Protein AF-0000000086685434 (afdb_homodimer)

InterPro domains:
  IPR011965 Phenylacetic acid degradation operon negative regulatory protein PaaX [PIRSF020623] (9-255)
  IPR012906 Transcriptional repressor PaaX-like, N-terminal [PF07848] (7-70)
  IPR013225 Transcriptional repressor PaaX-like, C-terminal [PF08223] (173-251)
  IPR036388 Winged helix-like DNA-binding domain superfamily [G3DSA:1.10.10.10] (1-83)
  IPR036390 Winged helix DNA-binding domain superfamily [SSF46785] (32-82)
  IPR048846 Transcriptional repressor PaaX-like, central Cas2-like domain [PF20803] (90-168)

Organism: NCBI:txid175570

Foldseek 3Di:
DDLLLLVLVVCLQPPAPALKWFWLVLSQVLVVVVVAHSVNSVVSLVVCVVVPQWDWDDDPPIIIIHGGPVSNVVSVVLCCVLPPVAQAAAPFPQKKKKKAFDDPPVPPVLVVLLVVLCLLQLWFDADDRIIMAGDDTDCCVSCVVSVRVVGMDMDIDGDDPVDDVLVRCVRGDDLVVLQVLLVVLCVVQVPCLVPPPQLQSQLSVLSSSRCVSRSSHSSPHCVSPPPPRSSVVSSVSSCVSNVVSVVVNVVVCVVSIDMDRD/DDLLLLVLVVCLQPPAVALKWFWLVLSQVLVVVVVAHSVRSVVSLVVCVVVQQWDWDDDPPIIIIHGGPVSNVVSVVLCCVLPPVAQAAAPFPQKKKKKAFDDPPVPPVLVVLLVVLCLLQQWFDADDRIIMAGDDTDCCVSCVVSVRVVGMDMDIDGDDPVDDVLVRCVRGDDLVVLQVLLVVLCVPQVPCLVPPPQLQSQLSVLSSSRCVSRSSHRSPHCVSPPPPRSSVVSSVSSCVSNVV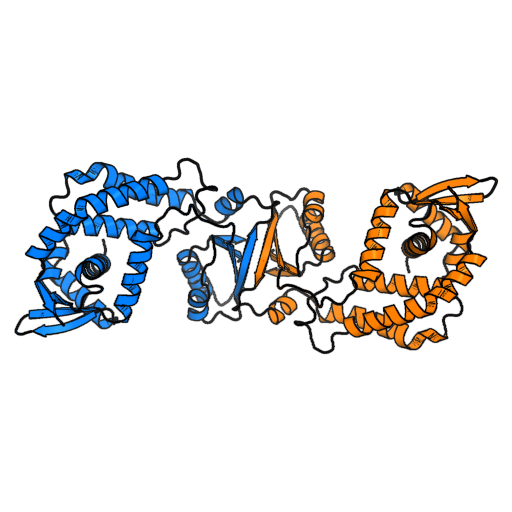SVVVNVVVCVVSIDMDRD

pLDDT: mean 91.87, std 7.87, range [50.75, 98.06]

Nearest PDB structures (foldseek):
  8a39-assembly2_BP1-2  TM=8.354E-01  e=4.696E-17  Escherichia coli W
  3l09-assembly2_C  TM=6.522E-01  e=1.233E-08  Jannaschia sp. CCS1
  4esf-assembly1_A-2  TM=7.774E-01  e=4.078E-02  Bacillus cereus ATCC 10987
  7r81-assembly1_L2  TM=7.133E-01  e=5.160E-01  Neurospora crassa
  4y66-assembly2_C  TM=5.569E-01  e=7.531E-01  Giardia lamblia ATCC 50803

Solvent-accessible surface area (backbone atoms only — not comparable to full-atom values): 28122 Å² total; per-residue (Å²): 133,58,66,63,58,53,50,52,50,51,39,46,75,74,25,58,99,46,71,34,23,40,30,52,68,31,53,34,52,56,41,40,79,73,73,40,50,59,66,57,44,54,52,46,53,52,49,35,36,75,70,49,33,33,43,80,43,76,56,90,92,42,50,27,38,29,73,27,74,62,34,47,53,53,42,51,52,48,48,42,44,63,75,66,56,53,54,60,27,84,75,70,84,62,38,26,26,36,36,37,54,64,74,64,84,85,45,52,69,60,49,52,52,49,51,51,52,36,36,53,70,19,34,22,54,65,53,53,55,31,27,39,24,65,33,89,66,81,50,63,72,65,36,56,75,68,70,40,52,93,37,39,40,37,27,43,26,30,70,33,88,73,28,57,64,50,58,50,49,59,65,26,39,65,59,66,62,55,42,46,50,32,47,52,50,39,66,57,53,72,79,40,67,84,70,53,86,47,40,45,61,44,35,51,48,53,52,50,53,47,45,62,54,45,59,54,48,46,46,58,47,49,90,60,43,65,92,79,50,42,46,56,59,34,50,52,51,47,51,50,52,48,56,67,26,44,63,56,14,50,56,47,41,68,74,58,48,49,68,44,74,110,133,56,65,64,58,53,48,50,51,50,39,48,74,72,24,57,101,45,72,35,22,40,30,52,66,30,54,34,52,57,40,38,78,73,72,41,49,60,68,59,43,54,50,46,53,52,49,36,35,74,70,48,34,34,43,79,44,77,56,90,92,42,50,27,39,29,73,26,75,62,32,48,53,53,43,52,52,48,49,41,42,63,75,68,57,53,54,62,27,85,76,70,85,60,39,26,25,37,36,36,51,66,73,64,83,86,43,53,68,60,48,54,51,49,52,52,51,38,36,54,72,19,33,22,56,65,54,50,54,30,27,38,25,66,33,89,66,82,51,62,73,64,37,54,75,67,70,40,53,93,37,40,40,36,28,44,26,31,70,34,89,73,28,57,62,50,58,50,48,58,65,26,40,64,60,66,61,56,44,47,48,31,47,53,51,39,66,58,53,71,78,42,68,85,70,54,87,48,40,45,62,44,37,51,48,54,52,49,53,48,47,62,54,46,61,56,49,43,45,57,49,48,92,60,45,66,92,80,50,42,45,56,59,34,50,50,50,47,51,51,52,50,57,68,25,44,62,55,15,50,57,48,42,67,74,60,51,50,66,45,74,110

Structure (mmCIF, N/CA/C/O backbone):
data_AF-0000000086685434-model_v1
#
loop_
_entity.id
_entity.type
_entity.pdbx_description
1 polymer 'PaaX family transcriptional regulator'
#
loop_
_atom_site.group_PDB
_atom_site.id
_atom_site.type_symbol
_atom_site.label_atom_id
_atom_site.label_alt_id
_atom_site.label_comp_id
_atom_site.label_asym_id
_atom_site.label_entity_id
_atom_site.label_seq_id
_atom_site.pdbx_PDB_ins_code
_atom_site.Cartn_x
_atom_site.Cartn_y
_atom_site.Cartn_z
_atom_site.occupancy
_atom_site.B_iso_or_equiv
_atom_site.auth_seq_id
_atom_site.auth_comp_id
_atom_site.auth_asym_id
_atom_site.auth_atom_id
_atom_site.pdbx_PDB_model_num
ATOM 1 N N . MET A 1 1 ? -2.66 37.75 10.141 1 76.06 1 MET A N 1
ATOM 2 C CA . MET A 1 1 ? -2.994 36.562 10.906 1 76.06 1 MET A CA 1
ATOM 3 C C . MET A 1 1 ? -4.418 36.656 11.453 1 76.06 1 MET A C 1
ATOM 5 O O . MET A 1 1 ? -4.883 37.719 11.82 1 76.06 1 MET A O 1
ATOM 9 N N . ARG A 1 2 ? -5.121 35.469 11.469 1 85.31 2 ARG A N 1
ATOM 10 C CA . ARG A 1 2 ? -6.516 35.406 11.898 1 85.31 2 ARG A CA 1
ATOM 11 C C . ARG A 1 2 ? -6.629 35.594 13.414 1 85.31 2 ARG A C 1
ATOM 13 O O . ARG A 1 2 ? -5.875 34.969 14.172 1 85.31 2 ARG A O 1
ATOM 20 N N . PRO A 1 3 ? -7.512 36.469 13.703 1 93.88 3 PRO A N 1
ATOM 21 C CA . PRO A 1 3 ? -7.656 36.781 15.125 1 93.88 3 PRO A CA 1
ATOM 22 C C . PRO A 1 3 ? -7.832 35.531 15.977 1 93.88 3 PRO A C 1
ATOM 24 O O . PRO A 1 3 ? -7.262 35.438 17.062 1 93.88 3 PRO A O 1
ATOM 27 N N . GLN A 1 4 ? -8.594 34.656 15.461 1 94.69 4 GLN A N 1
ATOM 28 C CA . GLN A 1 4 ? -8.836 33.438 16.219 1 94.69 4 GLN A CA 1
ATOM 29 C C . GLN A 1 4 ? -7.539 32.688 16.484 1 94.69 4 GLN A C 1
ATOM 31 O O . GLN A 1 4 ? -7.344 32.125 17.562 1 94.69 4 GLN A O 1
ATOM 36 N N . LEU A 1 5 ? -6.699 32.625 15.492 1 94.12 5 LEU A N 1
ATOM 37 C CA . LEU A 1 5 ? -5.426 31.922 15.68 1 94.12 5 LEU A CA 1
ATOM 38 C C . LEU A 1 5 ? -4.586 32.625 16.75 1 94.12 5 LEU A C 1
ATOM 40 O O . LEU A 1 5 ? -3.994 31.953 17.609 1 94.12 5 LEU A O 1
ATOM 44 N N . VAL A 1 6 ? -4.582 33.969 16.734 1 95 6 VAL A N 1
ATOM 45 C CA . VAL A 1 6 ? -3.816 34.719 17.703 1 95 6 VAL A CA 1
ATOM 46 C C . VAL A 1 6 ? -4.328 34.438 19.109 1 95 6 VAL A C 1
ATOM 48 O O . VAL A 1 6 ? -3.539 34.188 20.031 1 95 6 VAL A O 1
ATOM 51 N N . LEU A 1 7 ? -5.625 34.406 19.219 1 96.94 7 LEU A N 1
ATOM 52 C CA . LEU A 1 7 ? -6.215 34.125 20.516 1 96.94 7 LEU A CA 1
ATOM 53 C C . LEU A 1 7 ? -5.887 32.688 20.969 1 96.94 7 LEU A C 1
ATOM 55 O O . LEU A 1 7 ? -5.547 32.469 22.141 1 96.94 7 LEU A O 1
ATOM 59 N N . LEU A 1 8 ? -6 31.766 20.078 1 96.81 8 LEU A N 1
ATOM 60 C CA . LEU A 1 8 ? -5.668 30.391 20.422 1 96.81 8 LEU A CA 1
ATOM 61 C C . LEU A 1 8 ? -4.215 30.281 20.875 1 96.81 8 LEU A C 1
ATOM 63 O O . LEU A 1 8 ? -3.92 29.578 21.859 1 96.81 8 LEU A O 1
ATOM 67 N N . LEU A 1 9 ? -3.348 30.938 20.203 1 96.38 9 LEU A N 1
ATOM 68 C CA . LEU A 1 9 ? -1.94 30.922 20.594 1 96.38 9 LEU A CA 1
ATOM 69 C C . LEU A 1 9 ? -1.733 31.578 21.953 1 96.38 9 LEU A C 1
ATOM 71 O O . LEU A 1 9 ? -0.953 31.094 22.766 1 96.38 9 LEU A O 1
ATOM 75 N N . LEU A 1 10 ? -2.438 32.719 22.156 1 96.44 10 LEU A N 1
ATOM 76 C CA . LEU A 1 10 ? -2.369 33.406 23.438 1 96.44 10 LEU A CA 1
ATOM 77 C C . LEU A 1 10 ? -2.842 32.531 24.578 1 96.44 10 LEU A C 1
ATOM 79 O O . LEU A 1 10 ? -2.174 32.438 25.609 1 96.44 10 LEU A O 1
ATOM 83 N N . PHE A 1 11 ? -3.957 31.859 24.359 1 96.88 11 PHE A N 1
ATOM 84 C CA . PHE A 1 11 ? -4.484 30.938 25.359 1 96.88 11 PHE A CA 1
ATOM 85 C C . PHE A 1 11 ? -3.551 29.75 25.547 1 96.88 11 PHE A C 1
ATOM 87 O O . PHE A 1 11 ? -3.371 29.266 26.672 1 96.88 11 PHE A O 1
ATOM 94 N N . GLY A 1 12 ? -3.031 29.25 24.453 1 96 12 GLY A N 1
ATOM 95 C CA . GLY A 1 12 ? -2.096 28.141 24.516 1 96 12 GLY A CA 1
ATOM 96 C C . GLY A 1 12 ? -0.859 28.438 25.344 1 96 12 GLY A C 1
ATOM 97 O O . GLY A 1 12 ? -0.42 27.609 26.141 1 96 12 GLY A O 1
ATOM 98 N N . ASP A 1 13 ? -0.378 29.641 25.203 1 94.31 13 ASP A N 1
ATOM 99 C CA . ASP A 1 13 ? 0.878 30.016 25.844 1 94.31 13 ASP A CA 1
ATOM 100 C C . ASP A 1 13 ? 0.658 30.375 27.312 1 94.31 13 ASP A C 1
ATOM 102 O O . ASP A 1 13 ? 1.523 30.125 28.156 1 94.31 13 ASP A O 1
ATOM 106 N N . HIS A 1 14 ? -0.541 30.906 27.609 1 94.19 14 HIS A N 1
ATOM 107 C CA . HIS A 1 14 ? -0.61 31.562 28.906 1 94.19 14 HIS A CA 1
ATOM 108 C C . HIS A 1 14 ? -1.74 30.984 29.766 1 94.19 14 HIS A C 1
ATOM 110 O O . HIS A 1 14 ? -1.817 31.25 30.969 1 94.19 14 HIS A O 1
ATOM 116 N N . ILE A 1 15 ? -2.609 30.203 29.156 1 94.62 15 ILE A N 1
ATOM 117 C CA . ILE A 1 15 ? -3.766 29.719 29.906 1 94.62 15 ILE A CA 1
ATOM 118 C C . ILE A 1 15 ? -3.721 28.188 29.984 1 94.62 15 ILE A C 1
ATOM 120 O O . ILE A 1 15 ? -4.074 27.609 31 1 94.62 15 ILE A O 1
ATOM 124 N N . LEU A 1 16 ? -3.301 27.531 28.891 1 95.44 16 LEU A N 1
ATOM 125 C CA . LEU A 1 16 ? -3.277 26.078 28.812 1 95.44 16 LEU A CA 1
ATOM 126 C C . LEU A 1 16 ? -2.467 25.469 29.953 1 95.44 16 LEU A C 1
ATOM 128 O O . LEU A 1 16 ? -1.349 25.906 30.219 1 95.44 16 LEU A O 1
ATOM 132 N N . GLY A 1 17 ? -3.068 24.453 30.5 1 92.19 17 GLY A N 1
ATOM 133 C CA . GLY A 1 17 ? -2.396 23.75 31.578 1 92.19 17 GLY A CA 1
ATOM 134 C C . GLY A 1 17 ? -2.438 24.484 32.906 1 92.19 17 GLY A C 1
ATOM 135 O O . GLY A 1 17 ? -1.869 24.031 33.875 1 92.19 17 GLY A O 1
ATOM 136 N N . ARG A 1 18 ? -3.135 25.672 32.75 1 87.69 18 ARG A N 1
ATOM 137 C CA . ARG A 1 18 ? -3.287 26.469 33.969 1 87.69 18 ARG A CA 1
ATOM 138 C C . ARG A 1 18 ? -4.758 26.656 34.312 1 87.69 18 ARG A C 1
ATOM 140 O O . ARG A 1 18 ? -5.629 26.531 33.438 1 87.69 18 ARG A O 1
ATOM 147 N N . ASP A 1 19 ? -5.086 26.484 35.531 1 87.06 19 ASP A N 1
ATOM 148 C CA . ASP A 1 19 ? -6.453 26.75 36 1 87.06 19 ASP A CA 1
ATOM 149 C C . ASP A 1 19 ? -6.734 28.25 36.031 1 87.06 19 ASP A C 1
ATOM 151 O O . ASP A 1 19 ? -7.004 28.797 37.125 1 87.06 19 ASP A O 1
ATOM 155 N N . ARG A 1 20 ? -6.672 28.953 34.75 1 92.38 20 ARG A N 1
ATOM 156 C CA . ARG A 1 20 ? -6.832 30.391 34.688 1 92.38 20 ARG A CA 1
ATOM 157 C C . ARG A 1 20 ? -7.73 30.812 33.531 1 92.38 20 ARG A C 1
ATOM 159 O O . ARG A 1 20 ? -8.078 30 32.688 1 92.38 20 ARG A O 1
ATOM 166 N N . SER A 1 21 ? -8.172 31.969 33.656 1 96.19 21 SER A N 1
ATOM 167 C CA . SER A 1 21 ? -8.945 32.625 32.594 1 96.19 21 SER A CA 1
ATOM 168 C C . SER A 1 21 ? -8.344 33.969 32.219 1 96.19 21 SER A C 1
ATOM 170 O O . SER A 1 21 ? -7.582 34.562 33 1 96.19 21 SER A O 1
ATOM 172 N N . LEU A 1 22 ? -8.625 34.438 31.047 1 97.19 22 LEU A N 1
ATOM 173 C CA . LEU A 1 22 ? -8.062 35.656 30.531 1 97.19 22 LEU A CA 1
ATOM 174 C C . LEU A 1 22 ? -9.125 36.75 30.438 1 97.19 22 LEU A C 1
ATOM 176 O O . LEU A 1 22 ? -10.211 36.531 29.906 1 97.19 22 LEU A O 1
ATOM 180 N N . PHE A 1 23 ? -8.812 37.938 30.969 1 97.69 23 PHE A N 1
ATOM 181 C CA . PHE A 1 23 ? -9.68 39.094 30.906 1 97.69 23 PHE A CA 1
ATOM 182 C C . PHE A 1 23 ? -9.883 39.531 29.453 1 97.69 23 PHE A C 1
ATOM 184 O O . PHE A 1 23 ? -8.922 39.594 28.688 1 97.69 23 PHE A O 1
ATOM 191 N N . SER A 1 24 ? -11.125 39.781 29.062 1 97.25 24 SER A N 1
ATOM 192 C CA . SER A 1 24 ? -11.445 40.219 27.703 1 97.25 24 SER A CA 1
ATOM 193 C C . SER A 1 24 ? -10.648 41.469 27.312 1 97.25 24 SER A C 1
ATOM 195 O O . SER A 1 24 ? -10.242 41.594 26.156 1 97.25 24 SER A O 1
ATOM 197 N N . GLY A 1 25 ? -10.43 42.344 28.266 1 97.25 25 GLY A N 1
ATOM 198 C CA . GLY A 1 25 ? -9.656 43.562 28 1 97.25 25 GLY A CA 1
ATOM 199 C C . GLY A 1 25 ? -8.219 43.281 27.594 1 97.25 25 GLY A C 1
ATOM 200 O O . GLY A 1 25 ? -7.645 43.969 26.766 1 97.25 25 GLY A O 1
ATOM 201 N N . SER A 1 26 ? -7.668 42.25 28.203 1 97.5 26 SER A N 1
ATOM 202 C CA . SER A 1 26 ? -6.312 41.844 27.844 1 97.5 26 SER A CA 1
ATOM 203 C C . SER A 1 26 ? -6.25 41.312 26.406 1 97.5 26 SER A C 1
ATOM 205 O O . SER A 1 26 ? -5.305 41.625 25.688 1 97.5 26 SER A O 1
ATOM 207 N N . ALA A 1 27 ? -7.238 40.531 26.031 1 97.44 27 ALA A N 1
ATOM 208 C CA . ALA A 1 27 ? -7.316 40.031 24.656 1 97.44 27 ALA A CA 1
ATOM 209 C C . ALA A 1 27 ? -7.422 41.188 23.672 1 97.44 27 ALA A C 1
ATOM 211 O O . ALA A 1 27 ? -6.766 41.188 22.625 1 97.44 27 ALA A O 1
ATOM 212 N N . ILE A 1 28 ? -8.242 42.156 24.047 1 97.69 28 ILE A N 1
ATOM 213 C CA . ILE A 1 28 ? -8.461 43.312 23.203 1 97.69 28 ILE A CA 1
ATOM 214 C C . ILE A 1 28 ? -7.156 44.094 23.062 1 97.69 28 ILE A C 1
ATOM 216 O O . ILE A 1 28 ? -6.809 44.531 21.953 1 97.69 28 ILE A O 1
ATOM 220 N N . ASP A 1 29 ? -6.422 44.219 24.125 1 96.75 29 ASP A N 1
ATOM 221 C CA . ASP A 1 29 ? -5.156 44.938 24.094 1 96.75 29 ASP A CA 1
ATOM 222 C C . ASP A 1 29 ? -4.137 44.25 23.188 1 96.75 29 ASP A C 1
ATOM 224 O O . ASP A 1 29 ? -3.518 44.906 22.344 1 96.75 29 ASP A O 1
ATOM 228 N N . VAL A 1 30 ? -4.016 42.969 23.328 1 96 30 VAL A N 1
ATOM 229 C CA . VAL A 1 30 ? -3.025 42.219 22.578 1 96 30 VAL A CA 1
ATOM 230 C C . VAL A 1 30 ? -3.373 42.25 21.094 1 96 30 VAL A C 1
ATOM 232 O O . VAL A 1 30 ? -2.516 42.562 20.25 1 96 30 VAL A O 1
ATOM 235 N N . LEU A 1 31 ? -4.613 41.938 20.75 1 96.69 31 LEU A N 1
ATOM 236 C CA . LEU A 1 31 ? -5.02 41.938 19.359 1 96.69 31 LEU A CA 1
ATOM 237 C C . LEU A 1 31 ? -4.98 43.344 18.766 1 96.69 31 LEU A C 1
ATOM 239 O O . LEU A 1 31 ? -4.691 43.5 17.578 1 96.69 31 LEU A O 1
ATOM 243 N N . GLY A 1 32 ? -5.207 44.281 19.641 1 95.69 32 GLY A N 1
ATOM 244 C CA . GLY A 1 32 ? -5.082 45.688 19.203 1 95.69 32 GLY A CA 1
ATOM 245 C C . GLY A 1 32 ? -3.684 46.031 18.734 1 95.69 32 GLY A C 1
ATOM 246 O O . GLY A 1 32 ? -3.52 46.781 17.75 1 95.69 32 GLY A O 1
ATOM 247 N N . ARG A 1 33 ? -2.678 45.531 19.391 1 93.06 33 ARG A N 1
ATOM 248 C CA . ARG A 1 33 ? -1.281 45.75 19.016 1 93.06 33 ARG A CA 1
ATOM 249 C C . ARG A 1 33 ? -0.973 45.156 17.656 1 93.06 33 ARG A C 1
ATOM 251 O O . ARG A 1 33 ? 0.027 45.5 17.016 1 93.06 33 ARG A O 1
ATOM 258 N N . LEU A 1 34 ? -1.905 44.25 17.188 1 92.75 34 LEU A N 1
ATOM 259 C CA . LEU A 1 34 ? -1.742 43.594 15.891 1 92.75 34 LEU A CA 1
ATOM 260 C C . LEU A 1 34 ? -2.703 44.188 14.859 1 92.75 34 LEU A C 1
ATOM 262 O O . LEU A 1 34 ? -2.883 43.625 13.781 1 92.75 34 LEU A O 1
ATOM 266 N N . GLY A 1 35 ? -3.41 45.219 15.211 1 93.25 35 GLY A N 1
ATOM 267 C CA . GLY A 1 35 ? -4.258 45.969 14.281 1 93.25 35 GLY A CA 1
ATOM 268 C C . GLY A 1 35 ? -5.676 45.406 14.219 1 93.25 35 GLY A C 1
ATOM 269 O O . GLY A 1 35 ? -6.434 45.75 13.305 1 93.25 35 GLY A O 1
ATOM 270 N N . VAL A 1 36 ? -6.062 44.625 15.188 1 96.5 36 VAL A N 1
ATOM 271 C CA . VAL A 1 36 ? -7.422 44.094 15.227 1 96.5 36 VAL A CA 1
ATOM 272 C C . VAL A 1 36 ? -8.297 44.969 16.109 1 96.5 36 VAL A C 1
ATOM 274 O O . VAL A 1 36 ? -7.914 45.312 17.219 1 96.5 36 VAL A O 1
ATOM 277 N N . SER A 1 37 ? -9.445 45.344 15.648 1 97.44 37 SER A N 1
ATOM 278 C CA . SER A 1 37 ? -10.336 46.25 16.375 1 97.44 37 SER A CA 1
ATOM 279 C C . SER A 1 37 ? -10.945 45.562 17.594 1 97.44 37 SER A C 1
ATOM 281 O O . SER A 1 37 ? -11.008 44.344 17.641 1 97.44 37 SER A O 1
ATOM 283 N N . GLU A 1 38 ? -11.344 46.406 18.516 1 97.88 38 GLU A N 1
ATOM 284 C CA . GLU A 1 38 ? -12.039 45.875 19.688 1 97.88 38 GLU A CA 1
ATOM 285 C C . GLU A 1 38 ? -13.281 45.094 19.281 1 97.88 38 GLU A C 1
ATOM 287 O O . GLU A 1 38 ? -13.547 44 19.828 1 97.88 38 GLU A O 1
ATOM 292 N N . HIS A 1 39 ? -14.023 45.594 18.312 1 97.62 39 HIS A N 1
ATOM 293 C CA . HIS A 1 39 ? -15.242 44.938 17.875 1 97.62 39 HIS A CA 1
ATOM 294 C C . HIS A 1 39 ? -14.938 43.562 17.281 1 97.62 39 HIS A C 1
ATOM 296 O O . HIS A 1 39 ? -15.609 42.594 17.609 1 97.62 39 HIS A O 1
ATOM 302 N N . ALA A 1 40 ? -13.961 43.531 16.469 1 97.31 40 ALA A N 1
ATOM 303 C CA . ALA A 1 40 ? -13.57 42.25 15.852 1 97.31 40 ALA A CA 1
ATOM 304 C C . ALA A 1 40 ? -13.094 41.25 16.906 1 97.31 40 ALA A C 1
ATOM 306 O O . ALA A 1 40 ? -13.375 40.062 16.812 1 97.31 40 ALA A O 1
ATOM 307 N N . THR A 1 41 ? -12.352 41.75 17.891 1 98.06 41 THR A N 1
ATOM 308 C CA . THR A 1 41 ? -11.859 40.906 18.969 1 98.06 41 THR A CA 1
ATOM 309 C C . THR A 1 41 ? -13.023 40.312 19.766 1 98.06 41 THR A C 1
ATOM 311 O O . THR A 1 41 ? -13.078 39.125 20.016 1 98.06 41 THR A O 1
ATOM 314 N N . ARG A 1 42 ? -13.969 41.188 20.141 1 97.62 42 ARG A N 1
ATOM 315 C CA . ARG A 1 42 ? -15.133 40.75 20.906 1 97.62 42 ARG A CA 1
ATOM 316 C C . ARG A 1 42 ? -15.961 39.75 20.125 1 97.62 42 ARG A C 1
ATOM 318 O O . ARG A 1 42 ? -16.453 38.75 20.672 1 97.62 42 ARG A O 1
ATOM 325 N N . SER A 1 43 ? -16.094 40 18.859 1 97.88 43 SER A N 1
ATOM 326 C CA . SER A 1 43 ? -16.828 39.062 18 1 97.88 43 SER A CA 1
ATOM 327 C C . SER A 1 43 ? -16.141 37.719 17.922 1 97.88 43 SER A C 1
ATOM 329 O O . SER A 1 43 ? -16.797 36.688 17.922 1 97.88 43 SER A O 1
ATOM 331 N N . THR A 1 44 ? -14.828 37.719 17.844 1 97.94 44 THR A N 1
ATOM 332 C CA . THR A 1 44 ? -14.055 36.5 17.781 1 97.94 44 THR A CA 1
ATOM 333 C C . THR A 1 44 ? -14.195 35.688 19.062 1 97.94 44 THR A C 1
ATOM 335 O O . THR A 1 44 ? -14.406 34.469 19.047 1 97.94 44 THR A O 1
ATOM 338 N N . LEU A 1 45 ? -14.094 36.375 20.188 1 98.06 45 LEU A N 1
ATOM 339 C CA . LEU A 1 45 ? -14.281 35.719 21.469 1 98.06 45 LEU A CA 1
ATOM 340 C C . LEU A 1 45 ? -15.664 35.094 21.578 1 98.06 45 LEU A C 1
ATOM 342 O O . LEU A 1 45 ? -15.797 33.938 22 1 98.06 45 LEU A O 1
ATOM 346 N N . ALA A 1 46 ? -16.625 35.812 21.156 1 97.88 46 ALA A N 1
ATOM 347 C CA . ALA A 1 46 ? -18 35.344 21.203 1 97.88 46 ALA A CA 1
ATOM 348 C C . ALA A 1 46 ? -18.172 34.094 20.312 1 97.88 46 ALA A C 1
ATOM 350 O O . ALA A 1 46 ? -18.828 33.125 20.719 1 97.88 46 ALA A O 1
ATOM 351 N N . ARG A 1 47 ? -17.656 34.125 19.141 1 97.69 47 ARG A N 1
ATOM 352 C CA . ARG A 1 47 ? -17.719 32.969 18.234 1 97.69 47 ARG A CA 1
ATOM 353 C C . ARG A 1 47 ? -17.031 31.75 18.828 1 97.69 47 ARG A C 1
ATOM 355 O O . ARG A 1 47 ? -17.5 30.625 18.656 1 97.69 47 ARG A O 1
ATOM 362 N N . MET A 1 48 ? -15.875 31.953 19.453 1 97.81 48 MET A N 1
ATOM 363 C CA . MET A 1 48 ? -15.141 30.844 20.062 1 97.81 48 MET A CA 1
ATOM 364 C C . MET A 1 48 ? -15.93 30.219 21.203 1 97.81 48 MET A C 1
ATOM 366 O O . MET A 1 48 ? -15.875 29.016 21.406 1 97.81 48 MET A O 1
ATOM 370 N N . VAL A 1 49 ? -16.734 31.062 21.891 1 97.88 49 VAL A N 1
ATOM 371 C CA . VAL A 1 49 ? -17.625 30.547 22.922 1 97.88 49 VAL A CA 1
ATOM 372 C C . VAL A 1 49 ? -18.734 29.719 22.281 1 97.88 49 VAL A C 1
ATOM 374 O O . VAL A 1 49 ? -19.016 28.594 22.719 1 97.88 49 VAL A O 1
ATOM 377 N N . ASN A 1 50 ? -19.234 30.219 21.203 1 97.69 50 ASN A N 1
ATOM 378 C CA . ASN A 1 50 ? -20.344 29.547 20.531 1 97.69 50 ASN A CA 1
ATOM 379 C C . ASN A 1 50 ? -19.906 28.219 19.922 1 97.69 50 ASN A C 1
ATOM 381 O O . ASN A 1 50 ? -20.703 27.281 19.859 1 97.69 50 ASN A O 1
ATOM 385 N N . ARG A 1 51 ? -18.688 28.172 19.594 1 96.62 51 ARG A N 1
ATOM 386 C CA . ARG A 1 51 ? -18.141 26.953 18.984 1 96.62 51 ARG A CA 1
ATOM 387 C C . ARG A 1 51 ? -17.641 26 20.047 1 96.62 51 ARG A C 1
ATOM 389 O O . ARG A 1 51 ? -17.031 24.969 19.719 1 96.62 51 ARG A O 1
ATOM 396 N N . GLY A 1 52 ? -17.75 26.438 21.234 1 97.06 52 GLY A N 1
ATOM 397 C CA . GLY A 1 52 ? -17.406 25.547 22.344 1 97.06 52 GLY A CA 1
ATOM 398 C C . GLY A 1 52 ? -15.922 25.5 22.625 1 97.06 52 GLY A C 1
ATOM 399 O O . GLY A 1 52 ? -15.414 24.516 23.172 1 97.06 52 GLY A O 1
ATOM 400 N N . LEU A 1 53 ? -15.18 26.469 22.266 1 97.31 53 LEU A N 1
ATOM 401 C CA . LEU A 1 53 ? -13.734 26.516 22.5 1 97.31 53 LEU A CA 1
ATOM 402 C C . LEU A 1 53 ? -13.414 27.25 23.781 1 97.31 53 LEU A C 1
ATOM 404 O O . LEU A 1 53 ? -12.43 26.938 24.453 1 97.31 53 LEU A O 1
ATOM 408 N N . LEU A 1 54 ? -14.289 28.281 24.141 1 97.75 54 LEU A N 1
ATOM 409 C CA . LEU A 1 54 ? -14.055 29.062 25.344 1 97.75 54 LEU A CA 1
ATOM 410 C C . LEU A 1 54 ? -15.273 29.031 26.266 1 97.75 54 LEU A C 1
ATOM 412 O O . LEU A 1 54 ? -16.406 28.859 25.797 1 97.75 54 LEU A O 1
ATOM 416 N N . GLN A 1 55 ? -15.07 29.188 27.531 1 96.69 55 GLN A N 1
ATOM 417 C CA . GLN A 1 55 ? -16.109 29.422 28.516 1 96.69 55 GLN A CA 1
ATOM 418 C C . GLN A 1 55 ? -16 30.828 29.109 1 96.69 55 GLN A C 1
ATOM 420 O O . GLN A 1 55 ? -14.898 31.344 29.312 1 96.69 55 GLN A O 1
ATOM 425 N N . ARG A 1 56 ? -17.109 31.406 29.438 1 95.12 56 ARG A N 1
ATOM 426 C CA . ARG A 1 56 ? -17.141 32.75 29.984 1 95.12 56 ARG A CA 1
ATOM 427 C C . ARG A 1 56 ? -17.375 32.719 31.5 1 95.12 56 ARG A C 1
ATOM 429 O O . ARG A 1 56 ? -18.125 31.859 32 1 95.12 56 ARG A O 1
ATOM 436 N N . ARG A 1 57 ? -16.703 33.625 31.984 1 92.06 57 ARG A N 1
ATOM 437 C CA . ARG A 1 57 ? -16.922 33.844 33.406 1 92.06 57 ARG A CA 1
ATOM 438 C C . ARG A 1 57 ? -16.922 35.344 33.719 1 92.06 57 ARG A C 1
ATOM 440 O O . ARG A 1 57 ? -15.992 36.062 33.344 1 92.06 57 ARG A O 1
ATOM 447 N N . ARG A 1 58 ? -17.938 35.75 34.438 1 92.19 58 ARG A N 1
ATOM 448 C CA . ARG A 1 58 ? -18.031 37.156 34.812 1 92.19 58 ARG A CA 1
ATOM 449 C C . ARG A 1 58 ? -17.5 37.375 36.219 1 92.19 58 ARG A C 1
ATOM 451 O O . ARG A 1 58 ? -17.781 36.594 37.125 1 92.19 58 ARG A O 1
ATOM 458 N N . ASP A 1 59 ? -16.797 38.312 36.344 1 90.62 59 ASP A N 1
ATOM 459 C CA . ASP A 1 59 ? -16.328 38.781 37.625 1 90.62 59 ASP A CA 1
ATOM 460 C C . ASP A 1 59 ? -16.516 40.312 37.75 1 90.62 59 ASP A C 1
ATOM 462 O O . ASP A 1 59 ? -15.633 41.062 37.375 1 90.62 59 ASP A O 1
ATOM 466 N N . GLY A 1 60 ? -17.547 40.688 38.5 1 91.12 60 GLY A N 1
ATOM 467 C CA . GLY A 1 60 ? -17.875 42.094 38.531 1 91.12 60 GLY A CA 1
ATOM 468 C C . GLY A 1 60 ? -18.219 42.656 37.156 1 91.12 60 GLY A C 1
ATOM 469 O O . GLY A 1 60 ? -19.125 42.156 36.469 1 91.12 60 GLY A O 1
ATOM 470 N N . ARG A 1 61 ? -17.469 43.625 36.719 1 92.38 61 ARG A N 1
ATOM 471 C CA . ARG A 1 61 ? -17.719 44.25 35.438 1 92.38 61 ARG A CA 1
ATOM 472 C C . ARG A 1 61 ? -16.828 43.688 34.344 1 92.38 61 ARG A C 1
ATOM 474 O O . ARG A 1 61 ? -16.859 44.125 33.188 1 92.38 61 ARG A O 1
ATOM 481 N N . ARG A 1 62 ? -16.094 42.781 34.719 1 94 62 ARG A N 1
ATOM 482 C CA . ARG A 1 62 ? -15.109 42.25 33.781 1 94 62 ARG A CA 1
ATOM 483 C C . ARG A 1 62 ? -15.5 40.844 33.344 1 94 62 ARG A C 1
ATOM 485 O O . ARG A 1 62 ? -15.992 40.031 34.125 1 94 62 ARG A O 1
ATOM 492 N N . MET A 1 63 ? -15.359 40.594 32.094 1 95.94 63 MET A N 1
ATOM 493 C CA . MET A 1 63 ? -15.602 39.281 31.5 1 95.94 63 MET A CA 1
ATOM 494 C C . MET A 1 63 ? -14.297 38.531 31.297 1 95.94 63 MET A C 1
ATOM 496 O O . MET A 1 63 ? -13.344 39.062 30.719 1 95.94 63 MET A O 1
ATOM 500 N N . TYR A 1 64 ? -14.25 37.281 31.812 1 97.25 64 TYR A N 1
ATOM 501 C CA . TYR A 1 64 ? -13.078 36.438 31.656 1 97.25 64 TYR A CA 1
ATOM 502 C C . TYR A 1 64 ? -13.406 35.219 30.812 1 97.25 64 TYR A C 1
ATOM 504 O O . TYR A 1 64 ? -14.555 34.75 30.766 1 97.25 64 TYR A O 1
ATOM 512 N N . PHE A 1 65 ? -12.367 34.719 30.125 1 97.5 65 PHE A N 1
ATOM 513 C CA . PHE A 1 65 ? -12.531 33.562 29.234 1 97.5 65 PHE A CA 1
ATOM 514 C C . PHE A 1 65 ? -11.555 32.469 29.594 1 97.5 65 PHE A C 1
ATOM 516 O O . PHE A 1 65 ? -10.359 32.719 29.797 1 97.5 65 PHE A O 1
ATOM 523 N N . GLY A 1 66 ? -12.062 31.266 29.703 1 96.62 66 GLY A N 1
ATOM 524 C CA . GLY A 1 66 ? -11.266 30.062 29.922 1 96.62 66 GLY A CA 1
ATOM 525 C C . GLY A 1 66 ? -11.398 29.047 28.828 1 96.62 66 GLY A C 1
ATOM 526 O O . GLY A 1 66 ? -12.203 29.219 27.906 1 96.62 66 GLY A O 1
ATOM 527 N N . LEU A 1 67 ? -10.562 27.969 28.891 1 97.19 67 LEU A N 1
ATOM 528 C CA . LEU A 1 67 ? -10.547 26.922 27.875 1 97.19 67 LEU A CA 1
ATOM 529 C C . LEU A 1 67 ? -11.547 25.828 28.203 1 97.19 67 LEU A C 1
ATOM 531 O O . LEU A 1 67 ? -11.695 25.438 29.375 1 97.19 67 LEU A O 1
ATOM 535 N N . THR A 1 68 ? -12.281 25.391 27.219 1 96.81 68 THR A N 1
ATOM 536 C CA . THR A 1 68 ? -13.07 24.172 27.359 1 96.81 68 THR A CA 1
ATOM 537 C C . THR A 1 68 ? -12.188 22.938 27.203 1 96.81 68 THR A C 1
ATOM 539 O O . THR A 1 68 ? -11.055 23.031 26.734 1 96.81 68 THR A O 1
ATOM 542 N N . PRO A 1 69 ? -12.727 21.828 27.641 1 96 69 PRO A N 1
ATOM 543 C CA . PRO A 1 69 ? -11.969 20.594 27.422 1 96 69 PRO A CA 1
ATO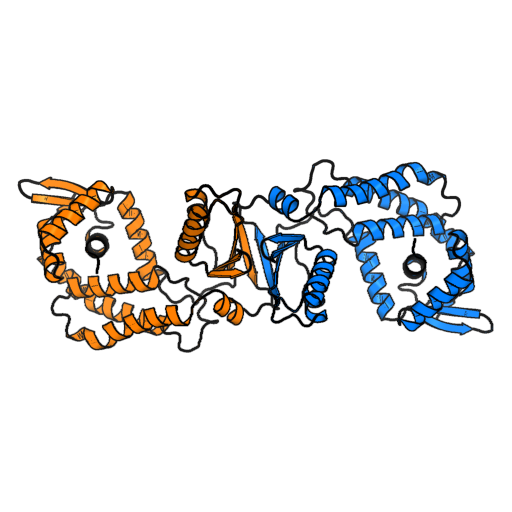M 544 C C . PRO A 1 69 ? -11.633 20.359 25.953 1 96 69 PRO A C 1
ATOM 546 O O . PRO A 1 69 ? -10.531 19.906 25.625 1 96 69 PRO A O 1
ATOM 549 N N . ARG A 1 70 ? -12.477 20.688 25.094 1 95.75 70 ARG A N 1
ATOM 550 C CA . ARG A 1 70 ? -12.258 20.578 23.656 1 95.75 70 ARG A CA 1
ATOM 551 C C . ARG A 1 70 ? -11.078 21.438 23.203 1 95.75 70 ARG A C 1
ATOM 553 O O . ARG A 1 70 ? -10.211 20.969 22.453 1 95.75 70 ARG A O 1
ATOM 560 N N . ALA A 1 71 ? -11.023 22.641 23.672 1 96.25 71 ALA A N 1
ATOM 561 C CA . ALA A 1 71 ? -9.961 23.562 23.297 1 96.25 71 ALA A CA 1
ATOM 562 C C . ALA A 1 71 ? -8.609 23.094 23.828 1 96.25 71 ALA A C 1
ATOM 564 O O . ALA A 1 71 ? -7.578 23.266 23.188 1 96.25 71 ALA A O 1
ATOM 565 N N . VAL A 1 72 ? -8.695 22.516 25 1 97.06 72 VAL A N 1
ATOM 566 C CA . VAL A 1 72 ? -7.473 22 25.609 1 97.06 72 VAL A CA 1
ATOM 567 C C . VAL A 1 72 ? -6.855 20.922 24.703 1 97.06 72 VAL A C 1
ATOM 569 O O . VAL A 1 72 ? -5.648 20.938 24.453 1 97.06 72 VAL A O 1
ATOM 572 N N . GLU A 1 73 ? -7.66 20.078 24.203 1 95.31 73 GLU A N 1
ATOM 573 C CA . GLU A 1 73 ? -7.184 19.016 23.328 1 95.31 73 GLU A CA 1
ATOM 574 C C . GLU A 1 73 ? -6.59 19.594 22.047 1 95.31 73 GLU A C 1
ATOM 576 O O . GLU A 1 73 ? -5.52 19.172 21.609 1 95.31 73 GLU A O 1
ATOM 581 N N . ILE A 1 74 ? -7.242 20.516 21.484 1 93.38 74 ILE A N 1
ATOM 582 C CA . ILE A 1 74 ? -6.809 21.156 20.25 1 93.38 74 ILE A CA 1
ATOM 583 C C . ILE A 1 74 ? -5.461 21.844 20.484 1 93.38 74 ILE A C 1
ATOM 585 O O . ILE A 1 74 ? -4.539 21.688 19.672 1 93.38 74 ILE A O 1
ATOM 589 N N . LEU A 1 75 ? -5.344 22.547 21.594 1 96.31 75 LEU A N 1
ATOM 590 C CA . LEU A 1 75 ? -4.141 23.328 21.875 1 96.31 75 LEU A CA 1
ATOM 591 C C . LEU A 1 75 ? -2.967 22.422 22.203 1 96.31 75 LEU A C 1
ATOM 593 O O . LEU A 1 75 ? -1.825 22.719 21.844 1 96.31 75 LEU A O 1
ATOM 597 N N . ARG A 1 76 ? -3.24 21.344 22.875 1 96 76 ARG A N 1
ATOM 598 C CA . ARG A 1 76 ? -2.178 20.391 23.156 1 96 76 ARG A CA 1
ATOM 599 C C . ARG A 1 76 ? -1.643 19.766 21.875 1 96 76 ARG A C 1
ATOM 601 O O . ARG A 1 76 ? -0.431 19.609 21.703 1 96 76 ARG A O 1
ATOM 608 N N . ASP A 1 77 ? -2.512 19.438 21.031 1 91.38 77 ASP A N 1
ATOM 609 C CA . ASP A 1 77 ? -2.109 18.906 19.734 1 91.38 77 ASP A CA 1
ATOM 610 C C . ASP A 1 77 ? -1.271 19.922 18.969 1 91.38 77 ASP A C 1
ATOM 612 O O . ASP A 1 77 ? -0.238 19.578 18.391 1 91.38 77 ASP A O 1
ATOM 616 N N . GLY A 1 78 ? -1.7 21.125 18.984 1 93.12 78 GLY A N 1
ATOM 617 C CA . GLY A 1 78 ? -0.953 22.188 18.328 1 93.12 78 GLY A CA 1
ATOM 618 C C . GLY A 1 78 ? 0.438 22.375 18.906 1 93.12 78 GLY A C 1
ATOM 619 O O . GLY A 1 78 ? 1.408 22.531 18.156 1 93.12 78 GLY A O 1
ATOM 620 N N . GLN A 1 79 ? 0.509 22.391 20.188 1 94.75 79 GLN A N 1
ATOM 621 C CA . GLN A 1 79 ? 1.802 22.547 20.844 1 94.75 79 GLN A CA 1
ATOM 622 C C . GLN A 1 79 ? 2.754 21.422 20.469 1 94.75 79 GLN A C 1
ATOM 624 O O . GLN A 1 79 ? 3.938 21.656 20.219 1 94.75 79 GLN A O 1
ATOM 629 N N . ARG A 1 80 ? 2.236 20.266 20.469 1 93.94 80 ARG A N 1
ATOM 630 C CA . ARG A 1 80 ? 3.055 19.125 20.062 1 93.94 80 ARG A CA 1
ATOM 631 C C . ARG A 1 80 ? 3.574 19.281 18.641 1 93.94 80 ARG A C 1
ATOM 633 O O . ARG A 1 80 ? 4.758 19.062 18.375 1 93.94 80 ARG A O 1
ATOM 640 N N . ARG A 1 81 ? 2.754 19.672 17.781 1 92.12 81 ARG A N 1
ATOM 641 C CA . ARG A 1 81 ? 3.117 19.844 16.375 1 92.12 81 ARG A CA 1
ATOM 642 C C . ARG A 1 81 ? 4.172 20.938 16.219 1 92.12 81 ARG A C 1
ATOM 644 O O . ARG A 1 81 ? 5.145 20.766 15.477 1 92.12 81 ARG A O 1
ATOM 651 N N . ILE A 1 82 ? 3.963 22 16.938 1 95.06 82 ILE A N 1
ATOM 652 C CA . ILE A 1 82 ? 4.82 23.172 16.781 1 95.06 82 ILE A CA 1
ATOM 653 C C . ILE A 1 82 ? 6.188 22.891 17.406 1 95.06 82 ILE A C 1
ATOM 655 O O . ILE A 1 82 ? 7.223 23.172 16.781 1 95.06 82 ILE A O 1
ATOM 659 N N . TRP A 1 83 ? 6.203 22.281 18.562 1 94.75 83 TRP A N 1
ATOM 660 C CA . TRP A 1 83 ? 7.426 22.297 19.359 1 94.75 83 TRP A CA 1
ATOM 661 C C . TRP A 1 83 ? 8.109 20.938 19.344 1 94.75 83 TRP A C 1
ATOM 663 O O . TRP A 1 83 ? 9.312 20.844 19.609 1 94.75 83 TRP A O 1
ATOM 673 N N . GLN A 1 84 ? 7.371 19.906 19.047 1 90.69 84 GLN A N 1
ATOM 674 C CA . GLN A 1 84 ? 7.957 18.562 19.109 1 90.69 84 GLN A CA 1
ATOM 675 C C . GLN A 1 84 ? 8.078 17.953 17.719 1 90.69 84 GLN A C 1
ATOM 677 O O . GLN A 1 84 ? 9.148 17.484 17.328 1 90.69 84 GLN A O 1
ATOM 682 N N . THR A 1 85 ? 7.07 17.938 16.969 1 89.5 85 THR A N 1
ATOM 683 C CA . THR A 1 85 ? 7.047 17.297 15.648 1 89.5 85 THR A CA 1
ATOM 684 C C . THR A 1 85 ? 7.812 18.141 14.633 1 89.5 85 THR A C 1
ATOM 686 O O . THR A 1 85 ? 8.727 17.641 13.969 1 89.5 85 THR A O 1
ATOM 689 N N . GLY A 1 86 ? 7.484 19.406 14.492 1 91.12 86 GLY A N 1
ATOM 690 C CA . GLY A 1 86 ? 8.164 20.328 13.602 1 91.12 86 GLY A CA 1
ATOM 691 C C . GLY A 1 86 ? 7.953 20 12.133 1 91.12 86 GLY A C 1
ATOM 692 O O . GLY A 1 86 ? 6.891 19.516 11.75 1 91.12 86 GLY A O 1
ATOM 693 N N . ALA A 1 87 ? 8.977 20.453 11.352 1 93.31 87 ALA A N 1
ATOM 694 C CA . ALA A 1 87 ? 8.852 20.344 9.906 1 93.31 87 ALA A CA 1
ATOM 695 C C . ALA A 1 87 ? 9.812 19.297 9.352 1 93.31 87 ALA A C 1
ATOM 697 O O . ALA A 1 87 ? 9.609 18.781 8.242 1 93.31 87 ALA A O 1
ATOM 698 N N . VAL A 1 88 ? 10.82 19.016 10.094 1 94.5 88 VAL A N 1
ATOM 699 C CA . VAL A 1 88 ? 11.891 18.172 9.562 1 94.5 88 VAL A CA 1
ATOM 700 C C . VAL A 1 88 ? 11.672 16.719 10 1 94.5 88 VAL A C 1
ATOM 702 O O . VAL A 1 88 ? 11.734 16.406 11.195 1 94.5 88 VAL A O 1
ATOM 705 N N . ASN A 1 89 ? 11.391 15.906 9.086 1 95.25 89 ASN A N 1
ATOM 706 C CA . ASN A 1 89 ? 11.219 14.484 9.344 1 95.25 89 ASN A CA 1
ATOM 707 C C . ASN A 1 89 ? 12.508 13.703 9.094 1 95.25 89 ASN A C 1
ATOM 709 O O . ASN A 1 89 ? 12.711 13.18 8 1 95.25 89 ASN A O 1
ATOM 713 N N . ASP A 1 90 ? 13.328 13.562 10.086 1 93.19 90 ASP A N 1
ATOM 714 C CA . ASP A 1 90 ? 14.625 12.898 9.961 1 93.19 90 ASP A CA 1
ATOM 715 C C . ASP A 1 90 ? 14.609 11.539 10.656 1 93.19 90 ASP A C 1
ATOM 717 O O . ASP A 1 90 ? 15.648 10.875 10.742 1 93.19 90 ASP A O 1
ATOM 721 N N . ASN A 1 91 ? 13.461 11.102 11.094 1 92.75 91 ASN A N 1
ATOM 722 C CA . ASN A 1 91 ? 13.352 9.828 11.797 1 92.75 91 ASN A CA 1
ATOM 723 C C . ASN A 1 91 ? 12.352 8.898 11.117 1 92.75 91 ASN A C 1
ATOM 725 O O . ASN A 1 91 ? 11.812 7.996 11.758 1 92.75 91 ASN A O 1
ATOM 729 N N . TRP A 1 92 ? 12.125 9.07 9.961 1 93.75 92 TRP A N 1
ATOM 730 C CA . TRP A 1 92 ? 11.234 8.234 9.164 1 93.75 92 TRP A CA 1
ATOM 731 C C . TRP A 1 92 ? 11.773 6.809 9.07 1 93.75 92 TRP A C 1
ATOM 733 O O . TRP A 1 92 ? 12.953 6.602 8.773 1 93.75 92 TRP A O 1
ATOM 743 N N . ASP A 1 93 ? 10.938 5.785 9.266 1 94.31 93 ASP A N 1
ATOM 744 C CA . ASP A 1 93 ? 11.383 4.398 9.344 1 94.31 93 ASP A CA 1
ATOM 745 C C . ASP A 1 93 ? 11.117 3.668 8.031 1 94.31 93 ASP A C 1
ATOM 747 O O . ASP A 1 93 ? 11.211 2.439 7.965 1 94.31 93 ASP A O 1
ATOM 751 N N . GLY A 1 94 ? 10.75 4.348 7.047 1 94.62 94 GLY A N 1
ATOM 752 C CA . GLY A 1 94 ? 10.516 3.734 5.746 1 94.62 94 GLY A CA 1
ATOM 753 C C . GLY A 1 94 ? 9.062 3.377 5.5 1 94.62 94 GLY A C 1
ATOM 754 O O . GLY A 1 94 ? 8.719 2.885 4.426 1 94.62 94 GLY A O 1
ATOM 755 N N . THR A 1 95 ? 8.258 3.691 6.469 1 96.06 95 THR A N 1
ATOM 756 C CA . THR A 1 95 ? 6.867 3.26 6.367 1 96.06 95 THR A CA 1
ATOM 757 C C . THR A 1 95 ? 6.012 4.336 5.707 1 96.06 95 THR A C 1
ATOM 759 O O . THR A 1 95 ? 6.352 5.52 5.754 1 96.06 95 THR A O 1
ATOM 762 N N . TRP A 1 96 ? 4.984 3.877 5.031 1 97.12 96 TRP A N 1
ATOM 763 C CA . TRP A 1 96 ? 3.982 4.719 4.387 1 97.12 96 TRP A CA 1
ATOM 764 C C . TRP A 1 96 ? 2.572 4.277 4.762 1 97.12 96 TRP A C 1
ATOM 766 O O . TRP A 1 96 ? 2.354 3.117 5.121 1 97.12 96 TRP A O 1
ATOM 776 N N . THR A 1 97 ? 1.691 5.18 4.738 1 96.75 97 THR A N 1
ATOM 777 C CA . THR A 1 97 ? 0.265 4.871 4.734 1 96.75 97 THR A CA 1
ATOM 778 C C . THR A 1 97 ? -0.328 5.082 3.344 1 96.75 97 THR A C 1
ATOM 780 O O . THR A 1 97 ? -0.18 6.156 2.754 1 96.75 97 THR A O 1
ATOM 783 N N . LEU A 1 98 ? -0.855 4.035 2.811 1 95.69 98 LEU A N 1
ATOM 784 C CA . LEU A 1 98 ? -1.546 4.098 1.527 1 95.69 98 LEU A CA 1
ATOM 785 C C . LEU A 1 98 ? -3.059 4.082 1.722 1 95.69 98 LEU A C 1
ATOM 787 O O . LEU A 1 98 ? -3.57 3.346 2.568 1 95.69 98 LEU A O 1
ATOM 791 N N . LEU A 1 99 ? -3.713 4.926 0.994 1 93.88 99 LEU A N 1
ATOM 792 C CA . LEU A 1 99 ? -5.168 4.992 1.047 1 93.88 99 LEU A CA 1
ATOM 793 C C . LEU A 1 99 ? -5.762 5.039 -0.357 1 93.88 99 LEU A C 1
ATOM 795 O O . LEU A 1 99 ? -5.336 5.84 -1.189 1 93.88 99 LEU A O 1
ATOM 799 N N . CYS A 1 100 ? -6.621 4.09 -0.621 1 91.69 100 CYS A N 1
ATOM 800 C CA . CYS A 1 100 ? -7.367 4.117 -1.874 1 91.69 100 CYS A CA 1
ATOM 801 C C . CYS A 1 100 ? -8.867 4.145 -1.612 1 91.69 100 CYS A C 1
ATOM 803 O O . CYS A 1 100 ? -9.344 3.582 -0.622 1 91.69 100 CYS A O 1
ATOM 805 N N . PHE A 1 101 ? -9.562 4.844 -2.432 1 88 101 PHE A N 1
ATOM 806 C CA . PHE A 1 101 ? -11.008 4.922 -2.25 1 88 101 PHE A CA 1
ATOM 807 C C . PHE A 1 101 ? -11.727 4.867 -3.592 1 88 101 PHE A C 1
ATOM 809 O O . PHE A 1 101 ? -11.148 5.219 -4.625 1 88 101 PHE A O 1
ATOM 816 N N . SER A 1 102 ? -12.836 4.328 -3.57 1 81.75 102 SER A N 1
ATOM 817 C CA . SER A 1 102 ? -13.742 4.285 -4.715 1 81.75 102 SER A CA 1
ATOM 818 C C . SER A 1 102 ? -15.117 4.828 -4.355 1 81.75 102 SER A C 1
ATOM 820 O O . SER A 1 102 ? -15.812 4.262 -3.512 1 81.75 102 SER A O 1
ATOM 822 N N . LEU A 1 103 ? -15.461 5.957 -4.957 1 84.38 103 LEU A N 1
ATOM 823 C CA . LEU A 1 103 ? -16.781 6.551 -4.75 1 84.38 103 LEU A CA 1
ATOM 824 C C . LEU A 1 103 ? -17.562 6.605 -6.055 1 84.38 103 LEU A C 1
ATOM 826 O O . LEU A 1 103 ? -16.984 6.793 -7.125 1 84.38 103 LEU A O 1
ATOM 830 N N . PRO A 1 104 ? -18.906 6.383 -5.91 1 83.5 104 PRO A N 1
ATOM 831 C CA . PRO A 1 104 ? -19.734 6.559 -7.105 1 83.5 104 PRO A CA 1
ATOM 832 C C . PRO A 1 104 ? -19.516 7.91 -7.781 1 83.5 104 PRO A C 1
ATOM 834 O O . PRO A 1 104 ? -19.172 8.891 -7.117 1 83.5 104 PRO A O 1
ATOM 837 N N . GLU A 1 105 ? -19.688 7.922 -9.039 1 83.12 105 GLU A N 1
ATOM 838 C CA . GLU A 1 105 ? -19.469 9.141 -9.812 1 83.12 105 GLU A CA 1
ATOM 839 C C . GLU A 1 105 ? -20.375 10.273 -9.336 1 83.12 105 GLU A C 1
ATOM 841 O O . GLU A 1 105 ? -20 11.445 -9.398 1 83.12 105 GLU A O 1
ATOM 846 N N . ALA A 1 106 ? -21.516 9.938 -8.773 1 87.69 106 ALA A N 1
ATOM 847 C CA . ALA A 1 106 ? -22.5 10.922 -8.344 1 87.69 106 ALA A CA 1
ATOM 848 C C . ALA A 1 106 ? -22.062 11.609 -7.055 1 87.69 106 ALA A C 1
ATOM 850 O O . ALA A 1 106 ? -22.578 12.68 -6.703 1 87.69 106 ALA A O 1
ATOM 851 N N . TRP A 1 107 ? -21.094 11.047 -6.391 1 86.56 107 TRP A N 1
ATOM 852 C CA . TRP A 1 107 ? -20.688 11.57 -5.098 1 86.56 107 TRP A CA 1
ATOM 853 C C . TRP A 1 107 ? -19.531 12.562 -5.254 1 86.56 107 TRP A C 1
ATOM 855 O O . TRP A 1 107 ? -18.516 12.453 -4.562 1 86.56 107 TRP A O 1
ATOM 865 N N . GLN A 1 108 ? -19.75 13.578 -6.043 1 87.19 108 GLN A N 1
ATOM 866 C CA . GLN A 1 108 ? -18.703 14.539 -6.359 1 87.19 108 GLN A CA 1
ATOM 867 C C . GLN A 1 108 ? -18.328 15.367 -5.133 1 87.19 108 GLN A C 1
ATOM 869 O O . GLN A 1 108 ? -17.141 15.617 -4.887 1 87.19 108 GLN A O 1
ATOM 874 N N . ARG A 1 109 ? -19.297 15.82 -4.34 1 87.25 109 ARG A N 1
ATOM 875 C CA . ARG A 1 109 ? -19.047 16.625 -3.148 1 87.25 109 ARG A CA 1
ATOM 876 C C . ARG A 1 109 ? -18.234 15.828 -2.123 1 87.25 109 ARG A C 1
ATOM 878 O O . ARG A 1 109 ? -17.281 16.344 -1.55 1 87.25 109 ARG A O 1
ATOM 885 N N . GLU A 1 110 ? -18.594 14.609 -1.962 1 86.5 110 GLU A N 1
ATOM 886 C CA . GLU A 1 110 ? -17.906 13.742 -1.017 1 86.5 110 GLU A CA 1
ATOM 887 C C . GLU A 1 110 ? -16.469 13.484 -1.452 1 86.5 110 GLU A C 1
ATOM 889 O O . GLU A 1 110 ? -15.555 13.484 -0.624 1 86.5 110 GLU A O 1
ATOM 894 N N . ARG A 1 111 ? -16.359 13.352 -2.729 1 87.75 111 ARG A N 1
ATOM 895 C CA . ARG A 1 111 ? -15.016 13.133 -3.27 1 87.75 111 ARG A CA 1
ATOM 896 C C . ARG A 1 111 ? -14.117 14.336 -3.027 1 87.75 111 ARG A C 1
ATOM 898 O O . ARG A 1 111 ? -12.969 14.188 -2.602 1 87.75 111 ARG A O 1
ATOM 905 N N . HIS A 1 112 ? -14.641 15.469 -3.264 1 87.19 112 HIS A N 1
ATOM 906 C CA . HIS A 1 112 ? -13.875 16.688 -3.037 1 87.19 112 HIS A CA 1
ATOM 907 C C . HIS A 1 112 ? -13.547 16.875 -1.559 1 87.19 112 HIS A C 1
ATOM 909 O O . HIS A 1 112 ? -12.414 17.219 -1.208 1 87.19 112 HIS A O 1
ATOM 915 N N . GLY A 1 113 ? -14.508 16.625 -0.765 1 86.31 113 GLY A N 1
ATOM 916 C CA . GLY A 1 113 ? -14.289 16.703 0.67 1 86.31 113 GLY A CA 1
ATOM 917 C C . GLY A 1 113 ? -13.219 15.734 1.161 1 86.31 113 GLY A C 1
ATOM 918 O O . GLY A 1 113 ? -12.352 16.109 1.95 1 86.31 113 GLY A O 1
ATOM 919 N N . LEU A 1 114 ? -13.219 14.562 0.682 1 88.19 114 LEU A N 1
ATOM 920 C CA . LEU A 1 114 ? -12.25 13.547 1.075 1 88.19 114 LEU A CA 1
ATOM 921 C C . LEU A 1 114 ? -10.852 13.922 0.622 1 88.19 114 LEU A C 1
ATOM 923 O O . LEU A 1 114 ? -9.891 13.797 1.387 1 88.19 114 LEU A O 1
ATOM 927 N N . ARG A 1 115 ? -10.812 14.414 -0.598 1 89.5 115 ARG A N 1
ATOM 928 C CA . ARG A 1 115 ? -9.516 14.812 -1.13 1 89.5 115 ARG A CA 1
ATOM 929 C C . ARG A 1 115 ? -8.898 15.922 -0.293 1 89.5 115 ARG A C 1
ATOM 931 O O . ARG A 1 115 ? -7.695 15.906 -0.019 1 89.5 115 ARG A O 1
ATOM 938 N N . SER A 1 116 ? -9.672 16.812 0.111 1 88.31 116 SER A N 1
ATOM 939 C CA . SER A 1 116 ? -9.203 17.922 0.946 1 88.31 116 SER A CA 1
ATOM 940 C C . SER A 1 116 ? -8.727 17.422 2.305 1 88.31 116 SER A C 1
ATOM 942 O O . SER A 1 116 ? -7.668 17.828 2.787 1 88.31 116 SER A O 1
ATOM 944 N N . GLN A 1 117 ? -9.484 16.547 2.861 1 88.75 117 GLN A N 1
ATOM 945 C CA . GLN A 1 117 ? -9.133 16 4.164 1 88.75 117 GLN A CA 1
ATOM 946 C C . GLN A 1 117 ? -7.852 15.18 4.086 1 88.75 117 GLN A C 1
ATOM 948 O O . GLN A 1 117 ? -7.031 15.211 5.008 1 88.75 117 GLN A O 1
ATOM 953 N N . LEU A 1 118 ? -7.734 14.469 3.014 1 91.44 118 LEU A N 1
ATOM 954 C CA . LEU A 1 118 ? -6.527 13.672 2.834 1 91.44 118 LEU A CA 1
ATOM 955 C C . LEU A 1 118 ? -5.301 14.562 2.689 1 91.44 118 LEU A C 1
ATOM 957 O O . LEU A 1 118 ? -4.254 14.289 3.277 1 91.44 118 LEU A O 1
ATOM 961 N N . ALA A 1 119 ? -5.473 15.641 1.939 1 89.88 119 ALA A N 1
ATOM 962 C CA . ALA A 1 119 ? -4.375 16.594 1.798 1 89.88 119 ALA A CA 1
ATOM 963 C C . ALA A 1 119 ? -3.984 17.188 3.148 1 89.88 119 ALA A C 1
ATOM 965 O O . ALA A 1 119 ? -2.799 17.312 3.463 1 89.88 119 ALA A O 1
ATOM 966 N N . TRP A 1 120 ? -4.949 17.422 3.936 1 85.94 120 TRP A N 1
ATOM 967 C CA . TRP A 1 120 ? -4.734 17.969 5.27 1 85.94 120 TRP A CA 1
ATOM 968 C C . TRP A 1 120 ? -4.02 16.969 6.164 1 85.94 120 TRP A C 1
ATOM 970 O O . TRP A 1 120 ? -3.232 17.359 7.031 1 85.94 120 TRP A O 1
ATOM 980 N N . ALA A 1 121 ? -4.258 15.758 5.898 1 90.12 121 ALA A N 1
ATOM 981 C CA . ALA A 1 121 ? -3.676 14.695 6.719 1 90.12 121 ALA A CA 1
ATOM 982 C C . ALA A 1 121 ? -2.289 14.312 6.211 1 90.12 121 ALA A C 1
ATOM 984 O O . ALA A 1 121 ? -1.647 13.414 6.766 1 90.12 121 ALA A O 1
ATOM 985 N N . GLY A 1 122 ? -1.891 14.977 5.125 1 92.75 122 GLY A N 1
ATOM 986 C CA . GLY A 1 122 ? -0.53 14.766 4.66 1 92.75 122 GLY A CA 1
ATOM 987 C C . GLY A 1 122 ? -0.442 13.797 3.492 1 92.75 122 GLY A C 1
ATOM 988 O O . GLY A 1 122 ? 0.655 13.43 3.066 1 92.75 122 GLY A O 1
ATOM 989 N N . PHE A 1 123 ? -1.579 13.43 2.938 1 95.25 123 PHE A N 1
ATOM 990 C CA . PHE A 1 123 ? -1.57 12.516 1.805 1 95.25 123 PHE A CA 1
ATOM 991 C C . PHE A 1 123 ? -1.364 13.266 0.497 1 95.25 123 PHE A C 1
ATOM 993 O O . PHE A 1 123 ? -1.87 14.383 0.329 1 95.25 123 PHE A O 1
ATOM 1000 N N . GLY A 1 124 ? -0.625 12.656 -0.393 1 95.88 124 GLY A N 1
ATOM 1001 C CA . GLY A 1 124 ? -0.536 13.086 -1.78 1 95.88 124 GLY A CA 1
ATOM 1002 C C . GLY A 1 124 ? -1.153 12.094 -2.75 1 95.88 124 GLY A C 1
ATOM 1003 O O . GLY A 1 124 ? -1.077 10.883 -2.541 1 95.88 124 GLY A O 1
ATOM 1004 N N . PRO A 1 125 ? -1.74 12.656 -3.732 1 94.12 125 PRO A N 1
ATOM 1005 C CA . PRO A 1 125 ? -2.311 11.766 -4.746 1 94.12 125 PRO A CA 1
ATOM 1006 C C . PRO A 1 125 ? -1.249 11.141 -5.648 1 94.12 125 PRO A C 1
ATOM 1008 O O . PRO A 1 125 ? -0.288 11.812 -6.035 1 94.12 125 PRO A O 1
ATOM 1011 N N . LEU A 1 126 ? -1.286 9.914 -5.824 1 89.31 126 LEU A N 1
ATOM 1012 C CA . LEU A 1 126 ? -0.387 9.234 -6.75 1 89.31 126 LEU A CA 1
ATOM 1013 C C . LEU A 1 126 ? -1.101 8.906 -8.055 1 89.31 126 LEU A C 1
ATOM 1015 O O . LEU A 1 126 ? -0.885 9.57 -9.07 1 89.31 126 LEU A O 1
ATOM 1019 N N . GLN A 1 127 ? -1.877 7.848 -8.133 1 82.19 127 GLN A N 1
ATOM 1020 C CA . GLN A 1 127 ? -2.605 7.469 -9.336 1 82.19 127 GLN A CA 1
ATOM 1021 C C . GLN A 1 127 ? -3.863 6.676 -8.992 1 82.19 127 GLN A C 1
ATOM 1023 O O . GLN A 1 127 ? -3.895 5.953 -8 1 82.19 127 GLN A O 1
ATOM 1028 N N . GLY A 1 128 ? -4.902 6.902 -9.859 1 77.69 128 GLY A N 1
ATOM 1029 C CA . GLY A 1 128 ? -6.09 6.062 -9.82 1 77.69 128 GLY A CA 1
ATOM 1030 C C . GLY A 1 128 ? -6.781 6.07 -8.469 1 77.69 128 GLY A C 1
ATOM 1031 O O . GLY A 1 128 ? -7.277 5.035 -8.016 1 77.69 128 GLY A O 1
ATOM 1032 N N . GLY A 1 129 ? -6.703 7.16 -7.715 1 84.12 129 GLY A N 1
ATOM 1033 C CA . GLY A 1 129 ? -7.371 7.242 -6.426 1 84.12 129 GLY A CA 1
ATOM 1034 C C . GLY A 1 129 ? -6.488 6.809 -5.27 1 84.12 129 GLY A C 1
ATOM 1035 O O . GLY A 1 129 ? -6.926 6.793 -4.117 1 84.12 129 GLY A O 1
ATOM 1036 N N . LEU A 1 130 ? -5.285 6.398 -5.594 1 91.88 130 LEU A N 1
ATOM 1037 C CA . LEU A 1 130 ? -4.336 6.02 -4.551 1 91.88 130 LEU A CA 1
ATOM 1038 C C . LEU A 1 130 ? -3.641 7.25 -3.977 1 91.88 130 LEU A C 1
ATOM 1040 O O . LEU A 1 130 ? -3.168 8.109 -4.727 1 91.88 130 LEU A O 1
ATOM 1044 N N . TRP A 1 131 ? -3.678 7.293 -2.695 1 94.69 131 TRP A N 1
ATOM 1045 C CA . TRP A 1 131 ? -3.014 8.359 -1.959 1 94.69 131 TRP A CA 1
ATOM 1046 C C . TRP A 1 131 ? -1.95 7.801 -1.021 1 94.69 131 TRP A C 1
ATOM 1048 O O . TRP A 1 131 ? -2.045 6.652 -0.583 1 94.69 131 TRP A O 1
ATOM 1058 N N . ILE A 1 132 ? -0.943 8.602 -0.746 1 96.44 132 ILE A N 1
ATOM 1059 C CA . ILE A 1 132 ? 0.165 8.102 0.065 1 96.44 132 ILE A CA 1
ATOM 1060 C C . ILE A 1 132 ? 0.594 9.18 1.062 1 96.44 132 ILE A C 1
ATOM 1062 O O . ILE A 1 132 ? 0.555 10.375 0.754 1 96.44 132 ILE A O 1
ATOM 1066 N N . ALA A 1 133 ? 0.935 8.789 2.23 1 96.62 133 ALA A N 1
ATOM 1067 C CA . ALA A 1 133 ? 1.509 9.656 3.258 1 96.62 133 ALA A CA 1
ATOM 1068 C C . ALA A 1 133 ? 2.676 8.969 3.963 1 96.62 133 ALA A C 1
ATOM 1070 O O . ALA A 1 133 ? 2.662 7.75 4.16 1 96.62 133 ALA A O 1
ATOM 1071 N N . PRO A 1 134 ? 3.719 9.742 4.281 1 96.62 134 PRO A N 1
ATOM 1072 C CA . PRO A 1 134 ? 4.836 9.117 5 1 96.62 134 PRO A CA 1
ATOM 1073 C C . PRO A 1 134 ? 4.461 8.703 6.422 1 96.62 134 PRO A C 1
ATOM 1075 O O . PRO A 1 134 ? 3.73 9.422 7.109 1 96.62 134 PRO A O 1
ATOM 1078 N N . GLY A 1 135 ? 4.875 7.527 6.809 1 94.56 135 GLY A N 1
ATOM 1079 C CA . GLY A 1 135 ? 4.672 7.051 8.172 1 94.56 135 GLY A CA 1
ATOM 1080 C C . GLY A 1 135 ? 3.275 6.512 8.414 1 94.56 135 GLY A C 1
ATOM 1081 O O . GLY A 1 135 ? 2.6 6.082 7.473 1 94.56 135 GLY A O 1
ATOM 1082 N N . HIS A 1 136 ? 2.945 6.398 9.688 1 91.06 136 HIS A N 1
ATOM 1083 C CA . HIS A 1 136 ? 1.637 5.902 10.094 1 91.06 136 HIS A CA 1
ATOM 1084 C C . HIS A 1 136 ? 0.667 7.051 10.352 1 91.06 136 HIS A C 1
ATOM 1086 O O . HIS A 1 136 ? 0.834 7.809 11.312 1 91.06 136 HIS A O 1
ATOM 1092 N N . VAL A 1 137 ? -0.288 7.195 9.477 1 90.5 137 VAL A N 1
ATOM 1093 C CA . VAL A 1 137 ? -1.305 8.234 9.633 1 90.5 137 VAL A CA 1
ATOM 1094 C C . VAL A 1 137 ? -2.611 7.605 10.109 1 90.5 137 VAL A C 1
ATOM 1096 O O . VAL A 1 137 ? -3.061 6.594 9.57 1 90.5 137 VAL A O 1
ATOM 1099 N N . GLU A 1 138 ? -3.146 8.172 11.148 1 83.62 138 GLU A N 1
ATOM 1100 C CA . GLU A 1 138 ? -4.449 7.715 11.625 1 83.62 138 GLU A CA 1
ATOM 1101 C C . GLU A 1 138 ? -5.57 8.203 10.703 1 83.62 138 GLU A C 1
ATOM 1103 O O . GLU A 1 138 ? -5.898 9.391 10.695 1 83.62 138 GLU A O 1
ATOM 1108 N N . VAL A 1 139 ? -6.117 7.289 9.945 1 81.94 139 VAL A N 1
ATOM 1109 C CA . VAL A 1 139 ? -7.062 7.656 8.891 1 81.94 139 VAL A CA 1
ATOM 1110 C C . VAL A 1 139 ? -8.492 7.539 9.422 1 81.94 139 VAL A C 1
ATOM 1112 O O . VAL A 1 139 ? -9.414 8.117 8.844 1 81.94 139 VAL A O 1
ATOM 1115 N N . ARG A 1 140 ? -8.656 6.75 10.469 1 78.25 140 ARG A N 1
ATOM 1116 C CA . ARG A 1 140 ? -10.008 6.562 10.992 1 78.25 140 ARG A CA 1
ATOM 1117 C C . ARG A 1 140 ? -10.695 7.902 11.234 1 78.25 140 ARG A C 1
ATOM 1119 O O . ARG A 1 140 ? -11.867 8.07 10.914 1 78.25 140 ARG A O 1
ATOM 1126 N N . ALA A 1 141 ? -9.93 8.812 11.773 1 71.38 141 ALA A N 1
ATOM 1127 C CA . ALA A 1 141 ? -10.523 10.117 12.062 1 71.38 141 ALA A CA 1
ATOM 1128 C C . ALA A 1 141 ? -10.883 10.852 10.781 1 71.38 141 ALA A C 1
ATOM 1130 O O . ALA A 1 141 ? -11.891 11.562 10.719 1 71.38 141 ALA A O 1
ATOM 1131 N N . VAL A 1 142 ? -10.156 10.562 9.742 1 73 142 VAL A N 1
ATOM 1132 C CA . VAL A 1 142 ? -10.352 11.227 8.461 1 73 142 VAL A CA 1
ATOM 1133 C C . VAL A 1 142 ? -11.555 10.609 7.738 1 73 142 VAL A C 1
ATOM 1135 O O . VAL A 1 142 ? -12.406 11.336 7.211 1 73 142 VAL A O 1
ATOM 1138 N N . VAL A 1 143 ? -11.688 9.305 7.773 1 74.38 143 VAL A N 1
ATOM 1139 C CA . VAL A 1 143 ? -12.664 8.578 6.969 1 74.38 143 VAL A CA 1
ATOM 1140 C C . VAL A 1 143 ? -13.992 8.5 7.711 1 74.38 143 VAL A C 1
ATOM 1142 O O . VAL A 1 143 ? -15.055 8.594 7.098 1 74.38 143 VAL A O 1
ATOM 1145 N N . SER A 1 144 ? -13.906 8.219 8.953 1 71.69 144 SER A N 1
ATOM 1146 C CA . SER A 1 144 ? -15.125 8.078 9.742 1 71.69 144 SER A CA 1
ATOM 1147 C C . SER A 1 144 ? -15.953 9.359 9.711 1 71.69 144 SER A C 1
ATOM 1149 O O . SER A 1 144 ? -17.188 9.312 9.648 1 71.69 144 SER A O 1
ATOM 1151 N N . GLY A 1 145 ? -15.352 10.383 9.68 1 66.25 145 GLY A N 1
ATOM 1152 C CA . GLY A 1 145 ? -16.062 11.648 9.656 1 66.25 145 GLY A CA 1
ATOM 1153 C C . GLY A 1 145 ? -16.906 11.836 8.414 1 66.25 145 GLY A C 1
ATOM 1154 O O . GLY A 1 145 ? -17.922 12.531 8.445 1 66.25 145 GLY A O 1
ATOM 1155 N N . LEU A 1 146 ? -16.625 11.062 7.395 1 68.38 146 LEU A N 1
ATOM 1156 C CA . LEU A 1 146 ? -17.344 11.234 6.133 1 68.38 146 LEU A CA 1
ATOM 1157 C C . LEU A 1 146 ? -18.266 10.062 5.867 1 68.38 146 LEU A C 1
ATOM 1159 O O . LEU A 1 146 ? -19.047 10.078 4.906 1 68.38 146 LEU A O 1
ATOM 1163 N N . GLY A 1 147 ? -18.25 9.125 6.734 1 71.19 147 GLY A N 1
ATOM 1164 C CA . GLY A 1 147 ? -19.078 7.953 6.543 1 71.19 147 GLY A CA 1
ATOM 1165 C C . GLY A 1 147 ? -18.672 7.109 5.355 1 71.19 147 GLY A C 1
ATOM 1166 O O . GLY A 1 147 ? -19.516 6.539 4.664 1 71.19 147 GLY A O 1
ATOM 1167 N N . LEU A 1 148 ? -17.438 7.125 5.047 1 77.19 148 LEU A N 1
ATOM 1168 C CA . LEU A 1 148 ? -16.984 6.496 3.809 1 77.19 148 LEU A CA 1
ATOM 1169 C C . LEU A 1 148 ? -16.219 5.215 4.102 1 77.19 148 LEU A C 1
ATOM 1171 O O . LEU A 1 148 ? -15.445 4.742 3.26 1 77.19 148 LEU A O 1
ATOM 1175 N N . ASP A 1 149 ? -16.438 4.625 5.293 1 76.38 149 ASP A N 1
ATOM 1176 C CA . ASP A 1 149 ? -15.641 3.498 5.762 1 76.38 149 ASP A CA 1
ATOM 1177 C C . ASP A 1 149 ? -15.688 2.338 4.77 1 76.38 149 ASP A C 1
ATOM 1179 O O . ASP A 1 149 ? -14.664 1.708 4.492 1 76.38 149 ASP A O 1
ATOM 1183 N N . ALA A 1 150 ? -16.812 2.188 4.215 1 76.19 150 ALA A N 1
ATOM 1184 C CA . ALA A 1 150 ? -17.016 1.029 3.344 1 76.19 150 ALA A CA 1
ATOM 1185 C C . ALA A 1 150 ? -16.375 1.259 1.977 1 76.19 150 ALA A C 1
ATOM 1187 O O . ALA A 1 150 ? -16.25 0.328 1.176 1 76.19 150 ALA A O 1
ATOM 1188 N N . HIS A 1 151 ? -15.859 2.502 1.794 1 84.88 151 HIS A N 1
ATOM 1189 C CA . HIS A 1 151 ? -15.391 2.857 0.46 1 84.88 151 HIS A CA 1
ATOM 1190 C C . HIS A 1 151 ? -13.891 3.133 0.459 1 84.88 151 HIS A C 1
ATOM 1192 O O . HIS A 1 151 ? -13.32 3.492 -0.574 1 84.88 151 HIS A O 1
ATOM 1198 N N . VAL A 1 152 ? -13.336 2.938 1.669 1 89.38 152 VAL A N 1
ATOM 1199 C CA . VAL A 1 152 ? -11.93 3.309 1.781 1 89.38 152 VAL A CA 1
ATOM 1200 C C . VAL A 1 152 ? -11.109 2.092 2.199 1 89.38 152 VAL A C 1
ATOM 1202 O O . VAL A 1 152 ? -11.547 1.293 3.031 1 89.38 152 VAL A O 1
ATOM 1205 N N . ARG A 1 153 ? -10.016 1.92 1.626 1 92.5 153 ARG A N 1
ATOM 1206 C CA . ARG A 1 153 ? -9.016 0.924 2.008 1 92.5 153 ARG A CA 1
ATOM 1207 C C . ARG A 1 153 ? -7.711 1.591 2.424 1 92.5 153 ARG A C 1
ATOM 1209 O O . ARG A 1 153 ? -7.223 2.492 1.74 1 92.5 153 ARG A O 1
ATOM 1216 N N . VAL A 1 154 ? -7.18 1.132 3.584 1 94.12 154 VAL A N 1
ATOM 1217 C CA . VAL A 1 154 ? -5.961 1.722 4.125 1 94.12 154 VAL A CA 1
ATOM 1218 C C . VAL A 1 154 ? -4.914 0.633 4.344 1 94.12 154 VAL A C 1
ATOM 1220 O O . VAL A 1 154 ? -5.234 -0.458 4.824 1 94.12 154 VAL A O 1
ATOM 1223 N N . PHE A 1 155 ? -3.676 0.929 3.971 1 95.81 155 PHE A N 1
ATOM 1224 C CA . PHE A 1 155 ? -2.568 -0.004 4.137 1 95.81 155 PHE A CA 1
ATOM 1225 C C . PHE A 1 155 ? -1.375 0.685 4.789 1 95.81 155 PHE A C 1
ATOM 1227 O O . PHE A 1 155 ? -1.078 1.843 4.484 1 95.81 155 PHE A O 1
ATOM 1234 N N . ARG A 1 156 ? -0.752 -0.024 5.707 1 96.69 156 ARG A N 1
ATOM 1235 C CA . ARG A 1 156 ? 0.6 0.324 6.129 1 96.69 156 ARG A CA 1
ATOM 1236 C C . ARG A 1 156 ? 1.642 -0.37 5.258 1 96.69 156 ARG A C 1
ATOM 1238 O O . ARG A 1 156 ? 1.606 -1.592 5.098 1 96.69 156 ARG A O 1
ATOM 1245 N N . ALA A 1 157 ? 2.541 0.456 4.738 1 97.06 157 ALA A N 1
ATOM 1246 C CA . ALA A 1 157 ? 3.334 -0.145 3.668 1 97.06 157 ALA A CA 1
ATOM 1247 C C . ALA A 1 157 ? 4.789 0.301 3.748 1 97.06 157 ALA A C 1
ATOM 1249 O O . ALA A 1 157 ? 5.113 1.259 4.453 1 97.06 157 ALA A O 1
ATOM 1250 N N . GLN A 1 158 ? 5.594 -0.487 3.162 1 97.06 158 GLN A N 1
ATOM 1251 C CA . GLN A 1 158 ? 6.977 -0.143 2.85 1 97.06 158 GLN A CA 1
ATOM 1252 C C . GLN A 1 158 ? 7.254 -0.28 1.355 1 97.06 158 GLN A C 1
ATOM 1254 O O . GLN A 1 158 ? 6.812 -1.24 0.722 1 97.06 158 GLN A O 1
ATOM 1259 N N . ALA A 1 159 ? 7.895 0.712 0.832 1 94.69 159 ALA A N 1
ATOM 1260 C CA . ALA A 1 159 ? 8.234 0.647 -0.588 1 94.69 159 ALA A CA 1
ATOM 1261 C C . ALA A 1 159 ? 9.25 -0.456 -0.86 1 94.69 159 ALA A C 1
ATOM 1263 O O . ALA A 1 159 ? 10.211 -0.621 -0.106 1 94.69 159 ALA A O 1
ATOM 1264 N N . ASP A 1 160 ? 8.945 -1.231 -1.878 1 91.81 160 ASP A N 1
ATOM 1265 C CA . ASP A 1 160 ? 9.914 -2.225 -2.338 1 91.81 160 ASP A CA 1
ATOM 1266 C C . ASP A 1 160 ? 11.148 -1.554 -2.938 1 91.81 160 ASP A C 1
ATOM 1268 O O . ASP A 1 160 ? 11.102 -0.379 -3.307 1 91.81 160 ASP A O 1
ATOM 1272 N N . GLU A 1 161 ? 12.242 -2.328 -3.111 1 88 161 GLU A N 1
ATOM 1273 C CA . GLU A 1 161 ? 13.492 -1.809 -3.641 1 88 161 GLU A CA 1
ATOM 1274 C C . GLU A 1 161 ? 13.328 -1.317 -5.078 1 88 161 GLU A C 1
ATOM 1276 O O . GLU A 1 161 ? 14.047 -0.419 -5.52 1 88 161 GLU A O 1
ATOM 1281 N N . VAL A 1 162 ? 12.398 -1.859 -5.727 1 86.12 162 VAL A N 1
ATOM 1282 C CA . VAL A 1 162 ? 12.211 -1.51 -7.129 1 86.12 162 VAL A CA 1
ATOM 1283 C C . VAL A 1 162 ? 11.578 -0.122 -7.234 1 86.12 162 VAL A C 1
ATOM 1285 O O . VAL A 1 162 ? 11.617 0.506 -8.297 1 86.12 162 VAL A O 1
ATOM 1288 N N . THR A 1 163 ? 10.984 0.336 -6.172 1 90.62 163 THR A N 1
ATOM 1289 C CA . THR A 1 163 ? 10.297 1.623 -6.18 1 90.62 163 THR A CA 1
ATOM 1290 C C . THR A 1 163 ? 11.266 2.758 -5.875 1 90.62 163 THR A C 1
ATOM 1292 O O . THR A 1 163 ? 11.977 2.721 -4.867 1 90.62 163 THR A O 1
ATOM 1295 N N . ASP A 1 164 ? 11.336 3.727 -6.715 1 91.56 164 ASP A N 1
ATOM 1296 C CA . ASP A 1 164 ? 12.094 4.953 -6.484 1 91.56 164 ASP A CA 1
ATOM 1297 C C . ASP A 1 164 ? 11.312 5.926 -5.605 1 91.56 164 ASP A C 1
ATOM 1299 O O . ASP A 1 164 ? 10.414 6.621 -6.09 1 91.56 164 ASP A O 1
ATOM 1303 N N . VAL A 1 165 ? 11.758 6.035 -4.398 1 94.75 165 VAL A N 1
ATOM 1304 C CA . VAL A 1 165 ? 11.016 6.812 -3.408 1 94.75 165 VAL A CA 1
ATOM 1305 C C . VAL A 1 165 ? 11.094 8.297 -3.752 1 94.75 165 VAL A C 1
ATOM 1307 O O . VAL A 1 165 ? 10.125 9.039 -3.555 1 94.75 165 VAL A O 1
ATOM 1310 N N . ARG A 1 166 ? 12.219 8.805 -4.258 1 94.5 166 ARG A N 1
ATOM 1311 C CA . ARG A 1 166 ? 12.344 10.203 -4.656 1 94.5 166 ARG A CA 1
ATOM 1312 C C . ARG A 1 166 ? 11.359 10.539 -5.77 1 94.5 166 ARG A C 1
ATOM 1314 O O . ARG A 1 166 ? 10.68 11.57 -5.715 1 94.5 166 ARG A O 1
ATOM 1321 N N . GLN A 1 167 ? 11.305 9.656 -6.684 1 92.56 167 GLN A N 1
ATOM 1322 C CA . GLN A 1 167 ? 10.359 9.859 -7.777 1 92.56 167 GLN A CA 1
ATOM 1323 C C . GLN A 1 167 ? 8.922 9.781 -7.281 1 92.56 167 GLN A C 1
ATOM 1325 O O . GLN A 1 167 ? 8.062 10.562 -7.711 1 92.56 167 GLN A O 1
ATOM 1330 N N . LEU A 1 168 ? 8.688 8.859 -6.41 1 93.5 168 LEU A N 1
ATOM 1331 C CA . LEU A 1 168 ? 7.371 8.703 -5.809 1 93.5 168 LEU A CA 1
ATOM 1332 C C . LEU A 1 168 ? 6.918 9.992 -5.145 1 93.5 168 LEU A C 1
ATOM 1334 O O . LEU A 1 168 ? 5.801 10.461 -5.383 1 93.5 168 LEU A O 1
ATOM 1338 N N . ILE A 1 169 ? 7.77 10.594 -4.379 1 96.31 169 ILE A N 1
ATOM 1339 C CA . ILE A 1 169 ? 7.48 11.836 -3.674 1 96.31 169 ILE A CA 1
ATOM 1340 C C . ILE A 1 169 ? 7.23 12.953 -4.68 1 96.31 169 ILE A C 1
ATOM 1342 O O . ILE A 1 169 ? 6.266 13.711 -4.555 1 96.31 169 ILE A O 1
ATOM 1346 N N . GLY A 1 170 ? 8.039 13.023 -5.664 1 94.75 170 GLY A N 1
ATOM 1347 C CA . GLY A 1 170 ? 7.883 14.047 -6.691 1 94.75 170 GLY A CA 1
ATOM 1348 C C . GLY A 1 170 ? 6.57 13.93 -7.449 1 94.75 170 GLY A C 1
ATOM 1349 O O . GLY A 1 170 ? 6 14.938 -7.867 1 94.75 170 GLY A O 1
ATOM 1350 N N . ASP A 1 171 ? 6.078 12.766 -7.617 1 92.75 171 ASP A N 1
ATOM 1351 C CA . ASP A 1 171 ? 4.824 12.523 -8.32 1 92.75 171 ASP A CA 1
ATOM 1352 C C . ASP A 1 171 ? 3.623 12.875 -7.445 1 92.75 171 ASP A C 1
ATOM 1354 O O . ASP A 1 171 ? 2.605 13.359 -7.945 1 92.75 171 ASP A O 1
ATOM 1358 N N . ALA A 1 172 ? 3.781 12.68 -6.164 1 95.25 172 ALA A N 1
ATOM 1359 C CA . ALA A 1 172 ? 2.633 12.758 -5.266 1 95.25 172 ALA A CA 1
ATOM 1360 C C . ALA A 1 172 ? 2.51 14.156 -4.656 1 95.25 172 ALA A C 1
ATOM 1362 O O . ALA A 1 172 ? 1.423 14.562 -4.238 1 95.25 172 ALA A O 1
ATOM 1363 N N . TYR A 1 173 ? 3.631 14.867 -4.621 1 96.75 173 TYR A N 1
ATOM 1364 C CA . TYR A 1 173 ? 3.607 16.125 -3.877 1 96.75 173 TYR A CA 1
ATOM 1365 C C . TYR A 1 173 ? 4.16 17.266 -4.715 1 96.75 173 TYR A C 1
ATOM 1367 O O . TYR A 1 173 ? 5.09 17.078 -5.504 1 96.75 173 TYR A O 1
ATOM 1375 N N . ASP A 1 174 ? 3.57 18.422 -4.586 1 96.44 174 ASP A N 1
ATOM 1376 C CA . ASP A 1 174 ? 4.09 19.656 -5.16 1 96.44 174 ASP A CA 1
ATOM 1377 C C . ASP A 1 174 ? 5.258 20.203 -4.336 1 96.44 174 ASP A C 1
ATOM 1379 O O . ASP A 1 174 ? 5.086 21.109 -3.525 1 96.44 174 ASP A O 1
ATOM 1383 N N . LEU A 1 175 ? 6.449 19.703 -4.629 1 97 175 LEU A N 1
ATOM 1384 C CA . LEU A 1 175 ? 7.621 20.047 -3.828 1 97 175 LEU A CA 1
ATOM 1385 C C . LEU A 1 175 ? 7.961 21.531 -3.951 1 97 175 LEU A C 1
ATOM 1387 O O . LEU A 1 175 ? 8.391 22.156 -2.979 1 97 175 LEU A O 1
ATOM 1391 N N . ASP A 1 176 ? 7.746 22.062 -5.141 1 96.81 176 ASP A N 1
ATOM 1392 C CA . ASP A 1 176 ? 8.031 23.469 -5.332 1 96.81 176 ASP A CA 1
ATOM 1393 C C . ASP A 1 176 ? 7.117 24.344 -4.465 1 96.81 176 ASP A C 1
ATOM 1395 O O . ASP A 1 176 ? 7.574 25.297 -3.836 1 96.81 176 ASP A O 1
ATOM 1399 N N . GLY A 1 177 ? 5.844 23.969 -4.512 1 96.75 177 GLY A N 1
ATOM 1400 C CA . GLY A 1 177 ? 4.898 24.703 -3.676 1 96.75 177 GLY A CA 1
ATOM 1401 C C . GLY A 1 177 ? 5.199 24.578 -2.193 1 96.75 177 GLY A C 1
ATOM 1402 O O . GLY A 1 177 ? 5.113 25.562 -1.458 1 96.75 177 GLY A O 1
ATOM 1403 N N . LEU A 1 178 ? 5.586 23.422 -1.753 1 96.44 178 LEU A N 1
ATOM 1404 C CA . LEU A 1 178 ? 5.953 23.203 -0.358 1 96.44 178 LEU A CA 1
ATOM 1405 C C . LEU A 1 178 ? 7.18 24.031 0.018 1 96.44 178 LEU A C 1
ATOM 1407 O O . LEU A 1 178 ? 7.188 24.703 1.053 1 96.44 178 LEU A O 1
ATOM 1411 N N . ALA A 1 179 ? 8.164 24.016 -0.845 1 97.25 179 ALA A N 1
ATOM 1412 C CA . ALA A 1 179 ? 9.391 24.781 -0.611 1 97.25 179 ALA A CA 1
ATOM 1413 C C . ALA A 1 179 ? 9.094 26.266 -0.544 1 97.25 179 ALA A C 1
ATOM 1415 O O . ALA A 1 179 ? 9.672 26.984 0.279 1 97.25 179 ALA A O 1
ATOM 1416 N N . ALA A 1 180 ? 8.211 26.672 -1.381 1 97.44 180 ALA A N 1
ATOM 1417 C CA . ALA A 1 180 ? 7.879 28.094 -1.455 1 97.44 180 ALA A CA 1
ATOM 1418 C C . ALA A 1 180 ? 7.305 28.594 -0.131 1 97.44 180 ALA A C 1
ATOM 1420 O O . ALA A 1 180 ? 7.547 29.734 0.267 1 97.44 180 ALA A O 1
ATOM 1421 N N . ARG A 1 181 ? 6.543 27.797 0.537 1 97 181 ARG A N 1
ATOM 1422 C CA . ARG A 1 181 ? 5.984 28.172 1.829 1 97 181 ARG A CA 1
ATOM 1423 C C . ARG A 1 181 ? 7.086 28.406 2.855 1 97 181 ARG A C 1
ATOM 1425 O O . ARG A 1 181 ? 7.031 29.375 3.621 1 97 181 ARG A O 1
ATOM 1432 N N . TYR A 1 182 ? 8.031 27.594 2.854 1 97.56 182 TYR A N 1
ATOM 1433 C CA . TYR A 1 182 ? 9.148 27.75 3.777 1 97.56 182 TYR A CA 1
ATOM 1434 C C . TYR A 1 182 ? 10 28.953 3.4 1 97.56 182 TYR A C 1
ATOM 1436 O O . TYR A 1 182 ? 10.469 29.688 4.273 1 97.56 182 TYR A O 1
ATOM 1444 N N . HIS A 1 183 ? 10.203 29.172 2.125 1 97.44 183 HIS A N 1
ATOM 1445 C CA . HIS A 1 183 ? 10.945 30.344 1.688 1 97.44 183 HIS A CA 1
ATOM 1446 C C . HIS A 1 183 ? 10.227 31.641 2.072 1 97.44 183 HIS A C 1
ATOM 1448 O O . HIS A 1 183 ? 10.867 32.625 2.463 1 97.44 183 HIS A O 1
ATOM 1454 N N . ALA A 1 184 ? 8.945 31.594 1.926 1 95.88 184 ALA A N 1
ATOM 1455 C CA . ALA A 1 184 ? 8.172 32.781 2.332 1 95.88 184 ALA A CA 1
ATOM 1456 C C . ALA A 1 184 ? 8.352 33.062 3.818 1 95.88 184 ALA A C 1
ATOM 1458 O O . ALA A 1 184 ? 8.484 34.219 4.223 1 95.88 184 ALA A O 1
ATOM 1459 N N . PHE A 1 185 ? 8.344 32.031 4.602 1 96.5 185 PHE A N 1
ATOM 1460 C CA . PHE A 1 185 ? 8.594 32.188 6.031 1 96.5 185 PHE A CA 1
ATOM 1461 C C . PHE A 1 185 ? 9.984 32.75 6.273 1 96.5 185 PHE A C 1
ATOM 1463 O O . PHE A 1 185 ? 10.148 33.688 7.059 1 96.5 185 PHE A O 1
ATOM 1470 N N . LEU A 1 186 ? 10.984 32.219 5.625 1 96.25 186 LEU A N 1
ATOM 1471 C CA . LEU A 1 186 ? 12.367 32.656 5.773 1 96.25 186 LEU A CA 1
ATOM 1472 C C . LEU A 1 186 ? 12.523 34.094 5.336 1 96.25 186 LEU A C 1
ATOM 1474 O O . LEU A 1 186 ? 13.203 34.875 6.004 1 96.25 186 LEU A O 1
ATOM 1478 N N . ASP A 1 187 ? 11.906 34.5 4.262 1 94.75 187 ASP A N 1
ATOM 1479 C CA . ASP A 1 187 ? 11.984 35.844 3.752 1 94.75 187 ASP A CA 1
ATOM 1480 C C . ASP A 1 187 ? 11.422 36.844 4.762 1 94.75 187 ASP A C 1
ATOM 1482 O O . ASP A 1 187 ? 11.938 37.969 4.906 1 94.75 187 ASP A O 1
ATOM 1486 N N . ARG A 1 188 ? 10.453 36.375 5.395 1 92 188 ARG A N 1
ATOM 1487 C CA . ARG A 1 188 ? 9.789 37.281 6.336 1 92 188 ARG A CA 1
ATOM 1488 C C . ARG A 1 188 ? 10.586 37.406 7.629 1 92 188 ARG A C 1
ATOM 1490 O O . ARG A 1 188 ? 10.695 38.5 8.188 1 92 188 ARG A O 1
ATOM 1497 N N . TRP A 1 189 ? 11.211 36.344 8.07 1 93.44 189 TRP A N 1
ATOM 1498 C CA . TRP A 1 189 ? 11.633 36.344 9.469 1 93.44 189 TRP A CA 1
ATOM 1499 C C . TRP A 1 189 ? 13.156 36.312 9.578 1 93.44 189 TRP A C 1
ATOM 1501 O O . TRP A 1 189 ? 13.711 36.5 10.656 1 93.44 189 TRP A O 1
ATOM 1511 N N . GLU A 1 190 ? 13.766 35.969 8.594 1 87.19 190 GLU A N 1
ATOM 1512 C CA . GLU A 1 190 ? 15.227 35.938 8.703 1 87.19 190 GLU A CA 1
ATOM 1513 C C . GLU A 1 190 ? 15.789 37.344 8.828 1 87.19 190 GLU A C 1
ATOM 1515 O O . GLU A 1 190 ? 16.797 37.562 9.5 1 87.19 190 GLU A O 1
ATOM 1520 N N . ARG A 1 191 ? 15.172 38.438 8.188 1 74.62 191 ARG A N 1
ATOM 1521 C CA . ARG A 1 191 ? 15.711 39.781 8.195 1 74.62 191 ARG A CA 1
ATOM 1522 C C . ARG A 1 191 ? 15.031 40.625 9.258 1 74.62 191 ARG A C 1
ATOM 1524 O O . ARG A 1 191 ? 15.469 41.75 9.539 1 74.62 191 ARG A O 1
ATOM 1531 N N . VAL A 1 192 ? 13.891 40.219 9.844 1 61.88 192 VAL A N 1
ATOM 1532 C CA . VAL A 1 192 ? 12.977 41.125 10.516 1 61.88 192 VAL A CA 1
ATOM 1533 C C . VAL A 1 192 ? 13.273 41.156 12.016 1 61.88 192 VAL A C 1
ATOM 1535 O O . VAL A 1 192 ? 12.766 42 12.742 1 61.88 192 VAL A O 1
ATOM 1538 N N . LEU A 1 193 ? 13.992 40.312 12.688 1 56.75 193 LEU A N 1
ATOM 1539 C CA . LEU A 1 193 ? 13.984 40.219 14.141 1 56.75 193 LEU A CA 1
ATOM 1540 C C . LEU A 1 193 ? 14.031 41.594 14.773 1 56.75 193 LEU A C 1
ATOM 1542 O O . LEU A 1 193 ? 13.375 41.844 15.789 1 56.75 193 LEU A O 1
ATOM 1546 N N . PRO A 1 194 ? 14.977 42.375 14.328 1 50.75 194 PRO A N 1
ATOM 1547 C CA . PRO A 1 194 ? 15.258 43.594 15.117 1 50.75 194 PRO A CA 1
ATOM 1548 C C . PRO A 1 194 ? 14.031 44.5 15.25 1 50.75 194 PRO A C 1
ATOM 1550 O O . PRO A 1 194 ? 13.906 45.219 16.25 1 50.75 194 PRO A O 1
ATOM 1553 N N . ALA A 1 195 ? 13.117 44.438 14.391 1 53.34 195 ALA A N 1
ATOM 1554 C CA . ALA A 1 195 ? 12.125 45.5 14.312 1 53.34 195 ALA A CA 1
ATOM 1555 C C . ALA A 1 195 ? 10.914 45.188 15.195 1 53.34 195 ALA A C 1
ATOM 1557 O O . ALA A 1 195 ? 9.953 45.969 15.234 1 53.34 195 ALA A O 1
ATOM 1558 N N . LEU A 1 196 ? 10.953 43.938 15.828 1 59.53 196 LEU A N 1
ATOM 1559 C CA . LEU A 1 196 ? 9.68 43.656 16.484 1 59.53 196 LEU A CA 1
ATOM 1560 C C . LEU A 1 196 ? 9.594 44.375 17.828 1 59.53 196 LEU A C 1
ATOM 1562 O O . LEU A 1 196 ? 10.406 44.125 18.719 1 59.53 196 LEU A O 1
ATOM 1566 N N . ALA A 1 197 ? 9.039 45.625 17.875 1 67.38 197 ALA A N 1
ATOM 1567 C CA . ALA A 1 197 ? 8.914 46.531 19 1 67.38 197 ALA A CA 1
ATOM 1568 C C . ALA A 1 197 ? 8.156 45.875 20.156 1 67.38 197 ALA A C 1
ATOM 1570 O O . ALA A 1 197 ? 8.445 46.156 21.328 1 67.38 197 ALA A O 1
ATOM 1571 N N . ASP A 1 198 ? 7.266 44.844 19.953 1 89.44 198 ASP A N 1
ATOM 1572 C CA . ASP A 1 198 ? 6.422 44.219 20.969 1 89.44 198 ASP A CA 1
ATOM 1573 C C . ASP A 1 198 ? 6.68 42.719 21.031 1 89.44 198 ASP A C 1
ATOM 1575 O O . ASP A 1 198 ? 6.262 41.969 20.141 1 89.44 198 ASP A O 1
ATOM 1579 N N . PRO A 1 199 ? 7.516 42.312 22.109 1 93.12 199 PRO A N 1
ATOM 1580 C CA . PRO A 1 199 ? 7.961 40.906 22.156 1 93.12 199 PRO A CA 1
ATOM 1581 C C . PRO A 1 199 ? 6.797 39.938 22.188 1 93.12 199 PRO A C 1
ATOM 1583 O O . PRO A 1 199 ? 6.883 38.875 21.578 1 93.12 199 PRO A O 1
ATOM 1586 N N . LEU A 1 200 ? 5.742 40.188 22.875 1 94.62 200 LEU A N 1
ATOM 1587 C CA . LEU A 1 200 ? 4.605 39.281 22.984 1 94.62 200 LEU A CA 1
ATOM 1588 C C . LEU A 1 200 ? 3.949 39.062 21.625 1 94.62 200 LEU A C 1
ATOM 1590 O O . LEU A 1 200 ? 3.805 37.906 21.188 1 94.62 200 LEU A O 1
ATOM 1594 N N . THR A 1 201 ? 3.564 40.125 20.969 1 93.31 201 THR A N 1
ATOM 1595 C CA . THR A 1 201 ? 2.889 39.969 19.688 1 93.31 201 THR A CA 1
ATOM 1596 C C . THR A 1 201 ? 3.838 39.438 18.625 1 93.31 201 THR A C 1
ATOM 1598 O O . THR A 1 201 ? 3.416 38.688 17.719 1 93.31 201 THR A O 1
ATOM 1601 N N . SER A 1 202 ? 5.152 39.812 18.719 1 93 202 SER A N 1
ATOM 1602 C CA . SER A 1 202 ? 6.137 39.25 17.781 1 93 202 SER A CA 1
ATOM 1603 C C . SER A 1 202 ? 6.223 37.75 17.891 1 93 202 SER A C 1
ATOM 1605 O O . SER A 1 202 ? 6.266 37.031 16.875 1 93 202 SER A O 1
ATOM 1607 N N . ARG A 1 203 ? 6.215 37.219 19.125 1 94.31 203 ARG A N 1
ATOM 1608 C CA . ARG A 1 203 ? 6.281 35.781 19.312 1 94.31 203 ARG A CA 1
ATOM 1609 C C . ARG A 1 203 ? 5.016 35.094 18.797 1 94.31 203 ARG A C 1
ATOM 1611 O O . ARG A 1 203 ? 5.082 34.062 18.156 1 94.31 203 ARG A O 1
ATOM 1618 N N . LEU A 1 204 ? 3.877 35.719 19.062 1 94.38 204 LEU A N 1
ATOM 1619 C CA . LEU A 1 204 ? 2.619 35.156 18.562 1 94.38 204 LEU A CA 1
ATOM 1620 C C . LEU A 1 204 ? 2.609 35.094 17.047 1 94.38 204 LEU A C 1
ATOM 1622 O O . LEU A 1 204 ? 2.139 34.125 16.453 1 94.38 204 LEU A O 1
ATOM 1626 N N . LEU A 1 205 ? 3.176 36.125 16.438 1 92.88 205 LEU A N 1
ATOM 1627 C CA . LEU A 1 205 ? 3.195 36.188 14.977 1 92.88 205 LEU A CA 1
ATOM 1628 C C . LEU A 1 205 ? 4.117 35.125 14.391 1 92.88 205 LEU A C 1
ATOM 1630 O O . LEU A 1 205 ? 3.754 34.438 13.43 1 92.88 205 LEU A O 1
ATOM 1634 N N . VAL A 1 206 ? 5.332 34.969 15.016 1 94.19 206 VAL A N 1
ATOM 1635 C CA . VAL A 1 206 ? 6.289 34 14.516 1 94.19 206 VAL A CA 1
ATOM 1636 C C . VAL A 1 206 ? 5.719 32.594 14.68 1 94.19 206 VAL A C 1
ATOM 1638 O O . VAL A 1 206 ? 5.77 31.781 13.75 1 94.19 206 VAL A O 1
ATOM 1641 N N . VAL A 1 207 ? 5.129 32.312 15.82 1 95.69 207 VAL A N 1
ATOM 1642 C CA . VAL A 1 207 ? 4.578 30.984 16.109 1 95.69 207 VAL A CA 1
ATOM 1643 C C . VAL A 1 207 ? 3.377 30.719 15.195 1 95.69 207 VAL A C 1
ATOM 1645 O O . VAL A 1 207 ? 3.236 29.625 14.648 1 95.69 207 VAL A O 1
ATOM 1648 N N . GLY A 1 208 ? 2.539 31.734 15.047 1 94.69 208 GLY A N 1
ATOM 1649 C CA . GLY A 1 208 ? 1.384 31.594 14.172 1 94.69 208 GLY A CA 1
ATOM 1650 C C . GLY A 1 208 ? 1.756 31.328 12.727 1 94.69 208 GLY A C 1
ATOM 1651 O O . GLY A 1 208 ? 1.153 30.484 12.062 1 94.69 208 GLY A O 1
ATOM 1652 N N . ASP A 1 209 ? 2.695 32.094 12.25 1 94.31 209 ASP A N 1
ATOM 1653 C CA . ASP A 1 209 ? 3.15 31.906 10.875 1 94.31 209 ASP A CA 1
ATOM 1654 C C . ASP A 1 209 ? 3.76 30.531 10.68 1 94.31 209 ASP A C 1
ATOM 1656 O O . ASP A 1 209 ? 3.543 29.891 9.648 1 94.31 209 ASP A O 1
ATOM 1660 N N . TRP A 1 210 ? 4.496 30.109 11.672 1 96.56 210 TRP A N 1
ATOM 1661 C CA . TRP A 1 210 ? 5.09 28.781 11.609 1 96.56 210 TRP A CA 1
ATOM 1662 C C . TRP A 1 210 ? 4.012 27.703 11.562 1 96.56 210 TRP A C 1
ATOM 1664 O O . TRP A 1 210 ? 4.062 26.797 10.719 1 96.56 210 TRP A O 1
ATOM 1674 N N . LEU A 1 211 ? 3.088 27.828 12.406 1 95.62 211 LEU A N 1
ATOM 1675 C CA . LEU A 1 211 ? 1.988 26.875 12.445 1 95.62 211 LEU A CA 1
ATOM 1676 C C . LEU A 1 211 ? 1.281 26.797 11.102 1 95.62 211 LEU A C 1
ATOM 1678 O O . LEU A 1 211 ? 0.912 25.719 10.648 1 95.62 211 LEU A O 1
ATOM 1682 N N . ARG A 1 212 ? 1.119 27.953 10.477 1 93.06 212 ARG A N 1
ATOM 1683 C CA . ARG A 1 212 ? 0.487 27.984 9.164 1 93.06 212 ARG A CA 1
ATOM 1684 C C . ARG A 1 212 ? 1.304 27.203 8.141 1 93.06 212 ARG A C 1
ATOM 1686 O O . ARG A 1 212 ? 0.741 26.516 7.285 1 93.06 212 ARG A O 1
ATOM 1693 N N . VAL A 1 213 ? 2.57 27.312 8.203 1 95.19 213 VAL A N 1
ATOM 1694 C CA . VAL A 1 213 ? 3.463 26.641 7.258 1 95.19 213 VAL A CA 1
ATOM 1695 C C . VAL A 1 213 ? 3.408 25.141 7.469 1 95.19 213 VAL A C 1
ATOM 1697 O O . VAL A 1 213 ? 3.293 24.375 6.508 1 95.19 213 VAL A O 1
ATOM 1700 N N . ILE A 1 214 ? 3.416 24.703 8.742 1 95.38 214 ILE A N 1
ATOM 1701 C CA . ILE A 1 214 ? 3.641 23.281 9.008 1 95.38 214 ILE A CA 1
ATOM 1702 C C . ILE A 1 214 ? 2.303 22.547 9.062 1 95.38 214 ILE A C 1
ATOM 1704 O O . ILE A 1 214 ? 2.258 21.312 8.992 1 95.38 214 ILE A O 1
ATOM 1708 N N . ARG A 1 215 ? 1.228 23.234 9.203 1 89.31 215 ARG A N 1
ATOM 1709 C CA . ARG A 1 215 ? -0.08 22.625 9.398 1 89.31 215 ARG A CA 1
ATOM 1710 C C . ARG A 1 215 ? -0.435 21.703 8.227 1 89.31 215 ARG A C 1
ATOM 1712 O O . ARG A 1 215 ? -0.99 20.625 8.43 1 89.31 215 ARG A O 1
ATOM 1719 N N . ARG A 1 216 ? -0.079 22.047 7.027 1 86.25 216 ARG A N 1
ATOM 1720 C CA . ARG A 1 216 ? -0.465 21.234 5.883 1 86.25 216 ARG A CA 1
ATOM 1721 C C . ARG A 1 216 ? 0.745 20.516 5.285 1 86.25 216 ARG A C 1
ATOM 1723 O O . ARG A 1 216 ? 0.656 19.938 4.203 1 86.25 216 ARG A O 1
ATOM 1730 N N . ASP A 1 217 ? 1.824 20.719 5.98 1 93.94 217 ASP A N 1
ATOM 1731 C CA . ASP A 1 217 ? 3.02 20.047 5.48 1 93.94 217 ASP A CA 1
ATOM 1732 C C . ASP A 1 217 ? 2.936 18.547 5.707 1 93.94 217 ASP A C 1
ATOM 1734 O O . ASP A 1 217 ? 2.645 18.094 6.816 1 93.94 217 ASP A O 1
ATOM 1738 N N . PRO A 1 218 ? 3.176 17.766 4.707 1 95.06 218 PRO A N 1
ATOM 1739 C CA . PRO A 1 218 ? 3.076 16.297 4.836 1 95.06 218 PRO A CA 1
ATOM 1740 C C . PRO A 1 218 ? 4.246 15.703 5.605 1 95.06 218 PRO A C 1
ATOM 1742 O O . PRO A 1 218 ? 4.211 14.523 5.969 1 95.06 218 PRO A O 1
ATOM 1745 N N . ARG A 1 219 ? 5.266 16.484 5.969 1 95.19 219 ARG A N 1
ATOM 1746 C CA . ARG A 1 219 ? 6.469 16.047 6.668 1 95.19 219 ARG A CA 1
ATOM 1747 C C . ARG A 1 219 ? 7.133 14.883 5.949 1 95.19 219 ARG A C 1
ATOM 1749 O O . ARG A 1 219 ? 7.344 13.82 6.539 1 95.19 219 ARG A O 1
ATOM 1756 N N . LEU A 1 220 ? 7.523 15.125 4.746 1 97.44 220 LEU A N 1
ATOM 1757 C CA . LEU A 1 220 ? 8.211 14.141 3.918 1 97.44 220 LEU A CA 1
ATOM 1758 C C . LEU A 1 220 ? 9.594 13.836 4.473 1 97.44 220 LEU A C 1
ATOM 1760 O O . LEU A 1 220 ? 10.234 14.703 5.074 1 97.44 220 LEU A O 1
ATOM 1764 N N . PRO A 1 221 ? 10.008 12.609 4.383 1 96.88 221 PRO A N 1
ATOM 1765 C CA . PRO A 1 221 ? 11.352 12.266 4.859 1 96.88 221 PRO A CA 1
ATOM 1766 C C . PRO A 1 221 ? 12.445 13.086 4.176 1 96.88 221 PRO A C 1
ATOM 1768 O O . PRO A 1 221 ? 12.617 13 2.957 1 96.88 221 PRO A O 1
ATOM 1771 N N . VAL A 1 222 ? 13.227 13.75 4.973 1 96 222 VAL A N 1
ATOM 1772 C CA . VAL A 1 222 ? 14.164 14.758 4.465 1 96 222 VAL A CA 1
ATOM 1773 C C . VAL A 1 222 ? 15.219 14.078 3.6 1 96 222 VAL A C 1
ATOM 1775 O O . VAL A 1 222 ? 15.703 14.664 2.625 1 96 222 VAL A O 1
ATOM 1778 N N . ARG A 1 223 ? 15.586 12.797 3.828 1 95.38 223 ARG A N 1
ATOM 1779 C CA . ARG A 1 223 ? 16.625 12.078 3.102 1 95.38 223 ARG A CA 1
ATOM 1780 C C . ARG A 1 223 ? 16.234 11.867 1.645 1 95.38 223 ARG A C 1
ATOM 1782 O O . ARG A 1 223 ? 17.078 11.531 0.81 1 95.38 223 ARG A O 1
ATOM 1789 N N . HIS A 1 224 ? 14.977 12.023 1.361 1 96 224 HIS A N 1
ATOM 1790 C CA . HIS A 1 224 ? 14.523 11.828 -0.011 1 96 224 HIS A CA 1
ATOM 1791 C C . HIS A 1 224 ? 14.164 13.156 -0.665 1 96 224 HIS A C 1
ATOM 1793 O O . HIS A 1 224 ? 13.57 13.188 -1.746 1 96 224 HIS A O 1
ATOM 1799 N N . LEU A 1 225 ? 14.469 14.242 -0.003 1 96.69 225 LEU A N 1
ATOM 1800 C CA . LEU A 1 225 ? 14.219 15.586 -0.523 1 96.69 225 LEU A CA 1
ATOM 1801 C C . LEU A 1 225 ? 15.516 16.219 -1.021 1 96.69 225 LEU A C 1
ATOM 1803 O O . LEU A 1 225 ? 16.609 15.703 -0.763 1 96.69 225 LEU A O 1
ATOM 1807 N N . PRO A 1 226 ? 15.367 17.266 -1.851 1 94.44 226 PRO A N 1
ATOM 1808 C CA . PRO A 1 226 ? 16.578 17.953 -2.303 1 94.44 226 PRO A CA 1
ATOM 1809 C C . PRO A 1 226 ? 17.484 18.375 -1.147 1 94.44 226 PRO A C 1
ATOM 1811 O O . PRO A 1 226 ? 17 18.672 -0.055 1 94.44 226 PRO A O 1
ATOM 1814 N N . ASP A 1 227 ? 18.766 18.391 -1.317 1 92.19 227 ASP A N 1
ATOM 1815 C CA . ASP A 1 227 ? 19.766 18.656 -0.29 1 92.19 227 ASP A CA 1
ATOM 1816 C C . ASP A 1 227 ? 19.531 20.016 0.359 1 92.19 227 ASP A C 1
ATOM 1818 O O . ASP A 1 227 ? 19.781 20.188 1.552 1 92.19 227 ASP A O 1
ATOM 1822 N N . ASP A 1 228 ? 19.062 21 -0.312 1 93.81 228 ASP A N 1
ATOM 1823 C CA . ASP A 1 228 ? 18.875 22.344 0.215 1 93.81 228 ASP A CA 1
ATOM 1824 C C . ASP A 1 228 ? 17.422 22.578 0.607 1 93.81 228 ASP A C 1
ATOM 1826 O O . ASP A 1 228 ? 16.906 23.688 0.471 1 93.81 228 ASP A O 1
ATOM 1830 N N . TRP A 1 229 ? 16.828 21.547 1.071 1 96.62 229 TRP A N 1
ATOM 1831 C CA . TRP A 1 229 ? 15.43 21.672 1.439 1 96.62 229 TRP A CA 1
ATOM 1832 C C . TRP A 1 229 ? 15.25 22.734 2.514 1 96.62 229 TRP A C 1
ATOM 1834 O O . TRP A 1 229 ? 15.859 22.656 3.584 1 96.62 229 TRP A O 1
ATOM 1844 N N . PRO A 1 230 ? 14.422 23.703 2.277 1 97.62 230 PRO A N 1
ATOM 1845 C CA . PRO A 1 230 ? 14.375 24.906 3.098 1 97.62 230 PRO A CA 1
ATOM 1846 C C . PRO A 1 230 ? 13.75 24.672 4.473 1 97.62 230 PRO A C 1
ATOM 1848 O O . PRO A 1 230 ? 13.883 25.5 5.371 1 97.62 230 PRO A O 1
ATOM 1851 N N . ALA A 1 231 ? 13.055 23.562 4.676 1 97.44 231 ALA A N 1
ATOM 1852 C CA . ALA A 1 231 ? 12.391 23.297 5.949 1 97.44 231 ALA A CA 1
ATOM 1853 C C . ALA A 1 231 ? 13.391 23.25 7.098 1 97.44 231 ALA A C 1
ATOM 1855 O O . ALA A 1 231 ? 13.086 23.672 8.219 1 97.44 231 ALA A O 1
ATOM 1856 N N . VAL A 1 232 ? 14.57 22.781 6.836 1 96.25 232 VAL A N 1
ATOM 1857 C CA . VAL A 1 232 ? 15.602 22.641 7.863 1 96.25 232 VAL A CA 1
ATOM 1858 C C . VAL A 1 232 ? 16 24.031 8.367 1 96.25 232 VAL A C 1
ATOM 1860 O O . 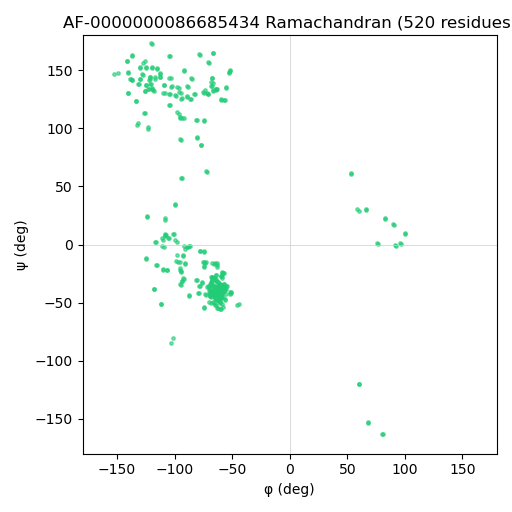VAL A 1 232 ? 15.961 24.297 9.57 1 96.25 232 VAL A O 1
ATOM 1863 N N . ARG A 1 233 ? 16.328 24.875 7.469 1 96.88 233 ARG A N 1
ATOM 1864 C CA . ARG A 1 233 ? 16.703 26.234 7.812 1 96.88 233 ARG A CA 1
ATOM 1865 C C . ARG A 1 233 ? 15.531 27 8.422 1 96.88 233 ARG A C 1
ATOM 1867 O O . ARG A 1 233 ? 15.695 27.734 9.398 1 96.88 233 ARG A O 1
ATOM 1874 N N . ALA A 1 234 ? 14.344 26.797 7.879 1 97.38 234 ALA A N 1
ATOM 1875 C CA . ALA A 1 234 ? 13.156 27.469 8.383 1 97.38 234 ALA A CA 1
ATOM 1876 C C . ALA A 1 234 ? 12.859 27.078 9.82 1 97.38 234 ALA A C 1
ATOM 1878 O O . ALA A 1 234 ? 12.562 27.938 10.656 1 97.38 234 ALA A O 1
ATOM 1879 N N . GLN A 1 235 ? 12.953 25.797 10.062 1 97.25 235 GLN A N 1
ATOM 1880 C CA . GLN A 1 235 ? 12.719 25.312 11.422 1 97.25 235 GLN A CA 1
ATOM 1881 C C . GLN A 1 235 ? 13.75 25.891 12.391 1 97.25 235 GLN A C 1
ATOM 1883 O O . GLN A 1 235 ? 13.398 26.281 13.508 1 97.25 235 GLN A O 1
ATOM 1888 N N . ALA A 1 236 ? 14.977 25.906 11.992 1 96.12 236 ALA A N 1
ATOM 1889 C CA . ALA A 1 236 ? 16.031 26.484 12.828 1 96.12 236 ALA A CA 1
ATOM 1890 C C . ALA A 1 236 ? 15.75 27.969 13.109 1 96.12 236 ALA A C 1
ATOM 1892 O O . ALA A 1 236 ? 15.922 28.422 14.242 1 96.12 236 ALA A O 1
ATOM 1893 N N . THR A 1 237 ? 15.359 28.672 12.094 1 95.88 237 THR A N 1
ATOM 1894 C CA . THR A 1 237 ? 15.031 30.094 12.234 1 95.88 237 THR A CA 1
ATOM 1895 C C . THR A 1 237 ? 13.867 30.281 13.203 1 95.88 237 THR A C 1
ATOM 1897 O O . THR A 1 237 ? 13.906 31.141 14.078 1 95.88 237 THR A O 1
ATOM 1900 N N . PHE A 1 238 ? 12.891 29.438 13.055 1 96.81 238 PHE A N 1
ATOM 1901 C CA . PHE A 1 238 ? 11.734 29.5 13.945 1 96.81 238 PHE A CA 1
ATOM 1902 C C . PHE A 1 238 ? 12.164 29.312 15.398 1 96.81 238 PHE A C 1
ATOM 1904 O O . PHE A 1 238 ? 11.82 30.125 16.25 1 96.81 238 PHE A O 1
ATOM 1911 N N . HIS A 1 239 ? 12.891 28.281 15.609 1 96.06 239 HIS A N 1
ATOM 1912 C CA . HIS A 1 239 ? 13.289 27.969 16.984 1 96.06 239 HIS A CA 1
ATOM 1913 C C . HIS A 1 239 ? 14.164 29.078 17.562 1 96.06 239 HIS A C 1
ATOM 1915 O O . HIS A 1 239 ? 14.031 29.438 18.734 1 96.06 239 HIS A O 1
ATOM 1921 N N . ARG A 1 240 ? 15.016 29.594 16.781 1 94.56 240 ARG A N 1
ATOM 1922 C CA . ARG A 1 240 ? 15.867 30.688 17.219 1 94.56 240 ARG A CA 1
ATOM 1923 C C . ARG A 1 240 ? 15.039 31.906 17.625 1 94.56 240 ARG A C 1
ATOM 1925 O O . ARG A 1 240 ? 15.211 32.469 18.719 1 94.56 240 ARG A O 1
ATOM 1932 N N . LEU A 1 241 ? 14.117 32.312 16.766 1 93.81 241 LEU A N 1
ATOM 1933 C CA . LEU A 1 241 ? 13.312 33.5 17 1 93.81 241 LEU A CA 1
ATOM 1934 C C . LEU A 1 241 ? 12.352 33.281 18.172 1 93.81 241 LEU A C 1
ATOM 1936 O O . LEU A 1 241 ? 12.273 34.125 19.078 1 93.81 241 LEU A O 1
ATOM 1940 N N . ALA A 1 242 ? 11.641 32.156 18.094 1 94.31 242 ALA A N 1
ATOM 1941 C CA . ALA A 1 242 ? 10.695 31.875 19.172 1 94.31 242 ALA A CA 1
ATOM 1942 C C . ALA A 1 242 ? 11.398 31.781 20.516 1 94.31 242 ALA A C 1
ATOM 1944 O O . ALA A 1 242 ? 10.867 32.25 21.531 1 94.31 242 ALA A O 1
ATOM 1945 N N . GLY A 1 243 ? 12.602 31.188 20.5 1 93.06 243 GLY A N 1
ATOM 1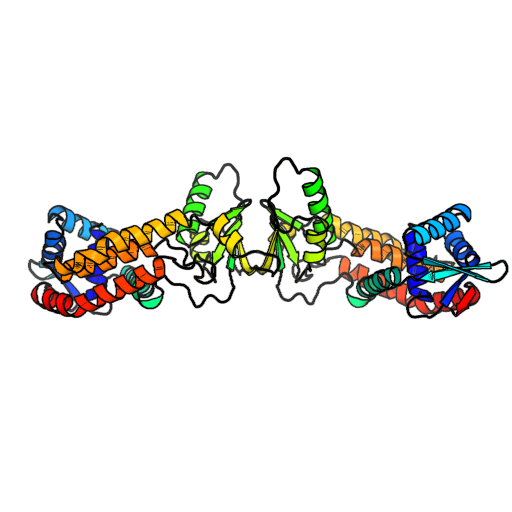946 C CA . GLY A 1 243 ? 13.398 31.094 21.719 1 93.06 243 GLY A CA 1
ATOM 1947 C C . GLY A 1 243 ? 13.859 32.438 22.234 1 93.06 243 GLY A C 1
ATOM 1948 O O . GLY A 1 243 ? 13.773 32.719 23.438 1 93.06 243 GLY A O 1
ATOM 1949 N N . ALA A 1 244 ? 14.312 33.281 21.375 1 92.69 244 ALA A N 1
ATOM 1950 C CA . ALA A 1 244 ? 14.797 34.625 21.75 1 92.69 244 ALA A CA 1
ATOM 1951 C C . ALA A 1 244 ? 13.672 35.469 22.312 1 92.69 244 ALA A C 1
ATOM 1953 O O . ALA A 1 244 ? 13.898 36.312 23.203 1 92.69 244 ALA A O 1
ATOM 1954 N N . LEU A 1 245 ? 12.492 35.219 21.875 1 93.38 245 LEU A N 1
ATOM 1955 C CA . LEU A 1 245 ? 11.359 36.062 22.234 1 93.38 245 LEU A CA 1
ATOM 1956 C C . LEU A 1 245 ? 10.656 35.5 23.469 1 93.38 245 LEU A C 1
ATOM 1958 O O . LEU A 1 245 ? 9.812 36.188 24.062 1 93.38 245 LEU A O 1
ATOM 1962 N N . GLU A 1 246 ? 11.039 34.312 23.859 1 94.19 246 GLU A N 1
ATOM 1963 C CA . GLU A 1 246 ? 10.281 33.625 24.891 1 94.19 246 GLU A CA 1
ATOM 1964 C C . GLU A 1 246 ? 10.25 34.406 26.188 1 94.19 246 GLU A C 1
ATOM 1966 O O . GLU A 1 246 ? 9.18 34.75 26.688 1 94.19 246 GLU A O 1
ATOM 1971 N N . GLU A 1 247 ? 11.43 34.75 26.734 1 94.62 247 GLU A N 1
ATOM 1972 C CA . GLU A 1 247 ? 11.5 35.438 28.031 1 94.62 247 GLU A CA 1
ATOM 1973 C C . GLU A 1 247 ? 10.961 36.875 27.938 1 94.62 247 GLU A C 1
ATOM 1975 O O . GLU A 1 247 ? 10.156 37.281 28.781 1 94.62 247 GLU A O 1
ATOM 1980 N N . PRO A 1 248 ? 11.344 37.625 26.875 1 94.31 248 PRO A N 1
ATOM 1981 C CA . PRO A 1 248 ? 10.766 38.969 26.75 1 94.31 248 PRO A CA 1
ATOM 1982 C C . PRO A 1 248 ? 9.25 38.938 26.625 1 94.31 248 PRO A C 1
ATOM 1984 O O . PRO A 1 248 ? 8.562 39.812 27.203 1 94.31 248 PRO A O 1
ATOM 1987 N N . ALA A 1 249 ? 8.742 38.031 25.906 1 95.06 249 ALA A N 1
ATOM 1988 C CA . ALA A 1 249 ? 7.293 37.938 25.734 1 95.06 249 ALA A CA 1
ATOM 1989 C C . ALA A 1 249 ? 6.609 37.562 27.047 1 95.06 249 ALA A C 1
ATOM 1991 O O . ALA A 1 249 ? 5.543 38.094 27.375 1 95.06 249 ALA A O 1
ATOM 1992 N N . ARG A 1 250 ? 7.191 36.688 27.75 1 94.56 250 ARG A N 1
ATOM 1993 C CA . ARG A 1 250 ? 6.652 36.281 29.047 1 94.56 250 ARG A CA 1
ATOM 1994 C C . ARG A 1 250 ? 6.613 37.469 30.016 1 94.56 250 ARG A C 1
ATOM 1996 O O . ARG A 1 250 ? 5.633 37.656 30.734 1 94.56 250 ARG A O 1
ATOM 2003 N N . ALA A 1 251 ? 7.66 38.25 30.062 1 94.88 251 ALA A N 1
ATOM 2004 C CA . ALA A 1 251 ? 7.738 39.406 30.922 1 94.88 251 ALA A CA 1
ATOM 2005 C C . ALA A 1 251 ? 6.664 40.438 30.562 1 94.88 251 ALA A C 1
ATOM 2007 O O . ALA A 1 251 ? 6.016 41 31.438 1 94.88 251 ALA A O 1
ATOM 2008 N N . GLN A 1 252 ? 6.535 40.625 29.312 1 95.5 252 GLN A N 1
ATOM 2009 C CA . GLN A 1 252 ? 5.523 41.562 28.859 1 95.5 252 GLN A CA 1
ATOM 2010 C C . GLN A 1 252 ? 4.117 41.062 29.156 1 95.5 252 GLN A C 1
ATOM 2012 O O . GLN A 1 252 ? 3.242 41.844 29.562 1 95.5 252 GLN A O 1
ATOM 2017 N N . ALA A 1 253 ? 3.906 39.812 28.938 1 95.62 253 ALA A N 1
ATOM 2018 C CA . ALA A 1 253 ? 2.604 39.219 29.219 1 95.62 253 ALA A CA 1
ATOM 2019 C C . ALA A 1 253 ? 2.238 39.375 30.688 1 95.62 253 ALA A C 1
ATOM 2021 O O . ALA A 1 253 ? 1.079 39.625 31.031 1 95.62 253 ALA A O 1
ATOM 2022 N N . ALA A 1 254 ? 3.184 39.188 31.578 1 93.94 254 ALA A N 1
ATOM 2023 C CA . ALA A 1 254 ? 2.953 39.281 33 1 93.94 254 ALA A CA 1
ATOM 2024 C C . ALA A 1 254 ? 2.438 40.688 33.406 1 93.94 254 ALA A C 1
ATOM 2026 O O . ALA A 1 254 ? 1.66 40.812 34.344 1 93.94 254 ALA A O 1
ATOM 2027 N N . THR A 1 255 ? 2.814 41.656 32.594 1 93.31 255 THR A N 1
ATOM 2028 C CA . THR A 1 255 ? 2.414 43.031 32.875 1 93.31 255 THR A CA 1
ATOM 2029 C C . THR A 1 255 ? 1.112 43.375 32.156 1 93.31 255 THR A C 1
ATOM 2031 O O . THR A 1 255 ? 0.283 44.125 32.688 1 93.31 255 THR A O 1
ATOM 2034 N N . LEU A 1 256 ? 0.914 42.719 31.047 1 94.25 256 LEU A N 1
ATOM 2035 C CA . LEU A 1 256 ? -0.162 43.125 30.156 1 94.25 256 LEU A CA 1
ATOM 2036 C C . LEU A 1 256 ? -1.425 42.312 30.406 1 94.25 256 LEU A C 1
ATOM 2038 O O . LEU A 1 256 ? -2.539 42.812 30.234 1 94.25 256 LEU A O 1
ATOM 2042 N N . LEU A 1 257 ? -1.256 41.062 30.766 1 95.69 257 LEU A N 1
ATOM 2043 C CA . LEU A 1 257 ? -2.4 40.156 30.812 1 95.69 257 LEU A CA 1
ATOM 2044 C C . LEU A 1 257 ? -2.988 40.094 32.219 1 95.69 257 LEU A C 1
ATOM 2046 O O . LEU A 1 257 ? -2.256 39.938 33.188 1 95.69 257 LEU A O 1
ATOM 2050 N N . ASP A 1 258 ? -4.254 40.375 32.25 1 95.25 258 ASP A N 1
ATOM 2051 C CA . ASP A 1 258 ? -5.02 40.125 33.469 1 95.25 258 ASP A CA 1
ATOM 2052 C C . ASP A 1 258 ? -5.652 38.75 33.469 1 95.25 258 ASP A C 1
ATOM 2054 O O . ASP A 1 258 ? -6.551 38.469 32.656 1 95.25 258 ASP A O 1
ATOM 2058 N N . MET A 1 259 ? -5.133 37.844 34.312 1 91.56 259 MET A N 1
ATOM 2059 C CA . MET A 1 259 ? -5.594 36.469 34.375 1 91.56 259 MET A CA 1
ATOM 2060 C C . MET A 1 259 ? -6.078 36.125 35.781 1 91.56 259 MET A C 1
ATOM 2062 O O . MET A 1 259 ? -5.551 36.656 36.781 1 91.56 259 MET A O 1
ATOM 2066 N N . ARG A 1 260 ? -7.102 35.375 35.844 1 90 260 ARG A N 1
ATOM 2067 C CA . ARG A 1 260 ? -7.656 35 37.125 1 90 260 ARG A CA 1
ATOM 2068 C C . ARG A 1 260 ? -7.812 33.469 37.219 1 90 260 ARG A C 1
ATOM 2070 O O . ARG A 1 260 ? -8.062 32.812 36.219 1 90 260 ARG A O 1
ATOM 2077 N N . GLU A 1 261 ? -7.613 33 38.438 1 85.44 261 GLU A N 1
ATOM 2078 C CA . GLU A 1 261 ? -7.801 31.578 38.688 1 85.44 261 GLU A CA 1
ATOM 2079 C C . GLU A 1 261 ? -9.266 31.188 38.562 1 85.44 261 GLU A C 1
ATOM 2081 O O . GLU A 1 261 ? -10.164 31.953 38.906 1 85.44 261 GLU A O 1
ATOM 2086 N N . LEU A 1 262 ? -9.453 30.031 37.969 1 73.62 262 LEU A N 1
ATOM 2087 C CA . LEU A 1 262 ? -10.812 29.516 37.844 1 73.62 262 LEU A CA 1
ATOM 2088 C C . LEU A 1 262 ? -11.336 29.016 39.156 1 73.62 262 LEU A C 1
ATOM 2090 O O . LEU A 1 262 ? -10.562 28.531 40 1 73.62 262 LEU A O 1
ATOM 2094 N N . MET B 1 1 ? -4.812 -33.031 -21.906 1 76.25 1 MET B N 1
ATOM 2095 C CA . MET B 1 1 ? -3.584 -32.469 -21.359 1 76.25 1 MET B CA 1
ATOM 2096 C C . MET B 1 1 ? -2.535 -32.281 -22.453 1 76.25 1 MET B C 1
ATOM 2098 O O . MET B 1 1 ? -2.439 -33.094 -23.359 1 76.25 1 MET B O 1
ATOM 2102 N N . ARG B 1 2 ? -1.742 -31.141 -22.344 1 85 2 ARG B N 1
ATOM 2103 C CA . ARG B 1 2 ? -0.749 -30.828 -23.375 1 85 2 ARG B CA 1
ATOM 2104 C C . ARG B 1 2 ? 0.452 -31.766 -23.281 1 85 2 ARG B C 1
ATOM 2106 O O . ARG B 1 2 ? 0.956 -32.031 -22.188 1 85 2 ARG B O 1
ATOM 2113 N N . PRO B 1 3 ? 0.752 -32.219 -24.438 1 93.81 3 PRO B N 1
ATOM 2114 C CA . PRO B 1 3 ? 1.854 -33.188 -24.453 1 93.81 3 PRO B CA 1
ATOM 2115 C C . PRO B 1 3 ? 3.1 -32.688 -23.734 1 93.81 3 PRO B C 1
ATOM 2117 O O . PRO B 1 3 ? 3.758 -33.438 -23.016 1 93.81 3 PRO B O 1
ATOM 2120 N N . GLN B 1 4 ? 3.361 -31.469 -23.953 1 94.69 4 GLN B N 1
ATOM 2121 C CA . GLN B 1 4 ? 4.555 -30.906 -23.328 1 94.69 4 GLN B CA 1
ATOM 2122 C C . GLN B 1 4 ? 4.465 -31 -21.812 1 94.69 4 GLN B C 1
ATOM 2124 O O . GLN B 1 4 ? 5.461 -31.281 -21.141 1 94.69 4 GLN B O 1
ATOM 2129 N N . LEU B 1 5 ? 3.309 -30.703 -21.281 1 94.12 5 LEU B N 1
ATOM 2130 C CA . LEU B 1 5 ? 3.143 -30.797 -19.828 1 94.12 5 LEU B CA 1
ATOM 2131 C C . LEU B 1 5 ? 3.365 -32.219 -19.344 1 94.12 5 LEU B C 1
ATOM 2133 O O . LEU B 1 5 ? 4.043 -32.438 -18.328 1 94.12 5 LEU B O 1
ATOM 2137 N N . VAL B 1 6 ? 2.83 -33.188 -20.094 1 95 6 VAL B N 1
ATOM 2138 C CA . VAL B 1 6 ? 2.98 -34.594 -19.719 1 95 6 VAL B CA 1
ATOM 2139 C C . VAL B 1 6 ? 4.461 -34.969 -19.703 1 95 6 VAL B C 1
ATOM 2141 O O . VAL B 1 6 ? 4.934 -35.625 -18.766 1 95 6 VAL B O 1
ATOM 2144 N N . LEU B 1 7 ? 5.141 -34.531 -20.719 1 96.94 7 LEU B N 1
ATOM 2145 C CA . LEU B 1 7 ? 6.566 -34.812 -20.797 1 96.94 7 LEU B CA 1
ATOM 2146 C C . LEU B 1 7 ? 7.324 -34.156 -19.656 1 96.94 7 LEU B C 1
ATOM 2148 O O . LEU B 1 7 ? 8.195 -34.781 -19.031 1 96.94 7 LEU B O 1
ATOM 2152 N N . LEU B 1 8 ? 7.004 -32.938 -19.391 1 96.81 8 LEU B N 1
ATOM 2153 C CA . LEU B 1 8 ? 7.664 -32.25 -18.281 1 96.81 8 LEU B CA 1
ATOM 2154 C C . LEU B 1 8 ? 7.422 -32.969 -16.969 1 96.81 8 LEU B C 1
ATOM 2156 O O . LEU B 1 8 ? 8.336 -33.125 -16.156 1 96.81 8 LEU B O 1
ATOM 2160 N N . LEU B 1 9 ? 6.23 -33.406 -16.766 1 96.44 9 LEU B N 1
ATOM 2161 C CA . LEU B 1 9 ? 5.914 -34.125 -15.539 1 96.44 9 LEU B CA 1
ATOM 2162 C C . LEU B 1 9 ? 6.66 -35.469 -15.492 1 96.44 9 LEU B C 1
ATOM 2164 O O . LEU B 1 9 ? 7.156 -35.875 -14.438 1 96.44 9 LEU B O 1
ATOM 2168 N N . LEU B 1 10 ? 6.719 -36.156 -16.641 1 96.44 10 LEU B N 1
ATOM 2169 C CA . LEU B 1 10 ? 7.441 -37.406 -16.75 1 96.44 10 LEU B CA 1
ATOM 2170 C C . LEU B 1 10 ? 8.922 -37.219 -16.422 1 96.44 10 LEU B C 1
ATOM 2172 O O . LEU B 1 10 ? 9.484 -37.969 -15.625 1 96.44 10 LEU B O 1
ATOM 2176 N N . PHE B 1 11 ? 9.5 -36.188 -16.984 1 96.88 11 PHE B N 1
ATOM 2177 C CA . PHE B 1 11 ? 10.898 -35.875 -16.719 1 96.88 11 PHE B CA 1
ATOM 2178 C C . PHE B 1 11 ? 11.086 -35.438 -15.266 1 96.88 11 PHE B C 1
ATOM 2180 O O . PHE B 1 11 ? 12.094 -35.781 -14.641 1 96.88 11 PHE B O 1
ATOM 2187 N N . GLY B 1 12 ? 10.156 -34.656 -14.766 1 96 12 GLY B N 1
ATOM 2188 C CA . GLY B 1 12 ? 10.219 -34.25 -13.375 1 96 12 GLY B CA 1
ATOM 2189 C C . GLY B 1 12 ? 10.203 -35.406 -12.398 1 96 12 GLY B C 1
ATOM 2190 O O . GLY B 1 12 ? 10.969 -35.406 -11.43 1 96 12 GLY B O 1
ATOM 2191 N N . ASP B 1 13 ? 9.414 -36.375 -12.703 1 94.31 13 ASP B N 1
ATOM 2192 C CA . ASP B 1 13 ? 9.219 -37.5 -11.781 1 94.31 13 ASP B CA 1
ATOM 2193 C C . ASP B 1 13 ? 10.367 -38.5 -11.891 1 94.31 13 ASP B C 1
ATOM 2195 O O . ASP B 1 13 ? 10.75 -39.125 -10.898 1 94.31 13 ASP B O 1
ATOM 2199 N N . HIS B 1 14 ? 10.945 -38.594 -13.102 1 94.19 14 HIS B N 1
ATOM 2200 C CA . HIS B 1 14 ? 11.781 -39.781 -13.281 1 94.19 14 HIS B CA 1
ATOM 2201 C C . HIS B 1 14 ? 13.195 -39.406 -13.719 1 94.19 14 HIS B C 1
ATOM 2203 O O . HIS B 1 14 ? 14.094 -40.25 -13.703 1 94.19 14 HIS B O 1
ATOM 2209 N N . ILE B 1 15 ? 13.398 -38.156 -14.094 1 94.69 15 ILE B N 1
ATOM 2210 C CA . ILE B 1 15 ? 14.703 -37.781 -14.609 1 94.69 15 ILE B CA 1
ATOM 2211 C C . ILE B 1 15 ? 15.328 -36.719 -13.703 1 94.69 15 ILE B C 1
ATOM 2213 O O . ILE B 1 15 ? 16.531 -36.719 -13.469 1 94.69 15 ILE B O 1
ATOM 2217 N N . LEU B 1 16 ? 14.516 -35.781 -13.195 1 95.5 16 LEU B N 1
ATOM 2218 C CA . LEU B 1 16 ? 14.984 -34.688 -12.375 1 95.5 16 LEU B CA 1
ATOM 2219 C C . LEU B 1 16 ? 15.766 -35.188 -11.172 1 95.5 16 LEU B C 1
ATOM 2221 O O . LEU B 1 16 ? 15.305 -36.094 -10.461 1 95.5 16 LEU B O 1
ATOM 2225 N N . GLY B 1 17 ? 16.875 -34.5 -10.984 1 92.38 17 GLY B N 1
ATOM 2226 C CA . GLY B 1 17 ? 17.703 -34.844 -9.844 1 92.38 17 GLY B CA 1
ATOM 2227 C C . GLY B 1 17 ? 18.5 -36.125 -10.039 1 92.38 17 GLY B C 1
ATOM 2228 O O . GLY B 1 17 ? 19.219 -36.562 -9.141 1 92.38 17 GLY B O 1
ATOM 2229 N N . ARG B 1 18 ? 18.234 -36.625 -11.305 1 87.69 18 ARG B N 1
ATOM 2230 C CA . ARG B 1 18 ? 18.969 -37.844 -11.656 1 87.69 18 ARG B CA 1
ATOM 2231 C C . ARG B 1 18 ? 19.844 -37.625 -12.883 1 87.69 18 ARG B C 1
ATOM 2233 O O . ARG B 1 18 ? 19.594 -36.719 -13.68 1 87.69 18 ARG B O 1
ATOM 2240 N N . ASP B 1 19 ? 21.062 -38.062 -12.805 1 87 19 ASP B N 1
ATOM 2241 C CA . ASP B 1 19 ? 21.938 -38 -13.969 1 87 19 ASP B CA 1
ATOM 2242 C C . ASP B 1 19 ? 21.547 -39.031 -15.023 1 87 19 ASP B C 1
ATOM 2244 O O . ASP B 1 19 ? 22.312 -39.906 -15.344 1 87 19 ASP B O 1
ATOM 2248 N N . ARG B 1 20 ? 20.188 -38.844 -15.609 1 92.31 20 ARG B N 1
ATOM 2249 C CA . ARG B 1 20 ? 19.672 -39.812 -16.562 1 92.31 20 ARG B CA 1
ATOM 2250 C C . ARG B 1 20 ? 18.984 -39.125 -17.734 1 92.31 20 ARG B C 1
ATOM 2252 O O . ARG B 1 20 ? 18.766 -37.906 -17.719 1 92.31 20 ARG B O 1
ATOM 2259 N N . SER B 1 21 ? 18.828 -39.875 -18.719 1 96.19 21 SER B N 1
ATOM 2260 C CA . SER B 1 21 ? 18.094 -39.469 -19.906 1 96.19 21 SER B CA 1
ATOM 2261 C C . SER B 1 21 ? 17 -40.5 -20.25 1 96.19 21 SER B C 1
ATOM 2263 O O . SER B 1 21 ? 17.062 -41.656 -19.812 1 96.19 21 SER B O 1
ATOM 2265 N N . LEU B 1 22 ? 16 -40.062 -20.938 1 97.19 22 LEU B N 1
ATOM 2266 C CA . LEU B 1 22 ? 14.852 -40.875 -21.281 1 97.19 22 LEU B CA 1
ATOM 2267 C C . LEU B 1 22 ? 14.852 -41.219 -22.766 1 97.19 22 LEU B C 1
ATOM 2269 O O . LEU B 1 22 ? 15.008 -40.344 -23.609 1 97.19 22 LEU B O 1
ATOM 2273 N N . PHE B 1 23 ? 14.68 -42.531 -23.062 1 97.69 23 PHE B N 1
ATOM 2274 C CA . PHE B 1 23 ? 14.57 -43 -24.438 1 97.69 23 PHE B CA 1
ATOM 2275 C C . PHE B 1 23 ? 13.328 -42.438 -25.125 1 97.69 23 PHE B C 1
ATOM 2277 O O . PHE B 1 23 ? 12.25 -42.406 -24.516 1 97.69 23 PHE B O 1
ATOM 2284 N N . SER B 1 24 ? 13.484 -41.938 -26.344 1 97.25 24 SER B N 1
ATOM 2285 C CA . SER B 1 24 ? 12.367 -41.375 -27.094 1 97.25 24 SER B CA 1
ATOM 2286 C C . SER B 1 24 ? 11.219 -42.375 -27.219 1 97.25 24 SER B C 1
ATOM 2288 O O . SER B 1 24 ? 10.047 -41.969 -27.188 1 97.25 24 SER B O 1
ATOM 2290 N N . GLY B 1 25 ? 11.531 -43.656 -27.359 1 97.25 25 GLY B N 1
ATOM 2291 C CA . GLY B 1 25 ? 10.508 -44.688 -27.469 1 97.25 25 GLY B CA 1
ATOM 2292 C C . GLY B 1 25 ? 9.648 -44.781 -26.219 1 97.25 25 GLY B C 1
ATOM 2293 O O . GLY B 1 25 ? 8.453 -45.062 -26.312 1 97.25 25 GLY B O 1
ATOM 2294 N N . SER B 1 26 ? 10.273 -44.594 -25.094 1 97.5 26 SER B N 1
ATOM 2295 C CA . SER B 1 26 ? 9.531 -44.594 -23.828 1 97.5 26 SER B CA 1
ATOM 2296 C C . SER B 1 26 ? 8.547 -43.438 -23.766 1 97.5 26 SER B C 1
ATOM 2298 O O . SER B 1 26 ? 7.414 -43.594 -23.312 1 97.5 26 SER B O 1
ATOM 2300 N N . ALA B 1 27 ? 9 -42.25 -24.172 1 97.44 27 ALA B N 1
ATOM 2301 C CA . ALA B 1 27 ? 8.125 -41.094 -24.219 1 97.44 27 ALA B CA 1
ATOM 2302 C C . ALA B 1 27 ? 6.926 -41.344 -25.141 1 97.44 27 ALA B C 1
ATOM 2304 O O . ALA B 1 27 ? 5.793 -41 -24.797 1 97.44 27 ALA B O 1
ATOM 2305 N N . ILE B 1 28 ? 7.227 -41.938 -26.266 1 97.69 28 ILE B N 1
ATOM 2306 C CA . ILE B 1 28 ? 6.199 -42.25 -27.25 1 97.69 28 ILE B CA 1
ATOM 2307 C C . ILE B 1 28 ? 5.191 -43.25 -26.656 1 97.69 28 ILE B C 1
ATOM 2309 O O . ILE B 1 28 ? 3.979 -43.062 -26.828 1 97.69 28 ILE B O 1
ATOM 2313 N N . ASP B 1 29 ? 5.66 -44.188 -25.953 1 96.75 29 ASP B N 1
ATOM 2314 C CA . ASP B 1 29 ? 4.793 -45.219 -25.344 1 96.75 29 ASP B CA 1
ATOM 2315 C C . ASP B 1 29 ? 3.871 -44.562 -24.297 1 96.75 29 ASP B C 1
ATOM 2317 O O . ASP B 1 29 ? 2.658 -44.781 -24.328 1 96.75 29 ASP B O 1
ATOM 2321 N N . VAL B 1 30 ? 4.422 -43.75 -23.453 1 96 30 VAL B N 1
ATOM 2322 C CA . VAL B 1 30 ? 3.654 -43.156 -22.375 1 96 30 VAL B CA 1
ATOM 2323 C C . VAL B 1 30 ? 2.602 -42.219 -22.953 1 96 30 VAL B C 1
ATOM 2325 O O . VAL B 1 30 ? 1.426 -42.281 -22.594 1 96 30 VAL B O 1
ATOM 2328 N N . LEU B 1 31 ? 3.02 -41.312 -23.844 1 96.75 31 LEU B N 1
ATOM 2329 C CA . LEU B 1 31 ? 2.078 -40.375 -24.422 1 96.75 31 LEU B CA 1
ATOM 2330 C C . LEU B 1 31 ? 1.049 -41.094 -25.281 1 96.75 31 LEU B C 1
ATOM 2332 O O . LEU B 1 31 ? -0.105 -40.656 -25.375 1 96.75 31 LEU B O 1
ATOM 2336 N N . GLY B 1 32 ? 1.487 -42.188 -25.844 1 95.69 32 GLY B N 1
ATOM 2337 C CA . GLY B 1 32 ? 0.545 -43 -26.609 1 95.69 32 GLY B CA 1
ATOM 2338 C C . GLY B 1 32 ? -0.605 -43.531 -25.766 1 95.69 32 GLY B C 1
ATOM 2339 O O . GLY B 1 32 ? -1.746 -43.594 -26.219 1 95.69 32 GLY B O 1
ATOM 2340 N N . ARG B 1 33 ? -0.35 -43.906 -24.547 1 93.12 33 ARG B N 1
ATOM 2341 C CA . ARG B 1 33 ? -1.359 -44.406 -23.609 1 93.12 33 ARG B CA 1
ATOM 2342 C C . ARG B 1 33 ? -2.361 -43.312 -23.281 1 93.12 33 ARG B C 1
ATOM 2344 O O . ARG B 1 33 ? -3.453 -43.594 -22.781 1 93.12 33 ARG B O 1
ATOM 2351 N N . LEU B 1 34 ? -1.972 -42.031 -23.609 1 92.75 34 LEU B N 1
ATOM 2352 C CA . LEU B 1 34 ? -2.842 -40.875 -23.359 1 92.75 34 LEU B CA 1
ATOM 2353 C C . LEU B 1 34 ? -3.459 -40.375 -24.656 1 92.75 34 LEU B C 1
ATOM 2355 O O . LEU B 1 34 ? -4.039 -39.281 -24.688 1 92.75 34 LEU B O 1
ATOM 2359 N N . GLY B 1 35 ? -3.24 -41.062 -25.75 1 93.25 35 GLY B N 1
ATOM 2360 C CA . GLY B 1 35 ? -3.887 -40.75 -27.016 1 93.25 35 GLY B CA 1
ATOM 2361 C C . GLY B 1 35 ? -3.09 -39.781 -27.859 1 93.25 35 GLY B C 1
ATOM 2362 O O . GLY B 1 35 ? -3.611 -39.25 -28.828 1 93.25 35 GLY B O 1
ATOM 2363 N N . VAL B 1 36 ? -1.828 -39.594 -27.562 1 96.5 36 VAL B N 1
ATOM 2364 C CA . VAL B 1 36 ? -0.978 -38.719 -28.344 1 96.5 36 VAL B CA 1
ATOM 2365 C C . VAL B 1 36 ? -0.217 -39.531 -29.391 1 96.5 36 VAL B C 1
ATOM 2367 O O . VAL B 1 36 ? 0.369 -40.562 -29.078 1 96.5 36 VAL B O 1
ATOM 2370 N N . SER B 1 37 ? -0.219 -39.125 -30.609 1 97.44 37 SER B N 1
ATOM 2371 C CA . SER B 1 37 ? 0.424 -39.844 -31.688 1 97.44 37 SER B CA 1
ATOM 2372 C C . SER B 1 37 ? 1.943 -39.781 -31.578 1 97.44 37 SER B C 1
ATOM 2374 O O . SER B 1 37 ? 2.49 -38.906 -30.938 1 97.44 37 SER B O 1
ATOM 2376 N N . GLU B 1 38 ? 2.549 -40.781 -32.188 1 97.88 38 GLU B N 1
ATOM 2377 C CA . GLU B 1 38 ? 4.008 -40.781 -32.25 1 97.88 38 GLU B CA 1
ATOM 2378 C C . GLU B 1 38 ? 4.551 -39.5 -32.875 1 97.88 38 GLU B C 1
ATOM 2380 O O . GLU B 1 38 ? 5.516 -38.938 -32.375 1 97.88 38 GLU B O 1
ATOM 2385 N N . HIS B 1 39 ? 3.902 -39.062 -33.938 1 97.56 39 HIS B N 1
ATOM 2386 C CA . HIS B 1 39 ? 4.344 -37.875 -34.656 1 97.56 39 HIS B CA 1
ATOM 2387 C C . HIS B 1 39 ? 4.266 -36.625 -33.75 1 97.56 39 HIS B C 1
ATOM 2389 O O . HIS B 1 39 ? 5.215 -35.844 -33.656 1 97.56 39 HIS B O 1
ATOM 2395 N N . ALA B 1 40 ? 3.18 -36.531 -33.062 1 97.31 40 ALA B N 1
ATOM 2396 C CA . ALA B 1 40 ? 2.998 -35.406 -32.156 1 97.31 40 ALA B CA 1
ATOM 2397 C C . ALA B 1 40 ? 4.012 -35.438 -31.016 1 97.31 40 ALA B C 1
ATOM 2399 O O . ALA B 1 40 ? 4.527 -34.406 -30.594 1 97.31 40 ALA B O 1
ATOM 2400 N N . THR B 1 41 ? 4.289 -36.625 -30.5 1 98.06 41 THR B N 1
ATOM 2401 C CA . THR B 1 41 ? 5.262 -36.781 -29.438 1 98.06 41 THR B CA 1
ATOM 2402 C C . THR B 1 41 ? 6.656 -36.375 -29.906 1 98.06 41 THR B C 1
ATOM 2404 O O . THR B 1 41 ? 7.336 -35.594 -29.219 1 98.06 41 THR B O 1
ATOM 2407 N N . ARG B 1 42 ? 7.047 -36.875 -31.078 1 97.62 42 ARG B N 1
ATOM 2408 C CA . ARG B 1 42 ? 8.359 -36.531 -31.625 1 97.62 42 ARG B CA 1
ATOM 2409 C C . ARG B 1 42 ? 8.484 -35.031 -31.891 1 97.62 42 ARG B C 1
ATOM 2411 O O . ARG B 1 42 ? 9.531 -34.438 -31.625 1 97.62 42 ARG B O 1
ATOM 2418 N N . SER B 1 43 ? 7.441 -34.469 -32.375 1 97.88 43 SER B N 1
ATOM 2419 C CA . SER B 1 43 ? 7.418 -33.031 -32.625 1 97.88 43 SER B CA 1
ATOM 2420 C C . SER B 1 43 ? 7.566 -32.25 -31.312 1 97.88 43 SER B C 1
ATOM 2422 O O . SER B 1 43 ? 8.281 -31.234 -31.266 1 97.88 43 SER B O 1
ATOM 2424 N N . THR B 1 44 ? 6.91 -32.688 -30.281 1 97.94 44 THR B N 1
ATOM 2425 C CA . THR B 1 44 ? 6.98 -32.031 -28.969 1 97.94 44 THR B CA 1
ATOM 2426 C C . THR B 1 44 ? 8.391 -32.125 -28.406 1 97.94 44 THR B C 1
ATOM 2428 O O . THR B 1 44 ? 8.93 -31.141 -27.906 1 97.94 44 THR B O 1
ATOM 2431 N N . LEU B 1 45 ? 8.984 -33.281 -28.484 1 98.06 45 LEU B N 1
ATOM 2432 C CA . LEU B 1 45 ? 10.359 -33.469 -28.031 1 98.06 45 LEU B CA 1
ATOM 2433 C C . LEU B 1 45 ? 11.305 -32.531 -28.781 1 98.06 45 LEU B C 1
ATOM 2435 O O . LEU B 1 45 ? 12.148 -31.875 -28.156 1 98.06 45 LEU B O 1
ATOM 2439 N N . ALA B 1 46 ? 11.125 -32.469 -30.031 1 97.81 46 ALA B N 1
ATOM 2440 C CA . ALA B 1 46 ? 11.969 -31.625 -30.859 1 97.81 46 ALA B CA 1
ATOM 2441 C C . ALA B 1 46 ? 11.805 -30.156 -30.469 1 97.81 46 ALA B C 1
ATOM 2443 O O . ALA B 1 46 ? 12.789 -29.422 -30.375 1 97.81 46 ALA B O 1
ATOM 2444 N N . ARG B 1 47 ? 10.617 -29.703 -30.281 1 97.69 47 ARG B N 1
ATOM 2445 C CA . ARG B 1 47 ? 10.344 -28.328 -29.875 1 97.69 47 ARG B CA 1
ATOM 2446 C C . ARG B 1 47 ? 10.992 -28.016 -28.531 1 97.69 47 ARG B C 1
ATOM 2448 O O . ARG B 1 47 ? 11.492 -26.922 -28.312 1 97.69 47 ARG B O 1
ATOM 2455 N N . MET B 1 48 ? 10.898 -28.969 -27.594 1 97.81 48 MET B N 1
ATOM 2456 C CA . MET B 1 48 ? 11.477 -28.781 -26.266 1 97.81 48 MET B CA 1
ATOM 2457 C C . MET B 1 48 ? 13 -28.656 -26.344 1 97.81 48 MET B C 1
ATOM 2459 O O . MET B 1 48 ? 13.602 -27.906 -25.578 1 97.81 48 MET B O 1
ATOM 2463 N N . VAL B 1 49 ? 13.586 -29.344 -27.328 1 97.88 49 VAL B N 1
ATOM 2464 C CA . VAL B 1 49 ? 15.016 -29.203 -27.562 1 97.88 49 VAL B CA 1
ATOM 2465 C C . VAL B 1 49 ? 15.32 -27.828 -28.125 1 97.88 49 VAL B C 1
ATOM 2467 O O . VAL B 1 49 ? 16.219 -27.141 -27.625 1 97.88 49 VAL B O 1
ATOM 2470 N N . ASN B 1 50 ? 14.492 -27.406 -29.016 1 97.69 50 ASN B N 1
ATOM 2471 C CA . ASN B 1 50 ? 14.711 -26.109 -29.656 1 97.69 50 ASN B CA 1
ATOM 2472 C C . ASN B 1 50 ? 14.531 -24.953 -28.672 1 97.69 50 ASN B C 1
ATOM 2474 O O . ASN B 1 50 ? 15.203 -23.922 -28.781 1 97.69 50 ASN B O 1
ATOM 2478 N N . ARG B 1 51 ? 13.727 -25.188 -27.719 1 96.69 51 ARG B N 1
ATOM 2479 C CA . ARG B 1 51 ? 13.453 -24.172 -26.719 1 96.69 51 ARG B CA 1
ATOM 2480 C C . ARG B 1 51 ? 14.453 -24.25 -25.562 1 96.69 51 ARG B C 1
ATOM 2482 O O . ARG B 1 51 ? 14.32 -23.531 -24.562 1 96.69 51 ARG B O 1
ATOM 2489 N N . GLY B 1 52 ? 15.305 -25.203 -25.672 1 97.12 52 GLY B N 1
ATOM 2490 C CA . GLY B 1 52 ? 16.375 -25.297 -24.688 1 97.12 52 GLY B CA 1
ATOM 2491 C C . GLY B 1 52 ? 15.945 -26 -23.406 1 97.12 52 GLY B C 1
ATOM 2492 O O . GLY B 1 52 ? 16.531 -25.766 -22.344 1 97.12 52 GLY B O 1
ATOM 2493 N N . LEU B 1 53 ? 14.945 -26.781 -23.422 1 97.31 53 LEU B N 1
ATOM 2494 C CA . LEU B 1 53 ? 14.461 -27.484 -22.234 1 97.31 53 LEU B CA 1
ATOM 2495 C C . LEU B 1 53 ? 15.078 -28.875 -22.156 1 97.31 53 LEU B C 1
ATOM 2497 O O . LEU B 1 53 ? 15.289 -29.391 -21.062 1 97.31 53 LEU B O 1
ATOM 2501 N N . LEU B 1 54 ? 15.367 -29.5 -23.359 1 97.75 54 LEU B N 1
ATOM 2502 C CA . LEU B 1 54 ? 15.93 -30.844 -23.391 1 97.75 54 LEU B CA 1
ATOM 2503 C C . LEU B 1 54 ? 17.219 -30.875 -24.188 1 97.75 54 LEU B C 1
ATOM 2505 O O . LEU B 1 54 ? 17.422 -30.047 -25.094 1 97.75 54 LEU B O 1
ATOM 2509 N N . GLN B 1 55 ? 18.094 -31.781 -23.875 1 96.69 55 GLN B N 1
ATOM 2510 C CA . GLN B 1 55 ? 19.266 -32.125 -24.672 1 96.69 55 GLN B CA 1
ATOM 2511 C C . GLN B 1 55 ? 19.141 -33.531 -25.25 1 96.69 55 GLN B C 1
ATOM 2513 O O . GLN B 1 55 ? 18.625 -34.438 -24.609 1 96.69 55 GLN B O 1
ATOM 2518 N N . ARG B 1 56 ? 19.688 -33.719 -26.391 1 95.06 56 ARG B N 1
ATOM 2519 C CA . ARG B 1 56 ? 19.625 -35.031 -27.078 1 95.06 56 ARG B CA 1
ATOM 2520 C C . ARG B 1 56 ? 20.969 -35.75 -26.984 1 95.06 56 ARG B C 1
ATOM 2522 O O . ARG B 1 56 ? 22.016 -35.125 -27.031 1 95.06 56 ARG B O 1
ATOM 2529 N N . ARG B 1 57 ? 20.734 -36.938 -26.844 1 92.12 57 ARG B N 1
ATOM 2530 C CA . ARG B 1 57 ? 21.891 -37.812 -26.906 1 92.12 57 ARG B CA 1
ATOM 2531 C C . ARG B 1 57 ? 21.562 -39.094 -27.672 1 92.12 57 ARG B C 1
ATOM 2533 O O . ARG B 1 57 ? 20.578 -39.781 -27.375 1 92.12 57 ARG B O 1
ATOM 2540 N N . ARG B 1 58 ? 22.438 -39.406 -28.609 1 92.19 58 ARG B N 1
ATOM 2541 C CA . ARG B 1 58 ? 22.25 -40.625 -29.391 1 92.19 58 ARG B CA 1
ATOM 2542 C C . ARG B 1 58 ? 23.062 -41.781 -28.828 1 92.19 58 ARG B C 1
ATOM 2544 O O . ARG B 1 58 ? 24.219 -41.594 -28.438 1 92.19 58 ARG B O 1
ATOM 2551 N N . ASP B 1 59 ? 22.469 -42.812 -28.75 1 90.62 59 ASP B N 1
ATOM 2552 C CA . ASP B 1 59 ? 23.125 -44.062 -28.406 1 90.62 59 ASP B CA 1
ATOM 2553 C C . ASP B 1 59 ? 22.719 -45.156 -29.375 1 90.62 59 ASP B C 1
ATOM 2555 O O . ASP B 1 59 ? 21.719 -45.844 -29.156 1 90.62 59 ASP B O 1
ATOM 2559 N N . GLY B 1 60 ? 23.625 -45.5 -30.281 1 91.06 60 GLY B N 1
ATOM 2560 C CA . GLY B 1 60 ? 23.25 -46.438 -31.328 1 91.06 60 GLY B CA 1
ATOM 2561 C C . GLY B 1 60 ? 22.094 -45.938 -32.188 1 91.06 60 GLY B C 1
ATOM 2562 O O . GLY B 1 60 ? 22.156 -44.844 -32.75 1 91.06 60 GLY B O 1
ATOM 2563 N N . ARG B 1 61 ? 21.031 -46.688 -32.188 1 92.31 61 ARG B N 1
ATOM 2564 C CA . ARG B 1 61 ? 19.875 -46.312 -33 1 92.31 61 ARG B CA 1
ATOM 2565 C C . ARG B 1 61 ? 18.812 -45.625 -32.125 1 92.31 61 ARG B C 1
ATOM 2567 O O . ARG B 1 61 ? 17.719 -45.312 -32.625 1 92.31 61 ARG B O 1
ATOM 2574 N N . ARG B 1 62 ? 19.125 -45.438 -30.969 1 94.06 62 ARG B N 1
ATOM 2575 C CA . ARG B 1 62 ? 18.141 -44.875 -30.047 1 94.06 62 ARG B CA 1
ATOM 2576 C C . ARG B 1 62 ? 18.5 -43.438 -29.656 1 94.06 62 ARG B C 1
ATOM 2578 O O . ARG B 1 62 ? 19.672 -43.125 -29.469 1 94.06 62 ARG B O 1
ATOM 2585 N N . MET B 1 63 ? 17.531 -42.625 -29.641 1 96 63 MET B N 1
ATOM 2586 C CA . MET B 1 63 ? 17.672 -41.25 -29.219 1 96 63 MET B CA 1
ATOM 2587 C C . MET B 1 63 ? 17.203 -41.062 -27.781 1 96 63 MET B C 1
ATOM 2589 O O . MET B 1 63 ? 16.109 -41.5 -27.422 1 96 63 MET B O 1
ATOM 2593 N N . TYR B 1 64 ? 18.062 -40.438 -26.938 1 97.25 64 TYR B N 1
ATOM 2594 C CA . TYR B 1 64 ? 17.75 -40.188 -25.547 1 97.25 64 TYR B CA 1
ATOM 2595 C C . TYR B 1 64 ? 17.672 -38.688 -25.281 1 97.25 64 TYR B C 1
ATOM 2597 O O . TYR B 1 64 ? 18.328 -37.906 -25.969 1 97.25 64 TYR B O 1
ATOM 2605 N N . PHE B 1 65 ? 16.844 -38.312 -24.297 1 97.5 65 PHE B N 1
ATOM 2606 C CA . PHE B 1 65 ? 16.641 -36.906 -23.969 1 97.5 65 PHE B CA 1
ATOM 2607 C C . PHE B 1 65 ? 16.906 -36.688 -22.484 1 97.5 65 PHE B C 1
ATOM 2609 O O . PHE B 1 65 ? 16.422 -37.406 -21.625 1 97.5 65 PHE B O 1
ATOM 2616 N N . GLY B 1 66 ? 17.688 -35.656 -22.203 1 96.62 66 GLY B N 1
ATOM 2617 C CA . GLY B 1 66 ? 17.953 -35.219 -20.844 1 96.62 66 GLY B CA 1
ATOM 2618 C C . GLY B 1 66 ? 17.516 -33.781 -20.578 1 96.62 66 GLY B C 1
ATOM 2619 O O . GLY B 1 66 ? 17.078 -33.094 -21.5 1 96.62 66 GLY B O 1
ATOM 2620 N N . LEU B 1 67 ? 17.609 -33.344 -19.297 1 97.19 67 LEU B N 1
ATOM 2621 C CA . LEU B 1 67 ? 17.188 -32.031 -18.906 1 97.19 67 LEU B CA 1
ATOM 2622 C C . LEU B 1 67 ? 18.328 -31.016 -19.031 1 97.19 67 LEU B C 1
ATOM 2624 O O . LEU B 1 67 ? 19.484 -31.344 -18.719 1 97.19 67 LEU B O 1
ATOM 2628 N N . THR B 1 68 ? 18.031 -29.875 -19.562 1 96.88 68 THR B N 1
ATOM 2629 C CA . THR B 1 68 ? 18.969 -28.75 -19.5 1 96.88 68 THR B CA 1
ATOM 2630 C C . THR B 1 68 ? 18.922 -28.094 -18.125 1 96.88 68 THR B C 1
ATOM 2632 O O . THR B 1 68 ? 18 -28.328 -17.344 1 96.88 68 THR B O 1
ATOM 2635 N N . PRO B 1 69 ? 19.938 -27.328 -17.859 1 96 69 PRO B N 1
ATOM 2636 C CA . PRO B 1 69 ? 19.891 -26.578 -16.594 1 96 69 PRO B CA 1
ATOM 2637 C C . PRO B 1 69 ? 18.641 -25.719 -16.469 1 96 69 PRO B C 1
ATOM 2639 O O . PRO B 1 69 ? 18.062 -25.609 -15.383 1 96 69 PRO B O 1
ATOM 2642 N N . ARG B 1 70 ? 18.203 -25.141 -17.484 1 95.81 70 ARG B N 1
ATOM 2643 C CA . ARG B 1 70 ? 17 -24.328 -17.516 1 95.81 70 ARG B CA 1
ATOM 2644 C C . ARG B 1 70 ? 15.773 -25.156 -17.125 1 95.81 70 ARG B C 1
ATOM 2646 O O . ARG B 1 70 ? 14.953 -24.734 -16.297 1 95.81 70 ARG B O 1
ATOM 2653 N N . ALA B 1 71 ? 15.672 -26.328 -17.656 1 96.31 71 ALA B N 1
ATOM 2654 C CA . ALA B 1 71 ? 14.531 -27.188 -17.391 1 96.31 71 ALA B CA 1
ATOM 2655 C C . ALA B 1 71 ? 14.539 -27.672 -15.938 1 96.31 71 ALA B C 1
ATOM 2657 O O . ALA B 1 71 ? 13.484 -27.828 -15.32 1 96.31 71 ALA B O 1
ATOM 2658 N N . VAL B 1 72 ? 15.727 -27.875 -15.469 1 97.12 72 VAL B N 1
ATOM 2659 C CA . VAL B 1 72 ? 15.867 -28.297 -14.078 1 97.12 72 VAL B CA 1
ATOM 2660 C C . VAL B 1 72 ? 15.273 -27.234 -13.148 1 97.12 72 VAL B C 1
ATOM 2662 O O . VAL B 1 72 ? 14.523 -27.562 -12.227 1 97.12 72 VAL B O 1
ATOM 2665 N N . GLU B 1 73 ? 15.57 -26.031 -13.414 1 95.38 73 GLU B N 1
ATOM 2666 C CA . GLU B 1 73 ? 15.047 -24.938 -12.602 1 95.38 73 GLU B CA 1
ATOM 2667 C C . GLU B 1 73 ? 13.523 -24.859 -12.68 1 95.38 73 GLU B C 1
ATOM 2669 O O . GLU B 1 73 ? 12.852 -24.703 -11.656 1 95.38 73 GLU B O 1
ATOM 2674 N N . ILE B 1 74 ? 13.016 -24.984 -13.828 1 93.5 74 ILE B N 1
ATOM 2675 C CA . ILE B 1 74 ? 11.578 -24.922 -14.06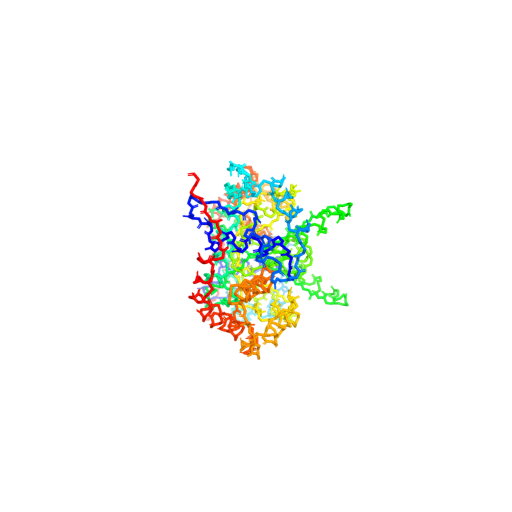2 1 93.5 74 ILE B CA 1
ATOM 2676 C C . ILE B 1 74 ? 10.891 -26.062 -13.32 1 93.5 74 ILE B C 1
ATOM 2678 O O . ILE B 1 74 ? 9.883 -25.844 -12.633 1 93.5 74 ILE B O 1
ATOM 2682 N N . LEU B 1 75 ? 11.461 -27.25 -13.406 1 96.38 75 LEU B N 1
ATOM 2683 C CA . LEU B 1 75 ? 10.844 -28.438 -12.828 1 96.38 75 LEU B CA 1
ATOM 2684 C C . LEU B 1 75 ? 10.93 -28.391 -11.305 1 96.38 75 LEU B C 1
ATOM 2686 O O . LEU B 1 75 ? 10.016 -28.844 -10.609 1 96.38 75 LEU B O 1
ATOM 2690 N N . ARG B 1 76 ? 12.016 -27.875 -10.797 1 96.12 76 ARG B N 1
ATOM 2691 C CA . ARG B 1 76 ? 12.133 -27.734 -9.352 1 96.12 76 ARG B CA 1
ATOM 2692 C C . ARG B 1 76 ? 11.086 -26.766 -8.812 1 96.12 76 ARG B C 1
ATOM 2694 O O . ARG B 1 76 ? 10.477 -27.016 -7.773 1 96.12 76 ARG B O 1
ATOM 2701 N N . ASP B 1 77 ? 10.93 -25.719 -9.484 1 91.62 77 ASP B N 1
ATOM 2702 C CA . ASP B 1 77 ? 9.906 -24.75 -9.109 1 91.62 77 A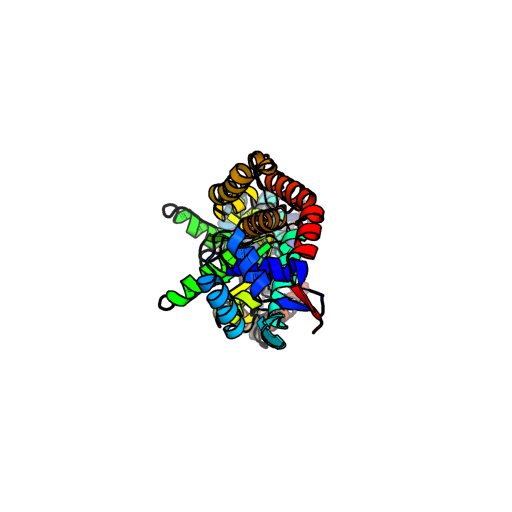SP B CA 1
ATOM 2703 C C . ASP B 1 77 ? 8.516 -25.391 -9.141 1 91.62 77 ASP B C 1
ATOM 2705 O O . ASP B 1 77 ? 7.723 -25.203 -8.219 1 91.62 77 ASP B O 1
ATOM 2709 N N . GLY B 1 78 ? 8.258 -26.109 -10.156 1 93.19 78 GLY B N 1
ATOM 2710 C CA . GLY B 1 78 ? 6.988 -26.812 -10.273 1 93.19 78 GLY B CA 1
ATOM 2711 C C . GLY B 1 78 ? 6.75 -27.812 -9.148 1 93.19 78 GLY B C 1
ATOM 2712 O O . GLY B 1 78 ? 5.652 -27.859 -8.586 1 93.19 78 GLY B O 1
ATOM 2713 N N . GLN B 1 79 ? 7.754 -28.562 -8.859 1 94.81 79 GLN B N 1
ATOM 2714 C CA . GLN B 1 79 ? 7.637 -29.547 -7.789 1 94.81 79 GLN B CA 1
ATOM 2715 C C . GLN B 1 79 ? 7.34 -28.875 -6.453 1 94.81 79 GLN B C 1
ATOM 2717 O O . GLN B 1 79 ? 6.504 -29.344 -5.684 1 94.81 79 GLN B O 1
ATOM 2722 N N . ARG B 1 80 ? 8.016 -27.828 -6.223 1 94.06 80 ARG B N 1
ATOM 2723 C CA . ARG B 1 80 ? 7.762 -27.078 -4.996 1 94.06 80 ARG B CA 1
ATOM 2724 C C . ARG B 1 80 ? 6.316 -26.594 -4.934 1 94.06 80 ARG B C 1
ATOM 2726 O O . ARG B 1 80 ? 5.656 -26.734 -3.902 1 94.06 80 ARG B O 1
ATOM 2733 N N . ARG B 1 81 ? 5.844 -26.078 -5.977 1 92.31 81 ARG B N 1
ATOM 2734 C CA . ARG B 1 81 ? 4.484 -25.547 -6.035 1 92.31 81 ARG B CA 1
ATOM 2735 C C . ARG B 1 81 ? 3.457 -26.656 -5.828 1 92.31 81 ARG B C 1
ATOM 2737 O O . ARG B 1 81 ? 2.49 -26.484 -5.086 1 92.31 81 ARG B O 1
ATOM 2744 N N . ILE B 1 82 ? 3.717 -27.766 -6.457 1 95.25 82 ILE B N 1
ATOM 2745 C CA . ILE B 1 82 ? 2.758 -28.859 -6.445 1 95.25 82 ILE B CA 1
ATOM 2746 C C . ILE B 1 82 ? 2.744 -29.516 -5.07 1 95.25 82 ILE B C 1
ATOM 2748 O O . ILE B 1 82 ? 1.678 -29.766 -4.5 1 95.25 82 ILE B O 1
ATOM 2752 N N . TRP B 1 83 ? 3.91 -29.734 -4.508 1 94.88 83 TRP B N 1
ATOM 2753 C CA . TRP B 1 83 ? 3.992 -30.672 -3.383 1 94.88 83 TRP B CA 1
ATOM 2754 C C . TRP B 1 83 ? 4.191 -29.922 -2.07 1 94.88 83 TRP B C 1
ATOM 2756 O O . TRP B 1 83 ? 3.906 -30.453 -0.995 1 94.88 83 TRP B O 1
ATOM 2766 N N . GLN B 1 84 ? 4.699 -28.703 -2.133 1 91.12 84 GLN B N 1
ATOM 2767 C CA . GLN B 1 84 ? 4.996 -27.984 -0.9 1 91.12 84 GLN B CA 1
ATOM 2768 C C . GLN B 1 84 ? 4.059 -26.797 -0.721 1 91.12 84 GLN B C 1
ATOM 2770 O O . GLN B 1 84 ? 3.434 -26.641 0.329 1 91.12 84 GLN B O 1
ATOM 2775 N N . THR B 1 85 ? 3.908 -25.969 -1.666 1 89.94 85 THR B N 1
ATOM 2776 C CA . THR B 1 85 ? 3.105 -24.75 -1.576 1 89.94 85 THR B CA 1
ATOM 2777 C C . THR B 1 85 ? 1.617 -25.094 -1.616 1 89.94 85 THR B C 1
ATOM 2779 O O . THR B 1 85 ? 0.863 -24.688 -0.725 1 89.94 85 THR B O 1
ATOM 2782 N N . GLY B 1 86 ? 1.167 -25.812 -2.627 1 91.56 86 GLY B N 1
ATOM 2783 C CA . GLY B 1 86 ? -0.216 -26.25 -2.764 1 91.56 86 GLY B CA 1
ATOM 2784 C C . GLY B 1 86 ? -1.175 -25.094 -3.023 1 91.56 86 GLY B C 1
ATOM 2785 O O . GLY B 1 86 ? -0.818 -24.125 -3.684 1 91.56 86 GLY B O 1
ATOM 2786 N N . ALA B 1 87 ? -2.438 -25.375 -2.574 1 93.62 87 ALA B N 1
ATOM 2787 C CA . ALA B 1 87 ? -3.508 -24.438 -2.883 1 93.62 87 ALA B CA 1
ATOM 2788 C C . ALA B 1 87 ? -3.984 -23.703 -1.624 1 93.62 87 ALA B C 1
ATOM 2790 O O . ALA B 1 87 ? -4.59 -22.641 -1.706 1 93.62 87 ALA B O 1
ATOM 2791 N N . VAL B 1 88 ? -3.715 -24.297 -0.504 1 94.75 88 VAL B N 1
ATOM 2792 C CA . VAL B 1 88 ? -4.301 -23.781 0.732 1 94.75 88 VAL B CA 1
ATOM 2793 C C . VAL B 1 88 ? -3.295 -22.891 1.448 1 94.75 88 VAL B C 1
ATOM 2795 O O . VAL B 1 88 ? -2.238 -23.344 1.884 1 94.75 88 VAL B O 1
ATOM 2798 N N . ASN B 1 89 ? -3.602 -21.672 1.518 1 95.44 89 ASN B N 1
ATOM 2799 C CA . ASN B 1 89 ? -2.773 -20.703 2.227 1 95.44 89 ASN B CA 1
ATOM 2800 C C . ASN B 1 89 ? -3.268 -20.484 3.654 1 95.44 89 ASN B C 1
ATOM 2802 O O . ASN B 1 89 ? -4.047 -19.562 3.912 1 95.44 89 ASN B O 1
ATOM 2806 N N . ASP B 1 90 ? -2.783 -21.234 4.586 1 93.38 90 ASP B N 1
ATOM 2807 C CA . ASP B 1 90 ? -3.223 -21.172 5.977 1 93.38 90 ASP B CA 1
ATOM 2808 C C . ASP B 1 90 ? -2.145 -20.547 6.863 1 93.38 90 ASP B C 1
ATOM 2810 O O . ASP B 1 90 ? -2.293 -20.5 8.086 1 93.38 90 ASP B O 1
ATOM 2814 N N . ASN B 1 91 ? -1.094 -20.031 6.258 1 92.94 91 ASN B N 1
ATOM 2815 C CA . ASN B 1 91 ? -0.001 -19.453 7.027 1 92.94 91 ASN B CA 1
ATOM 2816 C C . ASN B 1 91 ? 0.265 -18.016 6.609 1 92.94 91 ASN B C 1
ATOM 2818 O O . ASN B 1 91 ? 1.369 -17.5 6.805 1 92.94 91 ASN B O 1
ATOM 2822 N N . TRP B 1 92 ? -0.629 -17.406 6.113 1 93.88 92 TRP B N 1
ATOM 2823 C CA . TRP B 1 92 ? -0.556 -16 5.715 1 93.88 92 TRP B CA 1
ATOM 2824 C C . TRP B 1 92 ? -0.329 -15.109 6.926 1 93.88 92 TRP B C 1
ATOM 2826 O O . TRP B 1 92 ? -1.023 -15.234 7.938 1 93.88 92 TRP B O 1
ATOM 2836 N N . ASP B 1 93 ? 0.607 -14.148 6.863 1 94.44 93 ASP B N 1
ATOM 2837 C CA . ASP B 1 93 ? 0.995 -13.336 8.016 1 94.44 93 ASP B CA 1
ATOM 2838 C C . ASP B 1 93 ? 0.335 -11.961 7.969 1 94.44 93 ASP B C 1
ATOM 2840 O O . ASP B 1 93 ? 0.715 -11.062 8.719 1 94.44 93 ASP B O 1
ATOM 2844 N N . GLY B 1 94 ? -0.545 -11.773 7.094 1 94.75 94 GLY B N 1
ATOM 2845 C CA . GLY B 1 94 ? -1.253 -10.508 7.012 1 94.75 94 GLY B CA 1
ATOM 2846 C C . GLY B 1 94 ? -0.656 -9.562 5.988 1 94.75 94 GLY B C 1
ATOM 2847 O O . GLY B 1 94 ? -1.173 -8.461 5.781 1 94.75 94 GLY B O 1
ATOM 2848 N N . THR B 1 95 ? 0.366 -10.023 5.344 1 96.12 95 THR B N 1
ATOM 2849 C CA . THR B 1 95 ? 1.08 -9.125 4.445 1 96.12 95 THR B CA 1
ATOM 2850 C C . THR B 1 95 ? 0.52 -9.219 3.029 1 96.12 95 THR B C 1
ATOM 2852 O O . THR B 1 95 ? -0.053 -10.242 2.648 1 96.12 95 THR B O 1
ATOM 2855 N N . TRP B 1 96 ? 0.607 -8.102 2.334 1 97.19 96 TRP B N 1
ATOM 2856 C CA . TRP B 1 96 ? 0.214 -7.977 0.935 1 97.19 96 TRP B CA 1
ATOM 2857 C C . TRP B 1 96 ? 1.322 -7.324 0.115 1 97.19 96 TRP B C 1
ATOM 2859 O O . TRP B 1 96 ? 2.148 -6.586 0.654 1 97.19 96 TRP B O 1
ATOM 2869 N N . THR B 1 97 ? 1.362 -7.641 -1.105 1 96.75 97 THR B N 1
ATOM 2870 C CA . THR B 1 97 ? 2.119 -6.871 -2.084 1 96.75 97 THR B CA 1
ATOM 2871 C C . THR B 1 97 ? 1.187 -6.02 -2.941 1 96.75 97 THR B C 1
ATOM 2873 O O . THR B 1 97 ? 0.233 -6.535 -3.529 1 96.75 97 THR B O 1
ATOM 2876 N N . LEU B 1 98 ? 1.401 -4.75 -2.877 1 95.81 98 LEU B N 1
ATOM 2877 C CA . LEU B 1 98 ? 0.652 -3.812 -3.707 1 95.81 98 LEU B CA 1
ATOM 2878 C C . LEU B 1 98 ? 1.498 -3.33 -4.879 1 95.81 98 LEU B C 1
ATOM 2880 O O . LEU B 1 98 ? 2.691 -3.064 -4.723 1 95.81 98 LEU B O 1
ATOM 2884 N N . LEU B 1 99 ? 0.89 -3.297 -6.023 1 93.94 99 LEU B N 1
ATOM 2885 C CA . LEU B 1 99 ? 1.565 -2.816 -7.223 1 93.94 99 LEU B CA 1
ATOM 2886 C C . LEU B 1 99 ? 0.681 -1.84 -7.988 1 93.94 99 LEU B C 1
ATOM 2888 O O . LEU B 1 99 ? -0.49 -2.127 -8.25 1 93.94 99 LEU B O 1
ATOM 2892 N N . CYS B 1 100 ? 1.217 -0.662 -8.195 1 91.75 100 CYS B N 1
ATOM 2893 C CA . CYS B 1 100 ? 0.531 0.303 -9.047 1 91.75 100 CYS B CA 1
ATOM 2894 C C . CYS B 1 100 ? 1.41 0.714 -10.227 1 91.75 100 CYS B C 1
ATOM 2896 O O . CYS B 1 100 ? 2.637 0.744 -10.109 1 91.75 100 CYS B O 1
ATOM 2898 N N . PHE B 1 101 ? 0.789 0.921 -11.336 1 88.12 101 PHE B N 1
ATOM 2899 C CA . PHE B 1 101 ? 1.557 1.316 -12.508 1 88.12 101 PHE B CA 1
ATOM 2900 C C . PHE B 1 101 ? 0.812 2.379 -13.312 1 88.12 101 PHE B C 1
ATOM 2902 O O . PHE B 1 101 ? -0.415 2.471 -13.242 1 88.12 101 PHE B O 1
ATOM 2909 N N . SER B 1 102 ? 1.542 3.199 -13.883 1 81.62 102 SER B N 1
ATOM 2910 C CA . SER B 1 102 ? 1.039 4.215 -14.805 1 81.62 102 SER B CA 1
ATOM 2911 C C . SER B 1 102 ? 1.749 4.141 -16.156 1 81.62 102 SER B C 1
ATOM 2913 O O . SER B 1 102 ? 2.957 4.371 -16.234 1 81.62 102 SER B O 1
ATOM 2915 N N . LEU B 1 103 ? 0.989 3.764 -17.188 1 84.44 103 LEU B N 1
ATOM 2916 C CA . LEU B 1 103 ? 1.529 3.705 -18.531 1 84.44 103 LEU B CA 1
ATOM 2917 C C . LEU B 1 103 ? 0.815 4.695 -19.453 1 84.44 103 LEU B C 1
ATOM 2919 O O . LEU B 1 103 ? -0.385 4.938 -19.297 1 84.44 103 LEU B O 1
ATOM 2923 N N . PRO B 1 104 ? 1.622 5.293 -20.359 1 83.31 104 PRO B N 1
ATOM 2924 C CA . PRO B 1 104 ? 0.97 6.152 -21.359 1 83.31 104 PRO B CA 1
ATOM 2925 C C . PRO B 1 104 ? -0.182 5.449 -22.078 1 83.31 104 PRO B C 1
ATOM 2927 O O . PRO B 1 104 ? -0.167 4.227 -22.219 1 83.31 104 PRO B O 1
ATOM 2930 N N . GLU B 1 105 ? -1.135 6.211 -22.469 1 82.88 105 GLU B N 1
ATOM 2931 C CA . GLU B 1 105 ? -2.318 5.66 -23.109 1 82.88 105 GLU B CA 1
ATOM 2932 C C . GLU B 1 105 ? -1.946 4.91 -24.391 1 82.88 105 GLU B C 1
ATOM 2934 O O . GLU B 1 105 ? -2.605 3.936 -24.766 1 82.88 105 GLU B O 1
ATOM 2939 N N . ALA B 1 106 ? -0.839 5.285 -25.031 1 87.5 106 ALA B N 1
ATOM 2940 C CA . ALA B 1 106 ? -0.412 4.695 -26.297 1 87.5 106 ALA B CA 1
ATOM 2941 C C . ALA B 1 106 ? 0.162 3.295 -26.078 1 87.5 106 ALA B C 1
ATOM 2943 O O . ALA B 1 106 ? 0.277 2.514 -27.031 1 87.5 106 ALA B O 1
ATOM 2944 N N . TRP B 1 107 ? 0.458 2.969 -24.859 1 86.5 107 TRP B N 1
ATOM 2945 C CA . TRP B 1 107 ? 1.118 1.696 -24.578 1 86.5 107 TRP B CA 1
ATOM 2946 C C . TRP B 1 107 ? 0.096 0.617 -24.234 1 86.5 107 TRP B C 1
ATOM 2948 O O . TRP B 1 107 ? 0.228 -0.075 -23.219 1 86.5 107 TRP B O 1
ATOM 2958 N N . GLN B 1 108 ? -0.814 0.392 -25.141 1 87.06 108 GLN B N 1
ATOM 2959 C CA . GLN B 1 108 ? -1.911 -0.54 -24.891 1 87.06 108 GLN B CA 1
ATOM 2960 C C . GLN B 1 108 ? -1.404 -1.978 -24.812 1 87.06 108 GLN B C 1
ATOM 2962 O O . GLN B 1 108 ? -1.841 -2.75 -23.969 1 87.06 108 GLN B O 1
ATOM 2967 N N . ARG B 1 109 ? -0.489 -2.387 -25.703 1 87.19 109 ARG B N 1
ATOM 2968 C CA . ARG B 1 109 ? 0.055 -3.74 -25.719 1 87.19 109 ARG B CA 1
ATOM 2969 C C . ARG B 1 109 ? 0.812 -4.039 -24.422 1 87.19 109 ARG B C 1
ATOM 2971 O O . ARG B 1 109 ? 0.641 -5.105 -23.828 1 87.19 109 ARG B O 1
ATOM 2978 N N . GLU B 1 110 ? 1.579 -3.096 -24 1 86.56 110 GLU B N 1
ATOM 2979 C CA . GLU B 1 110 ? 2.355 -3.244 -22.781 1 86.56 110 GLU B CA 1
ATOM 2980 C C . GLU B 1 110 ? 1.445 -3.361 -21.562 1 86.56 110 GLU B C 1
ATOM 2982 O O . GLU B 1 110 ? 1.702 -4.164 -20.656 1 86.56 110 GLU B O 1
ATOM 2987 N N . ARG B 1 111 ? 0.405 -2.607 -21.625 1 87.75 111 ARG B N 1
ATOM 2988 C CA . ARG B 1 111 ? -0.555 -2.652 -20.531 1 87.75 111 ARG B CA 1
ATOM 2989 C C . ARG B 1 111 ? -1.223 -4.02 -20.438 1 87.75 111 ARG B C 1
ATOM 2991 O O . ARG B 1 111 ? -1.345 -4.586 -19.359 1 87.75 111 ARG B O 1
ATOM 2998 N N . HIS B 1 112 ? -1.607 -4.508 -21.547 1 87.19 112 HIS B N 1
ATOM 2999 C CA . HIS B 1 112 ? -2.232 -5.824 -21.578 1 87.19 112 HIS B CA 1
ATOM 3000 C C . HIS B 1 112 ? -1.255 -6.906 -21.125 1 87.19 112 HIS B C 1
ATOM 3002 O O . HIS B 1 112 ? -1.617 -7.797 -20.344 1 87.19 112 HIS B O 1
ATOM 3008 N N . GLY B 1 113 ? -0.084 -6.809 -21.609 1 86.38 113 GLY B N 1
ATOM 3009 C CA . GLY B 1 113 ? 0.944 -7.75 -21.203 1 86.38 113 GLY B CA 1
ATOM 3010 C C . GLY B 1 113 ? 1.22 -7.723 -19.719 1 86.38 113 GLY B C 1
ATOM 3011 O O . GLY B 1 113 ? 1.316 -8.773 -19.078 1 86.38 113 GLY B O 1
ATOM 3012 N N . LEU B 1 114 ? 1.285 -6.59 -19.156 1 88.12 114 LEU B N 1
ATOM 3013 C CA . LEU B 1 114 ? 1.549 -6.43 -17.734 1 88.12 114 LEU B CA 1
ATOM 3014 C C . LEU B 1 114 ? 0.401 -6.992 -16.891 1 88.12 114 LEU B C 1
ATOM 3016 O O . LEU B 1 114 ? 0.63 -7.695 -15.906 1 88.12 114 LEU B O 1
ATOM 3020 N N . ARG B 1 115 ? -0.784 -6.68 -17.375 1 89.5 115 ARG B N 1
ATOM 3021 C CA . ARG B 1 115 ? -1.952 -7.168 -16.641 1 89.5 115 ARG B CA 1
ATOM 3022 C C . ARG B 1 115 ? -1.979 -8.695 -16.609 1 89.5 115 ARG B C 1
ATOM 3024 O O . ARG B 1 115 ? -2.295 -9.297 -15.586 1 89.5 115 ARG B O 1
ATOM 3031 N N . SER B 1 116 ? -1.642 -9.281 -17.672 1 88.44 116 SER B N 1
ATOM 3032 C CA . SER B 1 116 ? -1.599 -10.734 -17.75 1 88.44 116 SER B CA 1
ATOM 3033 C C . SER B 1 116 ? -0.528 -11.312 -16.828 1 88.44 116 SER B C 1
ATOM 3035 O O . SER B 1 116 ? -0.773 -12.289 -16.125 1 88.44 116 SER B O 1
ATOM 3037 N N . GLN B 1 117 ? 0.598 -10.695 -16.859 1 88.81 117 GLN B N 1
ATOM 3038 C CA . GLN B 1 117 ? 1.699 -11.156 -16.016 1 88.81 117 GLN B CA 1
ATOM 3039 C C . GLN B 1 117 ? 1.369 -11 -14.539 1 88.81 117 GLN B C 1
ATOM 3041 O O . GLN B 1 117 ? 1.729 -11.844 -13.719 1 88.81 117 GLN B O 1
ATOM 3046 N N . LEU B 1 118 ? 0.715 -9.922 -14.25 1 91.5 118 LEU B N 1
ATOM 3047 C CA . LEU B 1 118 ? 0.327 -9.695 -12.859 1 91.5 118 LEU B CA 1
ATOM 3048 C C . LEU B 1 118 ? -0.683 -10.742 -12.398 1 91.5 118 LEU B C 1
ATOM 3050 O O . LEU B 1 118 ? -0.573 -11.273 -11.289 1 91.5 118 LEU B O 1
ATOM 3054 N N . ALA B 1 119 ? -1.623 -11.047 -13.273 1 89.75 119 ALA B N 1
ATOM 3055 C CA . ALA B 1 119 ? -2.596 -12.086 -12.953 1 89.75 119 ALA B CA 1
ATOM 3056 C C . ALA B 1 119 ? -1.908 -13.422 -12.719 1 89.75 119 ALA B C 1
ATOM 3058 O O . ALA B 1 119 ? -2.234 -14.141 -11.766 1 89.75 119 ALA B O 1
ATOM 3059 N N . TRP B 1 120 ? -0.927 -13.664 -13.477 1 86.06 120 TRP B N 1
ATOM 3060 C CA . TRP B 1 120 ? -0.158 -14.898 -13.367 1 86.06 120 TRP B CA 1
ATOM 3061 C C . TRP B 1 120 ? 0.624 -14.93 -12.055 1 86.06 120 TRP B C 1
ATOM 3063 O O . TRP B 1 120 ? 0.81 -16 -11.469 1 86.06 120 TRP B O 1
ATOM 3073 N N . ALA B 1 121 ? 0.981 -13.797 -11.625 1 90.25 121 ALA B N 1
ATOM 3074 C CA . ALA B 1 121 ? 1.781 -13.703 -10.406 1 90.25 121 ALA B CA 1
ATOM 3075 C C . ALA B 1 121 ? 0.891 -13.672 -9.164 1 90.25 121 ALA B C 1
ATOM 3077 O O . ALA B 1 121 ? 1.385 -13.562 -8.039 1 90.25 121 ALA B O 1
ATOM 3078 N N . GLY B 1 122 ? -0.419 -13.703 -9.422 1 92.81 122 GLY B N 1
ATOM 3079 C CA . GLY B 1 122 ? -1.332 -13.805 -8.297 1 92.81 122 GLY B CA 1
ATOM 3080 C C . GLY B 1 122 ? -1.946 -12.469 -7.902 1 92.81 122 GLY B C 1
ATOM 3081 O O . GLY B 1 122 ? -2.648 -12.383 -6.891 1 92.81 122 GLY B O 1
ATOM 3082 N N . PHE B 1 123 ? -1.752 -11.461 -8.711 1 95.31 123 PHE B N 1
ATOM 3083 C CA . PHE B 1 123 ? -2.318 -10.156 -8.398 1 95.31 123 PHE B CA 1
ATOM 3084 C C . PHE B 1 123 ? -3.754 -10.055 -8.898 1 95.31 123 PHE B C 1
ATOM 3086 O O . PHE B 1 123 ? -4.082 -10.586 -9.961 1 95.31 123 PHE B O 1
ATOM 3093 N N . GLY B 1 124 ? -4.574 -9.391 -8.133 1 95.94 124 GLY B N 1
ATOM 3094 C CA . GLY B 1 124 ? -5.895 -8.961 -8.555 1 95.94 124 GLY B CA 1
ATOM 3095 C C . GLY B 1 124 ? -6.023 -7.453 -8.68 1 95.94 124 GLY B C 1
ATOM 3096 O O . GLY B 1 124 ? -5.422 -6.707 -7.898 1 95.94 124 GLY B O 1
ATOM 3097 N N . PRO B 1 125 ? -6.766 -7.094 -9.648 1 94.12 125 PRO B N 1
ATOM 3098 C CA . PRO B 1 125 ? -6.98 -5.656 -9.805 1 94.12 125 PRO B CA 1
ATOM 3099 C C . PRO B 1 125 ? -7.953 -5.09 -8.766 1 94.12 125 PRO B C 1
ATOM 3101 O O . PRO B 1 125 ? -8.953 -5.738 -8.438 1 94.12 125 PRO B O 1
ATOM 3104 N N . LEU B 1 126 ? -7.629 -4.066 -8.148 1 89.25 126 LEU B N 1
ATOM 3105 C CA . LEU B 1 126 ? -8.539 -3.379 -7.238 1 89.25 126 LEU B CA 1
ATOM 3106 C C . LEU B 1 126 ? -9.117 -2.127 -7.891 1 89.25 126 LEU B C 1
ATOM 3108 O O . LEU B 1 126 ? -10.234 -2.152 -8.406 1 89.25 126 LEU B O 1
ATOM 3112 N N . GLN B 1 127 ? -8.461 -0.985 -7.871 1 81.88 127 GLN B N 1
ATOM 3113 C CA . GLN B 1 127 ? -8.945 0.247 -8.492 1 81.88 127 GLN B CA 1
ATOM 3114 C C . GLN B 1 127 ? -7.781 1.111 -8.969 1 81.88 127 GLN B C 1
ATOM 3116 O O . GLN B 1 127 ? -6.699 1.082 -8.383 1 81.88 127 GLN B O 1
ATOM 3121 N N . GLY B 1 128 ? -8.07 1.83 -10.094 1 77.38 128 GLY B N 1
ATOM 3122 C CA . GLY B 1 128 ? -7.168 2.877 -10.547 1 77.38 128 GLY B CA 1
ATOM 3123 C C . GLY B 1 128 ? -5.777 2.369 -10.867 1 77.38 128 GLY B C 1
ATOM 3124 O O . GLY B 1 128 ? -4.785 3.053 -10.609 1 77.38 128 GLY B O 1
ATOM 3125 N N . GLY B 1 129 ? -5.641 1.115 -11.281 1 84.06 129 GLY B N 1
ATOM 3126 C CA . GLY B 1 129 ? -4.336 0.577 -11.633 1 84.06 129 GLY B CA 1
ATOM 3127 C C . GLY B 1 129 ? -3.635 -0.093 -10.461 1 84.06 129 GLY B C 1
ATOM 3128 O O . GLY B 1 129 ? -2.504 -0.562 -10.602 1 84.06 129 GLY B O 1
ATOM 3129 N N . LEU B 1 130 ? -4.289 -0.088 -9.336 1 91.81 130 LEU B N 1
ATOM 3130 C CA . LEU B 1 130 ? -3.727 -0.76 -8.164 1 91.81 130 LEU B CA 1
ATOM 3131 C C . LEU B 1 130 ? -4.043 -2.252 -8.195 1 91.81 130 LEU B C 1
ATOM 3133 O O . LEU B 1 130 ? -5.188 -2.645 -8.438 1 91.81 130 LEU B O 1
ATOM 3137 N N . TRP B 1 131 ? -3.008 -2.98 -8.008 1 94.75 131 TRP B N 1
ATOM 3138 C CA . TRP B 1 131 ? -3.119 -4.434 -7.938 1 94.75 131 TRP B CA 1
ATOM 3139 C C . TRP B 1 131 ? -2.627 -4.953 -6.59 1 94.75 131 TRP B C 1
ATOM 3141 O O . TRP B 1 131 ? -1.788 -4.324 -5.941 1 94.75 131 TRP B O 1
ATOM 3151 N N . ILE B 1 132 ? -3.174 -6.082 -6.172 1 96.44 132 ILE B N 1
ATOM 3152 C CA . ILE B 1 132 ? -2.828 -6.598 -4.852 1 96.44 132 ILE B CA 1
ATOM 3153 C C . ILE B 1 132 ? -2.629 -8.109 -4.922 1 96.44 132 ILE B C 1
ATOM 3155 O O . ILE B 1 132 ? -3.318 -8.797 -5.68 1 96.44 132 ILE B O 1
ATOM 3159 N N . ALA B 1 133 ? -1.686 -8.602 -4.203 1 96.69 133 ALA B N 1
ATOM 3160 C CA . ALA B 1 133 ? -1.451 -10.031 -4.035 1 96.69 133 ALA B CA 1
ATOM 3161 C C . ALA B 1 133 ? -1.149 -10.375 -2.578 1 96.69 133 ALA B C 1
ATOM 3163 O O . ALA B 1 133 ? -0.521 -9.586 -1.868 1 96.69 133 ALA B O 1
ATOM 3164 N N . PRO B 1 134 ? -1.668 -11.523 -2.111 1 96.69 134 PRO B N 1
ATOM 3165 C CA . PRO B 1 134 ? -1.354 -11.898 -0.73 1 96.69 134 PRO B CA 1
ATOM 3166 C C . PRO B 1 134 ? 0.119 -12.25 -0.535 1 96.69 134 PRO B C 1
ATOM 3168 O O . PRO B 1 134 ? 0.729 -12.875 -1.405 1 96.69 134 PRO B O 1
ATOM 3171 N N . GLY B 1 135 ? 0.702 -11.758 0.535 1 94.62 135 GLY B N 1
ATOM 3172 C CA . GLY B 1 135 ? 2.072 -12.094 0.888 1 94.62 135 GLY B CA 1
ATOM 3173 C C . GLY B 1 135 ? 3.102 -11.297 0.114 1 94.62 135 GLY B C 1
ATOM 3174 O O . GLY B 1 135 ? 2.814 -10.188 -0.349 1 94.62 135 GLY B O 1
ATOM 3175 N N . HIS B 1 136 ? 4.32 -11.797 0.142 1 91.19 136 HIS B N 1
ATOM 3176 C CA . HIS B 1 136 ? 5.43 -11.156 -0.558 1 91.19 136 HIS B CA 1
ATOM 3177 C C . HIS B 1 136 ? 5.637 -11.773 -1.938 1 91.19 136 HIS B C 1
ATOM 3179 O O . HIS B 1 136 ? 6.047 -12.93 -2.049 1 91.19 136 HIS B O 1
ATOM 3185 N N . VAL B 1 137 ? 5.324 -11.016 -2.955 1 90.75 137 VAL B N 1
ATOM 3186 C CA . VAL B 1 137 ? 5.512 -11.477 -4.328 1 90.75 137 VAL B CA 1
ATOM 3187 C C . VAL B 1 137 ? 6.727 -10.789 -4.945 1 90.75 137 VAL B C 1
ATOM 3189 O O . VAL B 1 137 ? 6.871 -9.57 -4.844 1 90.75 137 VAL B O 1
ATOM 3192 N N . GLU B 1 138 ? 7.578 -11.57 -5.504 1 83.75 138 GLU B N 1
ATOM 3193 C CA . GLU B 1 138 ? 8.719 -11.008 -6.215 1 83.75 138 GLU B CA 1
ATOM 3194 C C . GLU B 1 138 ? 8.297 -10.422 -7.562 1 83.75 138 GLU B C 1
ATOM 3196 O O . GLU B 1 138 ? 7.98 -11.172 -8.492 1 83.75 138 GLU B O 1
ATOM 3201 N N . VAL B 1 139 ? 8.266 -9.148 -7.648 1 82.38 139 VAL B N 1
ATOM 3202 C CA . VAL B 1 139 ? 7.703 -8.469 -8.812 1 82.38 139 VAL B CA 1
ATOM 3203 C C . VAL B 1 139 ? 8.82 -8.125 -9.805 1 82.38 139 VAL B C 1
ATOM 3205 O O . VAL B 1 139 ? 8.555 -7.879 -10.977 1 82.38 139 VAL B O 1
ATOM 3208 N N . ARG B 1 140 ? 10.07 -8.086 -9.305 1 77.38 140 ARG B N 1
ATOM 3209 C CA . ARG B 1 140 ? 11.172 -7.727 -10.188 1 77.38 140 ARG B CA 1
ATOM 3210 C C . ARG B 1 140 ? 11.164 -8.578 -11.453 1 77.38 140 ARG B C 1
ATOM 3212 O O . ARG B 1 140 ? 11.375 -8.07 -12.555 1 77.38 140 ARG B O 1
ATOM 3219 N N . ALA B 1 141 ? 10.922 -9.82 -11.242 1 71.94 141 ALA B N 1
ATOM 3220 C CA . ALA B 1 141 ? 10.93 -10.711 -12.398 1 71.94 141 ALA B CA 1
ATOM 3221 C C . ALA B 1 141 ? 9.773 -10.391 -13.344 1 71.94 141 ALA B C 1
ATOM 3223 O O . ALA B 1 141 ? 9.914 -10.484 -14.562 1 71.94 141 ALA B O 1
ATOM 3224 N N . VAL B 1 142 ? 8.719 -9.883 -12.773 1 73.44 142 VAL B N 1
ATOM 3225 C CA . VAL B 1 142 ? 7.52 -9.578 -13.547 1 73.44 142 VAL B CA 1
ATOM 3226 C C . VAL B 1 142 ? 7.711 -8.258 -14.297 1 73.44 142 VAL B C 1
ATOM 3228 O O . VAL B 1 142 ? 7.402 -8.164 -15.492 1 73.44 142 VAL B O 1
ATOM 3231 N N . VAL B 1 143 ? 8.289 -7.266 -13.672 1 74.62 143 VAL B N 1
ATOM 3232 C CA . VAL B 1 143 ? 8.359 -5.902 -14.195 1 74.62 143 VAL B CA 1
ATOM 3233 C C . VAL B 1 143 ? 9.586 -5.75 -15.086 1 74.62 143 VAL B C 1
ATOM 3235 O O . VAL B 1 143 ? 9.539 -5.066 -16.109 1 74.62 143 VAL B O 1
ATOM 3238 N N . SER B 1 144 ? 10.664 -6.266 -14.617 1 71.81 144 SER B N 1
ATOM 3239 C CA . SER B 1 144 ? 11.906 -6.137 -15.375 1 71.81 144 SER B CA 1
ATOM 3240 C C . SER B 1 144 ? 11.773 -6.746 -16.766 1 71.81 144 SER B C 1
ATOM 3242 O O . SER B 1 144 ? 12.289 -6.199 -17.734 1 71.81 144 SER B O 1
ATOM 3244 N N . GLY B 1 145 ? 11.086 -7.707 -16.844 1 66.69 145 GLY B N 1
ATOM 3245 C CA . GLY B 1 145 ? 10.906 -8.359 -18.141 1 66.69 145 GLY B CA 1
ATOM 3246 C C . GLY B 1 145 ? 10.219 -7.473 -19.156 1 66.69 145 GLY B C 1
ATOM 3247 O O . GLY B 1 145 ? 10.438 -7.617 -20.359 1 66.69 145 GLY B O 1
ATOM 3248 N N . LEU B 1 146 ? 9.547 -6.449 -18.688 1 68.25 146 LEU B N 1
ATOM 3249 C CA . LEU B 1 146 ? 8.789 -5.598 -19.578 1 68.25 146 LEU B CA 1
ATOM 3250 C C . LEU B 1 146 ? 9.438 -4.227 -19.719 1 68.25 146 LEU B C 1
ATOM 3252 O O . LEU B 1 146 ? 9 -3.406 -20.531 1 68.25 146 LEU B O 1
ATOM 3256 N N . GLY B 1 147 ? 10.484 -4.016 -19.031 1 71.19 147 GLY B N 1
ATOM 3257 C CA . GLY B 1 147 ? 11.148 -2.727 -19.078 1 71.19 147 GLY B CA 1
ATOM 3258 C C . GLY B 1 147 ? 10.32 -1.601 -18.5 1 71.19 147 GLY B C 1
ATOM 3259 O O . GLY B 1 147 ? 10.359 -0.471 -18.984 1 71.19 147 GLY B O 1
ATOM 3260 N N . LEU B 1 148 ? 9.508 -1.92 -17.562 1 77.56 148 LEU B N 1
ATOM 3261 C CA . LEU B 1 148 ? 8.547 -0.938 -17.078 1 77.56 148 LEU B CA 1
ATOM 3262 C C . LEU B 1 148 ? 8.922 -0.455 -15.688 1 77.56 148 LEU B C 1
ATOM 3264 O O . LEU B 1 148 ? 8.078 0.076 -14.961 1 77.56 148 LEU B O 1
ATOM 3268 N N . ASP B 1 149 ? 10.211 -0.589 -15.32 1 76.56 149 ASP B N 1
ATOM 3269 C CA . ASP B 1 149 ? 10.664 -0.326 -13.961 1 76.56 149 ASP B CA 1
ATOM 3270 C C . ASP B 1 149 ? 10.328 1.1 -13.531 1 76.56 149 ASP B C 1
ATOM 3272 O O . ASP B 1 149 ? 9.883 1.326 -12.406 1 76.56 149 ASP B O 1
ATOM 3276 N N . ALA B 1 150 ? 10.438 1.956 -14.453 1 76.19 150 ALA B N 1
ATOM 3277 C CA . ALA B 1 150 ? 10.258 3.367 -14.125 1 76.19 150 ALA B CA 1
ATOM 3278 C C . ALA B 1 150 ? 8.781 3.717 -13.984 1 76.19 150 ALA B C 1
ATOM 3280 O O . ALA B 1 150 ? 8.438 4.797 -13.508 1 76.19 150 ALA B O 1
ATOM 3281 N N . HIS B 1 151 ? 7.922 2.705 -14.305 1 85 151 HIS B N 1
ATOM 3282 C CA . HIS B 1 151 ? 6.496 3.006 -14.367 1 85 151 HIS B CA 1
ATOM 3283 C C . HIS B 1 151 ? 5.723 2.223 -13.312 1 85 151 HIS B C 1
ATOM 3285 O O . HIS B 1 151 ? 4.492 2.312 -13.25 1 85 151 HIS B O 1
ATOM 3291 N N . VAL B 1 152 ? 6.535 1.479 -12.547 1 89.38 152 VAL B N 1
ATOM 3292 C CA . VAL B 1 152 ? 5.855 0.599 -11.602 1 89.38 152 VAL B CA 1
ATOM 3293 C C . VAL B 1 152 ? 6.285 0.94 -10.172 1 89.38 152 VAL B C 1
ATOM 3295 O O . VAL B 1 152 ? 7.461 1.23 -9.93 1 89.38 152 VAL B O 1
ATOM 3298 N N . ARG B 1 153 ? 5.391 0.963 -9.289 1 92.56 153 ARG B N 1
ATOM 3299 C CA . ARG B 1 153 ? 5.629 1.096 -7.859 1 92.56 153 ARG B CA 1
ATOM 3300 C C . ARG B 1 153 ? 5.121 -0.128 -7.105 1 92.56 153 ARG B C 1
ATOM 3302 O O . ARG B 1 153 ? 4.008 -0.598 -7.348 1 92.56 153 ARG B O 1
ATOM 3309 N N . VAL B 1 154 ? 5.996 -0.636 -6.207 1 94.19 154 VAL B N 1
ATOM 3310 C CA . VAL B 1 154 ? 5.652 -1.839 -5.457 1 94.19 154 VAL B CA 1
ATOM 3311 C C . VAL B 1 154 ? 5.773 -1.563 -3.959 1 94.19 154 VAL B C 1
ATOM 3313 O O . VAL B 1 154 ? 6.719 -0.908 -3.516 1 94.19 154 VAL B O 1
ATOM 3316 N N . PHE B 1 155 ? 4.793 -2.053 -3.195 1 95.88 155 PHE B N 1
ATOM 3317 C CA . PHE B 1 155 ? 4.781 -1.886 -1.747 1 95.88 155 PHE B CA 1
ATOM 3318 C C . PHE B 1 155 ? 4.504 -3.213 -1.051 1 95.88 155 PHE B C 1
ATOM 3320 O O . PHE B 1 155 ? 3.684 -4.008 -1.52 1 95.88 155 PHE B O 1
ATOM 3327 N N . ARG B 1 156 ? 5.238 -3.438 0.016 1 96.69 156 ARG B N 1
ATOM 3328 C CA . ARG B 1 156 ? 4.836 -4.445 0.99 1 96.69 156 ARG B CA 1
ATOM 3329 C C . ARG B 1 156 ? 3.934 -3.844 2.061 1 96.69 156 ARG B C 1
ATOM 3331 O O . ARG B 1 156 ? 4.285 -2.84 2.684 1 96.69 156 ARG B O 1
ATOM 3338 N N . ALA B 1 157 ? 2.781 -4.508 2.232 1 97 157 ALA B N 1
ATOM 3339 C CA . ALA B 1 157 ? 1.795 -3.764 3.014 1 97 157 ALA B CA 1
ATOM 3340 C C . ALA B 1 157 ? 1.025 -4.691 3.949 1 97 157 ALA B C 1
ATOM 3342 O O . ALA B 1 157 ? 1.075 -5.914 3.799 1 97 157 ALA B O 1
ATOM 3343 N N . GLN B 1 158 ? 0.493 -4.09 4.934 1 97.06 158 GLN B N 1
ATOM 3344 C CA . GLN B 1 158 ? -0.52 -4.695 5.797 1 97.06 158 GLN B CA 1
ATOM 3345 C C . GLN B 1 158 ? -1.796 -3.859 5.812 1 97.06 158 GLN B C 1
ATOM 3347 O O . GLN B 1 158 ? -1.738 -2.629 5.879 1 97.06 158 GLN B O 1
ATOM 3352 N N . ALA B 1 159 ? -2.887 -4.539 5.672 1 94.69 159 ALA B N 1
ATOM 3353 C CA . ALA B 1 159 ? -4.16 -3.822 5.715 1 94.69 159 ALA B CA 1
ATOM 3354 C C . ALA B 1 159 ? -4.422 -3.252 7.105 1 94.69 159 ALA B C 1
ATOM 3356 O O . ALA B 1 159 ? -4.191 -3.924 8.109 1 94.69 159 ALA B O 1
ATOM 3357 N N . ASP B 1 160 ? -4.805 -1.987 7.113 1 91.88 160 ASP B N 1
ATOM 3358 C CA . ASP B 1 160 ? -5.23 -1.372 8.367 1 91.88 160 ASP B CA 1
ATOM 3359 C C . ASP B 1 160 ? -6.527 -2 8.867 1 91.88 160 ASP B C 1
ATOM 3361 O O . ASP B 1 160 ? -7.254 -2.637 8.102 1 91.88 160 ASP B O 1
ATOM 3365 N N . GLU B 1 161 ? -6.867 -1.751 10.156 1 88 161 GLU B N 1
ATOM 3366 C CA . GLU B 1 161 ? -8.055 -2.318 10.781 1 88 161 GLU B CA 1
ATOM 3367 C C . GLU B 1 161 ? -9.328 -1.813 10.102 1 88 161 GLU B C 1
ATOM 3369 O O . GLU B 1 161 ? -10.352 -2.502 10.094 1 88 161 GLU B O 1
ATOM 3374 N N . VAL B 1 162 ? -9.242 -0.685 9.539 1 86.19 162 VAL B N 1
ATOM 3375 C CA . VAL B 1 162 ? -10.422 -0.085 8.93 1 86.19 162 VAL B CA 1
ATOM 3376 C C . VAL B 1 162 ? -10.75 -0.805 7.621 1 86.19 162 VAL B C 1
ATOM 3378 O O . VAL B 1 162 ? -11.859 -0.687 7.098 1 86.19 162 VAL B O 1
ATOM 3381 N N . THR B 1 163 ? -9.781 -1.511 7.078 1 90.62 163 THR B N 1
ATOM 3382 C CA . THR B 1 163 ? -9.969 -2.189 5.801 1 90.62 163 THR B CA 1
ATOM 3383 C C . THR B 1 163 ? -10.594 -3.564 6.004 1 90.62 163 THR B C 1
ATOM 3385 O O . THR B 1 163 ? -10.094 -4.375 6.781 1 90.62 163 THR B O 1
ATOM 3388 N N . ASP B 1 164 ? -11.672 -3.818 5.348 1 91.56 164 ASP B N 1
ATOM 3389 C CA . ASP B 1 164 ? -12.297 -5.137 5.312 1 91.56 164 ASP B CA 1
ATOM 3390 C C . ASP B 1 164 ? -11.609 -6.047 4.301 1 91.56 164 ASP B C 1
ATOM 3392 O O . ASP B 1 164 ? -11.859 -5.949 3.098 1 91.56 164 ASP B O 1
ATOM 3396 N N . VAL B 1 165 ? -10.875 -6.98 4.816 1 94.75 165 VAL B N 1
ATOM 3397 C CA . VAL B 1 165 ? -10.039 -7.828 3.973 1 94.75 165 VAL B CA 1
ATOM 3398 C C . VAL B 1 165 ? -10.914 -8.75 3.137 1 94.75 165 VAL B C 1
ATOM 3400 O O . VAL B 1 165 ? -10.602 -9.039 1.979 1 94.75 165 VAL B O 1
ATOM 3403 N N . ARG B 1 166 ? -12.023 -9.266 3.672 1 94.56 166 ARG B N 1
ATOM 3404 C CA . ARG B 1 166 ? -12.938 -10.117 2.912 1 94.56 166 ARG B CA 1
ATOM 3405 C C . ARG B 1 166 ? -13.516 -9.367 1.719 1 94.56 166 ARG B C 1
ATOM 3407 O O . ARG B 1 166 ? -13.555 -9.891 0.605 1 94.56 166 ARG B O 1
ATOM 3414 N N . GLN B 1 167 ? -13.891 -8.188 1.999 1 92.62 167 GLN B N 1
ATOM 3415 C CA . GLN B 1 167 ? -14.422 -7.359 0.919 1 92.62 167 GLN B CA 1
ATOM 3416 C C . GLN B 1 167 ? -13.344 -7.035 -0.107 1 92.62 167 GLN B C 1
ATOM 3418 O O . GLN B 1 167 ? -13.602 -7.043 -1.312 1 92.62 167 GLN B O 1
ATOM 3423 N N . LEU B 1 168 ? -12.195 -6.754 0.392 1 93.56 168 LEU B N 1
ATOM 3424 C CA . LEU B 1 168 ? -11.055 -6.473 -0.47 1 93.56 168 LEU B CA 1
ATOM 3425 C C . LEU B 1 168 ? -10.805 -7.625 -1.438 1 93.56 168 LEU B C 1
ATOM 3427 O O . LEU B 1 168 ? -10.672 -7.406 -2.645 1 93.56 168 LEU B O 1
ATOM 3431 N N . ILE B 1 169 ? -10.797 -8.82 -0.947 1 96.31 169 ILE B N 1
ATOM 3432 C CA . ILE B 1 169 ? -10.57 -10.016 -1.744 1 96.31 169 ILE B CA 1
ATOM 3433 C C . ILE B 1 169 ? -11.703 -10.18 -2.762 1 96.31 169 ILE B C 1
ATOM 3435 O O . ILE B 1 169 ? -11.445 -10.438 -3.941 1 96.31 169 ILE B O 1
ATOM 3439 N N . GLY B 1 170 ? -12.883 -9.992 -2.33 1 94.81 170 GLY B N 1
ATOM 3440 C CA . GLY B 1 170 ? -14.023 -10.109 -3.223 1 94.81 170 GLY B CA 1
ATOM 3441 C C . GLY B 1 170 ? -13.992 -9.094 -4.355 1 94.81 170 GLY B C 1
ATOM 3442 O O . GLY B 1 170 ? -14.461 -9.383 -5.461 1 94.81 170 GLY B O 1
ATOM 3443 N N . ASP B 1 171 ? -13.469 -7.957 -4.133 1 92.88 171 ASP B N 1
ATOM 3444 C CA . ASP B 1 171 ? -13.375 -6.906 -5.145 1 92.88 171 ASP B CA 1
ATOM 3445 C C . ASP B 1 171 ? -12.266 -7.203 -6.145 1 92.88 171 ASP B C 1
ATOM 3447 O O . ASP B 1 171 ? -12.391 -6.895 -7.332 1 92.88 171 ASP B O 1
ATOM 3451 N N . ALA B 1 172 ? -11.227 -7.832 -5.668 1 95.25 172 ALA B N 1
ATOM 3452 C CA . ALA B 1 172 ? -10.016 -7.961 -6.473 1 95.25 172 ALA B CA 1
ATOM 3453 C C . ALA B 1 172 ? -10 -9.281 -7.238 1 95.25 172 ALA B C 1
ATOM 3455 O O . ALA B 1 172 ? -9.328 -9.398 -8.266 1 95.25 172 ALA B O 1
ATOM 3456 N N . TYR B 1 173 ? -10.766 -10.258 -6.734 1 96.75 173 TYR B N 1
ATOM 3457 C CA . TYR B 1 173 ? -10.633 -11.586 -7.316 1 96.75 173 TYR B CA 1
ATOM 3458 C C . TYR B 1 173 ? -12 -12.164 -7.668 1 96.75 173 TYR B C 1
ATOM 3460 O O . TYR B 1 173 ? -12.977 -11.938 -6.957 1 96.75 173 TYR B O 1
ATOM 3468 N N . ASP B 1 174 ? -12.062 -12.867 -8.758 1 96.44 174 ASP B N 1
ATOM 3469 C CA . ASP B 1 174 ? -13.234 -13.648 -9.141 1 96.44 174 ASP B CA 1
ATOM 3470 C C . ASP B 1 174 ? -13.305 -14.953 -8.344 1 96.44 174 ASP B C 1
ATOM 3472 O O . ASP B 1 174 ? -12.922 -16.016 -8.844 1 96.44 174 ASP B O 1
ATOM 3476 N N . LEU B 1 175 ? -13.883 -14.891 -7.168 1 97 175 LEU B N 1
ATOM 3477 C CA . LEU B 1 175 ? -13.898 -16.031 -6.258 1 97 175 LEU B CA 1
ATOM 3478 C C . LEU B 1 175 ? -14.719 -17.172 -6.836 1 97 175 LEU B C 1
ATOM 3480 O O . LEU B 1 175 ? -14.367 -18.344 -6.66 1 97 175 LEU B O 1
ATOM 3484 N N . ASP B 1 176 ? -15.781 -16.812 -7.52 1 96.88 176 ASP B N 1
ATOM 3485 C CA . ASP B 1 176 ? -16.609 -17.859 -8.125 1 96.88 176 ASP B CA 1
ATOM 3486 C C . ASP B 1 176 ? -15.836 -18.625 -9.188 1 96.88 176 ASP B C 1
ATOM 3488 O O . ASP B 1 176 ? -15.898 -19.859 -9.234 1 96.88 176 ASP B O 1
ATOM 3492 N N . GLY B 1 177 ? -15.156 -17.859 -10.016 1 96.75 177 GLY B N 1
ATOM 3493 C CA . GLY B 1 177 ? -14.336 -18.5 -11.031 1 96.75 177 GLY B CA 1
ATOM 3494 C C . GLY B 1 177 ? -13.227 -19.359 -10.445 1 96.75 177 GLY B C 1
ATOM 3495 O O . GLY B 1 177 ? -12.977 -20.469 -10.93 1 96.75 177 GLY B O 1
ATOM 3496 N N . LEU B 1 178 ? -12.609 -18.922 -9.422 1 96.5 178 LEU B N 1
ATOM 3497 C CA . LEU B 1 178 ? -11.562 -19.688 -8.742 1 96.5 178 LEU B CA 1
ATOM 3498 C C . LEU B 1 178 ? -12.133 -20.969 -8.141 1 96.5 178 LEU B C 1
ATOM 3500 O O . LEU B 1 178 ? -11.562 -22.047 -8.32 1 96.5 178 LEU B O 1
ATOM 3504 N N . ALA B 1 179 ? -13.258 -20.828 -7.484 1 97.31 179 ALA B N 1
ATOM 3505 C CA . ALA B 1 179 ? -13.914 -21.984 -6.883 1 97.31 179 ALA B CA 1
ATOM 3506 C C . ALA B 1 179 ? -14.305 -23.016 -7.945 1 97.31 179 ALA B C 1
ATOM 3508 O O . ALA B 1 179 ? -14.172 -24.219 -7.727 1 97.31 179 ALA B O 1
ATOM 3509 N N . ALA B 1 180 ? -14.742 -22.516 -9.031 1 97.5 180 ALA B N 1
ATOM 3510 C CA . ALA B 1 180 ? -15.195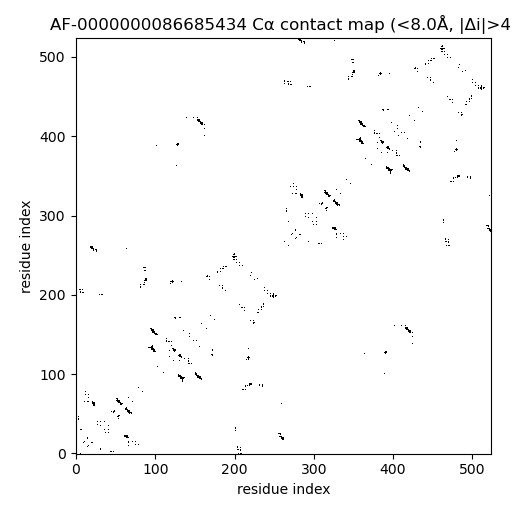 -23.391 -10.109 1 97.5 180 ALA B CA 1
ATOM 3511 C C . ALA B 1 180 ? -14.062 -24.281 -10.609 1 97.5 180 ALA B C 1
ATOM 3513 O O . ALA B 1 180 ? -14.289 -25.422 -10.977 1 97.5 180 ALA B O 1
ATOM 3514 N N . ARG B 1 181 ? -12.883 -23.781 -10.656 1 97.12 181 ARG B N 1
ATOM 3515 C CA . ARG B 1 181 ? -11.734 -24.578 -11.086 1 97.12 181 ARG B CA 1
ATOM 3516 C C . ARG B 1 181 ? -11.492 -25.75 -10.133 1 97.12 181 ARG B C 1
ATOM 3518 O O . ARG B 1 181 ? -11.219 -26.859 -10.578 1 97.12 181 ARG B O 1
ATOM 3525 N N . TYR B 1 182 ? -11.602 -25.5 -8.906 1 97.62 182 TYR B N 1
ATOM 3526 C CA . TYR B 1 182 ? -11.422 -26.562 -7.922 1 97.62 182 TYR B CA 1
ATOM 3527 C C . TYR B 1 182 ? -12.57 -27.562 -7.977 1 97.62 182 TYR B C 1
ATOM 3529 O O . TYR B 1 182 ? -12.359 -28.766 -7.848 1 97.62 182 TYR B O 1
ATOM 3537 N N . HIS B 1 183 ? -13.773 -27.062 -8.172 1 97.44 183 HIS B N 1
ATOM 3538 C CA . HIS B 1 183 ? -14.914 -27.969 -8.305 1 97.44 183 HIS B CA 1
ATOM 3539 C C . HIS B 1 183 ? -14.773 -28.859 -9.539 1 97.44 183 HIS B C 1
ATOM 3541 O O . HIS B 1 183 ? -15.117 -30.047 -9.492 1 97.44 183 HIS B O 1
ATOM 3547 N N . ALA B 1 184 ? -14.305 -28.266 -10.586 1 95.88 184 ALA B N 1
ATOM 3548 C CA . ALA B 1 184 ? -14.078 -29.062 -11.789 1 95.88 184 ALA B CA 1
ATOM 3549 C C . ALA B 1 184 ? -13.07 -30.188 -11.531 1 95.88 184 ALA B C 1
ATOM 3551 O O . ALA B 1 184 ? -13.25 -31.312 -11.992 1 95.88 184 ALA B O 1
ATOM 3552 N N . PHE B 1 185 ? -12.047 -29.875 -10.82 1 96.5 185 PHE B N 1
ATOM 3553 C CA . PHE B 1 185 ? -11.07 -30.875 -10.438 1 96.5 185 PHE B CA 1
ATOM 3554 C C . PHE B 1 185 ? -11.719 -31.969 -9.594 1 96.5 185 PHE B C 1
ATOM 3556 O O . PHE B 1 185 ? -11.523 -33.156 -9.844 1 96.5 185 PHE B O 1
ATOM 3563 N N . LEU B 1 186 ? -12.469 -31.578 -8.602 1 96.25 186 LEU B N 1
ATOM 3564 C CA . LEU B 1 186 ? -13.141 -32.5 -7.699 1 96.25 186 LEU B CA 1
ATOM 3565 C C . LEU B 1 186 ? -14.125 -33.375 -8.469 1 96.25 186 LEU B C 1
ATOM 3567 O O . LEU B 1 186 ? -14.188 -34.594 -8.234 1 96.25 186 LEU B O 1
ATOM 3571 N N . ASP B 1 187 ? -14.867 -32.844 -9.367 1 94.81 187 ASP B N 1
ATOM 3572 C CA . ASP B 1 187 ? -15.844 -33.562 -10.164 1 94.81 187 ASP B CA 1
ATOM 3573 C C . ASP B 1 187 ? -15.164 -34.656 -10.992 1 94.81 187 ASP B C 1
ATOM 3575 O O . ASP B 1 187 ? -15.703 -35.75 -11.164 1 94.81 187 ASP B O 1
ATOM 3579 N N . ARG B 1 188 ? -14.039 -34.312 -11.406 1 92 188 ARG B N 1
ATOM 3580 C CA . ARG B 1 188 ? -13.32 -35.25 -12.266 1 92 188 ARG B CA 1
ATOM 3581 C C . ARG B 1 188 ? -12.695 -36.375 -11.453 1 92 188 ARG B C 1
ATOM 3583 O O . ARG B 1 188 ? -12.719 -37.531 -11.867 1 92 188 ARG B O 1
ATOM 3590 N N . TRP B 1 189 ? -12.219 -36.094 -10.273 1 93.5 189 TRP B N 1
ATOM 3591 C CA . TRP B 1 189 ? -11.281 -37.031 -9.672 1 93.5 189 TRP B CA 1
ATOM 3592 C C . TRP B 1 189 ? -11.867 -37.625 -8.398 1 93.5 189 TRP B C 1
ATOM 3594 O O . TRP B 1 189 ? -11.328 -38.625 -7.871 1 93.5 189 TRP B O 1
ATOM 3604 N N . GLU B 1 190 ? -12.797 -37.062 -7.887 1 87.25 190 GLU B N 1
ATOM 3605 C CA . GLU B 1 190 ? -13.367 -37.656 -6.688 1 87.25 190 GLU B CA 1
ATOM 3606 C C . GLU B 1 190 ? -14.078 -38.969 -7.012 1 87.25 190 GLU B C 1
ATOM 3608 O O . GLU B 1 190 ? -14.094 -39.875 -6.191 1 87.25 190 GLU B O 1
ATOM 3613 N N . ARG B 1 191 ? -14.742 -39.156 -8.227 1 74.56 191 ARG B N 1
ATOM 3614 C CA . ARG B 1 191 ? -15.516 -40.344 -8.562 1 74.56 191 ARG B CA 1
ATOM 3615 C C . ARG B 1 191 ? -14.68 -41.312 -9.375 1 74.56 191 ARG B C 1
ATOM 3617 O O . ARG B 1 191 ? -15.086 -42.469 -9.586 1 74.56 191 ARG B O 1
ATOM 3624 N N . VAL B 1 192 ? -13.531 -40.938 -9.953 1 61.94 192 VAL B N 1
ATOM 3625 C CA . VAL B 1 192 ? -12.93 -41.688 -11.07 1 61.94 192 VAL B CA 1
ATOM 3626 C C . VAL B 1 192 ? -11.844 -42.625 -10.547 1 61.94 192 VAL B C 1
ATOM 3628 O O . VAL B 1 192 ? -11.305 -43.438 -11.297 1 61.94 192 VAL B O 1
ATOM 3631 N N . LEU B 1 193 ? -11.336 -42.688 -9.359 1 56.5 193 LEU B N 1
ATOM 3632 C CA . LEU B 1 193 ? -10.125 -43.406 -9.031 1 56.5 193 LEU B CA 1
ATOM 3633 C C . LEU B 1 193 ? -10.133 -44.781 -9.672 1 56.5 193 LEU B C 1
ATOM 3635 O O . LEU B 1 193 ? -9.109 -45.25 -10.172 1 56.5 193 LEU B O 1
ATOM 3639 N N . PRO B 1 194 ? -11.203 -45.5 -9.438 1 51.09 194 PRO B N 1
ATOM 3640 C CA . PRO B 1 194 ? -11.141 -46.938 -9.742 1 51.09 194 PRO B CA 1
ATOM 3641 C C . PRO B 1 194 ? -10.828 -47.219 -11.211 1 51.09 194 PRO B C 1
ATOM 3643 O O . PRO B 1 194 ? -10.258 -48.25 -11.531 1 51.09 194 PRO B O 1
ATOM 3646 N N . ALA B 1 195 ? -11.086 -46.344 -12.07 1 53.5 195 ALA B N 1
ATOM 3647 C CA . ALA B 1 195 ? -11.102 -46.719 -13.484 1 53.5 195 ALA B CA 1
ATOM 3648 C C . ALA B 1 195 ? -9.727 -46.5 -14.117 1 53.5 195 ALA B C 1
ATOM 3650 O O . ALA B 1 195 ? -9.547 -46.75 -15.312 1 53.5 195 ALA B O 1
ATOM 3651 N N . LEU B 1 196 ? -8.734 -45.969 -13.273 1 59.5 196 LEU B N 1
ATOM 3652 C CA . LEU B 1 196 ? -7.523 -45.656 -14.023 1 59.5 196 LEU B CA 1
ATOM 3653 C C . LEU B 1 196 ? -6.68 -46.906 -14.25 1 59.5 196 LEU B C 1
ATOM 3655 O O . LEU B 1 196 ? -6.238 -47.531 -13.289 1 59.5 196 LEU B O 1
ATOM 3659 N N . ALA B 1 197 ? -6.863 -47.625 -15.391 1 67.06 197 ALA B N 1
ATOM 3660 C CA . ALA B 1 197 ? -6.246 -48.906 -15.812 1 67.06 197 ALA B CA 1
ATOM 3661 C C . ALA B 1 197 ? -4.727 -48.781 -15.852 1 67.06 197 ALA B C 1
ATOM 3663 O O . ALA B 1 197 ? -4.016 -49.719 -15.555 1 67.06 197 ALA B O 1
ATOM 3664 N N . ASP B 1 198 ? -4.098 -47.531 -16.031 1 89.5 198 ASP B N 1
ATOM 3665 C CA . ASP B 1 198 ? -2.664 -47.312 -16.172 1 89.5 198 ASP B CA 1
ATOM 3666 C C . ASP B 1 198 ? -2.148 -46.344 -15.117 1 89.5 198 ASP B C 1
ATOM 3668 O O . ASP B 1 198 ? -2.381 -45.156 -15.211 1 89.5 198 ASP B O 1
ATOM 3672 N N . PRO B 1 199 ? -1.521 -46.969 -14.008 1 93.12 199 PRO B N 1
ATOM 3673 C CA . PRO B 1 199 ? -1.151 -46.125 -12.859 1 93.12 199 PRO B CA 1
ATOM 3674 C C . PRO B 1 199 ? -0.227 -44.969 -13.242 1 93.12 199 PRO B C 1
ATOM 3676 O O . PRO B 1 199 ? -0.345 -43.875 -12.688 1 93.12 199 PRO B O 1
ATOM 3679 N N . LEU B 1 200 ? 0.706 -45.156 -14.102 1 94.62 200 LEU B N 1
ATOM 3680 C CA . LEU B 1 200 ? 1.661 -44.125 -14.492 1 94.62 200 LEU B CA 1
ATOM 3681 C C . LEU B 1 200 ? 0.951 -42.938 -15.148 1 94.62 200 LEU B C 1
ATOM 3683 O O . LEU B 1 200 ? 1.098 -41.812 -14.703 1 94.62 200 LEU B O 1
ATOM 3687 N N . THR B 1 201 ? 0.182 -43.188 -16.172 1 93.31 201 THR B N 1
ATOM 3688 C CA . THR B 1 201 ? -0.497 -42.125 -16.891 1 93.31 201 THR B CA 1
ATOM 3689 C C . THR B 1 201 ? -1.566 -41.469 -16.016 1 93.31 201 THR B C 1
ATOM 3691 O O . THR B 1 201 ? -1.815 -40.281 -16.109 1 93.31 201 THR B O 1
ATOM 3694 N N . SER B 1 202 ? -2.232 -42.281 -15.133 1 93 202 SER B N 1
ATOM 3695 C CA . SER B 1 202 ? -3.219 -41.75 -14.211 1 93 202 SER B CA 1
ATOM 3696 C C . SER B 1 202 ? -2.586 -40.719 -13.273 1 93 202 SER B C 1
ATOM 3698 O O . SER B 1 202 ? -3.148 -39.656 -13.039 1 93 202 SER B O 1
ATOM 3700 N N . ARG B 1 203 ? -1.389 -41.031 -12.758 1 94.31 203 ARG B N 1
ATOM 3701 C CA . ARG B 1 203 ? -0.706 -40.094 -11.859 1 94.31 203 ARG B CA 1
ATOM 3702 C C . ARG B 1 203 ? -0.283 -38.844 -12.602 1 94.31 203 ARG B C 1
ATOM 3704 O O . ARG B 1 203 ? -0.437 -37.719 -12.078 1 94.31 203 ARG B O 1
ATOM 3711 N N . LEU B 1 204 ? 0.195 -39 -13.82 1 94.38 204 LEU B N 1
ATOM 3712 C CA . LEU B 1 204 ? 0.583 -37.844 -14.617 1 94.38 204 LEU B CA 1
ATOM 3713 C C . LEU B 1 204 ? -0.616 -36.938 -14.875 1 94.38 204 LEU B C 1
ATOM 3715 O O . LEU B 1 204 ? -0.495 -35.719 -14.812 1 94.38 204 LEU B O 1
ATOM 3719 N N . LEU B 1 205 ? -1.757 -37.562 -15.102 1 92.88 205 LEU B N 1
ATOM 3720 C CA . LEU B 1 205 ? -2.965 -36.812 -15.391 1 92.88 205 LEU B CA 1
ATOM 3721 C C . LEU B 1 205 ? -3.441 -36.031 -14.156 1 92.88 205 LEU B C 1
ATOM 3723 O O . LEU B 1 205 ? -3.787 -34.875 -14.25 1 92.88 205 LEU B O 1
ATOM 3727 N N . VAL B 1 206 ? -3.441 -36.719 -12.984 1 94.19 206 VAL B N 1
ATOM 3728 C CA . VAL B 1 206 ? -3.895 -36.094 -11.75 1 94.19 206 VAL B CA 1
ATOM 3729 C C . VAL B 1 206 ? -2.967 -34.938 -11.391 1 94.19 206 VAL B C 1
ATOM 3731 O O . VAL B 1 206 ? -3.43 -33.844 -11.07 1 94.19 206 VAL B O 1
ATOM 3734 N N . VAL B 1 207 ? -1.658 -35.156 -11.5 1 95.75 207 VAL B N 1
ATOM 3735 C CA . VAL B 1 207 ? -0.673 -34.125 -11.156 1 95.75 207 VAL B CA 1
ATOM 3736 C C . VAL B 1 207 ? -0.757 -32.969 -12.141 1 95.75 207 VAL B C 1
ATOM 3738 O O . VAL B 1 207 ? -0.719 -31.812 -11.75 1 95.75 207 VAL B O 1
ATOM 3741 N N . GLY B 1 208 ? -0.897 -33.312 -13.414 1 94.81 208 GLY B N 1
ATOM 3742 C CA . GLY B 1 208 ? -1.028 -32.281 -14.43 1 94.81 208 GLY B CA 1
ATOM 3743 C C . GLY B 1 208 ? -2.262 -31.406 -14.25 1 94.81 208 GLY B C 1
ATOM 3744 O O . GLY B 1 208 ? -2.195 -30.188 -14.383 1 94.81 208 GLY B O 1
ATOM 3745 N N . ASP B 1 209 ? -3.359 -32.062 -14 1 94.31 209 ASP B N 1
ATOM 3746 C CA . ASP B 1 209 ? -4.602 -31.328 -13.789 1 94.31 209 ASP B CA 1
ATOM 3747 C C . ASP B 1 209 ? -4.504 -30.422 -12.555 1 94.31 209 ASP B C 1
ATOM 3749 O O . ASP B 1 209 ? -4.996 -29.297 -12.562 1 94.31 209 ASP B O 1
ATOM 3753 N N . TRP B 1 210 ? -3.875 -30.953 -11.547 1 96.62 210 TRP B N 1
ATOM 3754 C CA . TRP B 1 210 ? -3.682 -30.172 -10.336 1 96.62 210 TRP B CA 1
ATOM 3755 C C . TRP B 1 210 ? -2.822 -28.938 -10.617 1 96.62 210 TRP B C 1
ATOM 3757 O O . TRP B 1 210 ? -3.174 -27.828 -10.219 1 96.62 210 TRP B O 1
ATOM 3767 N N . LEU B 1 211 ? -1.77 -29.172 -11.273 1 95.75 211 LEU B N 1
ATOM 3768 C CA . LEU B 1 211 ? -0.873 -28.062 -11.625 1 95.75 211 LEU B CA 1
ATOM 3769 C C . LEU B 1 211 ? -1.613 -26.984 -12.398 1 95.75 211 LEU B C 1
ATOM 3771 O O . LEU B 1 211 ? -1.397 -25.797 -12.172 1 95.75 211 LEU B O 1
ATOM 3775 N N . ARG B 1 212 ? -2.49 -27.422 -13.281 1 93.12 212 ARG B N 1
ATOM 3776 C CA . ARG B 1 212 ? -3.281 -26.469 -14.055 1 93.12 212 ARG B CA 1
ATOM 3777 C C . ARG B 1 212 ? -4.172 -25.625 -13.148 1 93.12 212 ARG B C 1
ATOM 3779 O O . ARG B 1 212 ? -4.344 -24.438 -13.375 1 93.12 212 ARG B O 1
ATOM 3786 N N . VAL B 1 213 ? -4.73 -26.219 -12.172 1 95.25 213 VAL B N 1
ATOM 3787 C CA . VAL B 1 213 ? -5.641 -25.547 -11.25 1 95.25 213 VAL B CA 1
ATOM 3788 C C . VAL B 1 213 ? -4.867 -24.531 -10.406 1 95.25 213 VAL B C 1
ATOM 3790 O O . VAL B 1 213 ? -5.301 -23.391 -10.25 1 95.25 213 VAL B O 1
ATOM 3793 N N . ILE B 1 214 ? -3.666 -24.938 -9.922 1 95.5 214 ILE B N 1
ATOM 3794 C CA . ILE B 1 214 ? -3.008 -24.125 -8.906 1 95.5 214 ILE B CA 1
ATOM 3795 C C . ILE B 1 214 ? -2.08 -23.109 -9.57 1 95.5 214 ILE B C 1
ATOM 3797 O O . ILE B 1 214 ? -1.645 -22.156 -8.938 1 95.5 214 ILE B O 1
ATOM 3801 N N . ARG B 1 215 ? -1.754 -23.281 -10.805 1 89.44 215 ARG B N 1
ATOM 3802 C CA . ARG B 1 215 ? -0.764 -22.453 -11.484 1 89.44 215 ARG B CA 1
ATOM 3803 C C . ARG B 1 215 ? -1.18 -20.984 -11.469 1 89.44 215 ARG B C 1
ATOM 3805 O O . ARG B 1 215 ? -0.344 -20.094 -11.273 1 89.44 215 ARG B O 1
ATOM 3812 N N . ARG B 1 216 ? -2.443 -20.656 -11.578 1 86.19 216 ARG B N 1
ATOM 3813 C CA . ARG B 1 216 ? -2.863 -19.25 -11.633 1 86.19 216 ARG B CA 1
ATOM 3814 C C . ARG B 1 216 ? -3.621 -18.859 -10.367 1 86.19 216 ARG B C 1
ATOM 3816 O O . ARG B 1 216 ? -4.219 -17.781 -10.305 1 86.19 216 ARG B O 1
ATOM 3823 N N . ASP B 1 217 ? -3.627 -19.812 -9.484 1 94 217 ASP B N 1
ATOM 3824 C CA . ASP B 1 217 ? -4.312 -19.5 -8.234 1 94 217 ASP B CA 1
ATOM 3825 C C . ASP B 1 217 ? -3.51 -18.5 -7.41 1 94 217 ASP B C 1
ATOM 3827 O O . ASP B 1 217 ? -2.314 -18.688 -7.18 1 94 217 ASP B O 1
ATOM 3831 N N . PRO B 1 218 ? -4.125 -17.453 -6.965 1 95.12 218 PRO B N 1
ATOM 3832 C CA . PRO B 1 218 ? -3.414 -16.422 -6.203 1 95.12 218 PRO B CA 1
ATOM 3833 C C . PRO B 1 218 ? -3.096 -16.859 -4.773 1 95.12 218 PRO B C 1
ATOM 3835 O O . PRO B 1 218 ? -2.332 -16.188 -4.074 1 95.12 218 PRO B O 1
ATOM 3838 N N . ARG B 1 219 ? -3.582 -18.016 -4.336 1 95.31 219 ARG B N 1
ATOM 3839 C CA . ARG B 1 219 ? -3.398 -18.562 -2.99 1 95.31 219 ARG B CA 1
ATOM 3840 C C . ARG B 1 219 ? -3.828 -17.547 -1.933 1 95.31 219 ARG B C 1
ATOM 3842 O O . ARG B 1 219 ? -3.037 -17.172 -1.062 1 95.31 219 ARG B O 1
ATOM 3849 N N . LEU B 1 220 ? -5.062 -17.203 -1.979 1 97.5 220 LEU B N 1
ATOM 3850 C CA . LEU B 1 220 ? -5.66 -16.266 -1.027 1 97.5 220 LEU B CA 1
ATOM 3851 C C . LEU B 1 220 ? -5.719 -16.875 0.369 1 97.5 220 LEU B C 1
ATOM 3853 O O . LEU B 1 220 ? -5.855 -18.094 0.513 1 97.5 220 LEU B O 1
ATOM 3857 N N . PRO B 1 221 ? -5.504 -16.078 1.371 1 96.94 221 PRO B N 1
ATOM 3858 C CA . PRO B 1 221 ? -5.598 -16.609 2.734 1 96.94 221 PRO B CA 1
ATOM 3859 C C . PRO B 1 221 ? -6.953 -17.25 3.029 1 96.94 221 PRO B C 1
ATOM 3861 O O . PRO B 1 221 ? -7.98 -16.562 2.986 1 96.94 221 PRO B O 1
ATOM 3864 N N . VAL B 1 222 ? -6.926 -18.469 3.447 1 96.06 222 VAL B N 1
ATOM 3865 C CA . VAL B 1 222 ? -8.133 -19.281 3.543 1 96.06 222 VAL B CA 1
ATOM 3866 C C . VAL B 1 222 ? -9.062 -18.703 4.613 1 96.06 222 VAL B C 1
ATOM 3868 O O . VAL B 1 222 ? -10.281 -18.766 4.484 1 96.06 222 VAL B O 1
ATOM 3871 N N . ARG B 1 223 ? -8.555 -18.016 5.668 1 95.38 223 ARG B N 1
ATOM 3872 C CA . ARG B 1 223 ? -9.344 -17.484 6.773 1 95.38 223 ARG B CA 1
ATOM 3873 C C . ARG B 1 223 ? -10.258 -16.359 6.301 1 95.38 223 ARG B C 1
ATOM 3875 O O . ARG B 1 223 ? -11.18 -15.961 7.012 1 95.38 223 ARG B O 1
ATOM 3882 N N . HIS B 1 224 ? -9.977 -15.844 5.141 1 96.06 224 HIS B N 1
ATOM 3883 C CA . HIS B 1 224 ? -10.805 -14.758 4.625 1 96.06 224 HIS B CA 1
ATOM 3884 C C . HIS B 1 224 ? -11.68 -15.234 3.467 1 96.06 224 HIS B C 1
ATOM 3886 O O . HIS B 1 224 ? -12.289 -14.422 2.77 1 96.06 224 HIS B O 1
ATOM 3892 N N . LEU B 1 225 ? -11.703 -16.516 3.236 1 96.75 225 LEU B N 1
ATOM 3893 C CA . LEU B 1 225 ? -12.523 -17.109 2.189 1 96.75 225 LEU B CA 1
ATOM 3894 C C . LEU B 1 225 ? -13.75 -17.797 2.787 1 96.75 225 LEU B C 1
ATOM 3896 O O . LEU B 1 225 ? -13.836 -17.969 4.004 1 96.75 225 LEU B O 1
ATOM 3900 N N . PRO B 1 226 ? -14.742 -18.047 1.919 1 94.56 226 PRO B N 1
ATOM 3901 C CA . PRO B 1 226 ? -15.922 -18.75 2.432 1 94.56 226 PRO B CA 1
ATOM 3902 C C . PRO B 1 226 ? -15.555 -20.047 3.146 1 94.56 226 PRO B C 1
ATOM 3904 O O . PRO B 1 226 ? -14.578 -20.703 2.789 1 94.56 226 PRO B O 1
ATOM 3907 N N . ASP B 1 227 ? -16.281 -20.453 4.133 1 92.38 227 ASP B N 1
ATOM 3908 C CA . ASP B 1 227 ? -16.016 -21.609 4.984 1 92.38 227 ASP B CA 1
ATOM 3909 C C . ASP B 1 227 ? -15.906 -22.875 4.156 1 92.38 227 ASP B C 1
ATOM 3911 O O . ASP B 1 227 ? -15.125 -23.781 4.484 1 92.38 227 ASP B O 1
ATOM 3915 N N . ASP B 1 228 ? -16.609 -23.047 3.107 1 93.88 228 ASP B N 1
ATOM 3916 C CA . ASP B 1 228 ? -16.609 -24.266 2.297 1 93.88 228 ASP B CA 1
ATOM 3917 C C . ASP B 1 228 ? -15.719 -24.094 1.063 1 93.88 228 ASP B C 1
ATOM 3919 O O . ASP B 1 228 ? -16.016 -24.656 0.003 1 93.88 228 ASP B O 1
ATOM 3923 N N . TRP B 1 229 ? -14.688 -23.375 1.262 1 96.69 229 TRP B N 1
ATOM 3924 C CA . TRP B 1 229 ? -13.805 -23.156 0.122 1 96.69 229 TRP B CA 1
ATOM 3925 C C . TRP B 1 229 ? -13.266 -24.469 -0.421 1 96.69 229 TRP B C 1
ATOM 3927 O O . TRP B 1 229 ? -12.648 -25.25 0.314 1 96.69 229 TRP B O 1
ATOM 3937 N N . PRO B 1 230 ? -13.445 -24.719 -1.664 1 97.69 230 PRO B N 1
ATOM 3938 C CA . PRO B 1 230 ? -13.227 -26.06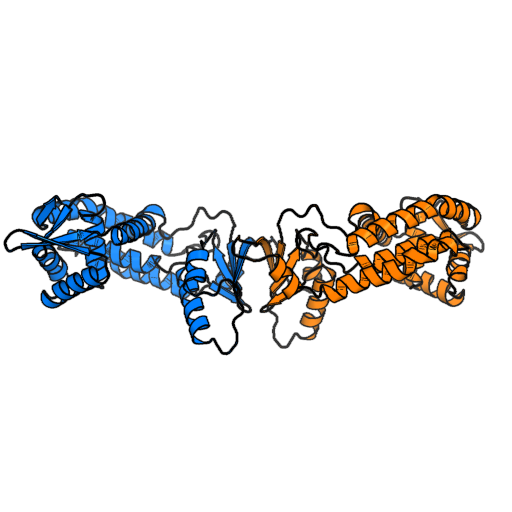2 -2.229 1 97.69 230 PRO B CA 1
ATOM 3939 C C . PRO B 1 230 ? -11.75 -26.422 -2.342 1 97.69 230 PRO B C 1
ATOM 3941 O O . PRO B 1 230 ? -11.406 -27.594 -2.535 1 97.69 230 PRO B O 1
ATOM 3944 N N . ALA B 1 231 ? -10.852 -25.469 -2.256 1 97.56 231 ALA B N 1
ATOM 3945 C CA . ALA B 1 231 ? -9.422 -25.75 -2.414 1 97.56 231 ALA B CA 1
ATOM 3946 C C . ALA B 1 231 ? -8.93 -26.734 -1.363 1 97.56 231 ALA B C 1
ATOM 3948 O O . ALA B 1 231 ? -8.039 -27.547 -1.633 1 97.56 231 ALA B O 1
ATOM 3949 N N . VAL B 1 232 ? -9.492 -26.672 -0.19 1 96.31 232 VAL B N 1
ATOM 3950 C CA . VAL B 1 232 ? -9.078 -27.547 0.903 1 96.31 232 VAL B CA 1
ATOM 3951 C C . VAL B 1 232 ? -9.383 -29 0.547 1 96.31 232 VAL B C 1
ATOM 3953 O O . VAL B 1 232 ? -8.492 -29.859 0.593 1 96.31 232 VAL B O 1
ATOM 3956 N N . ARG B 1 233 ? -10.57 -29.234 0.177 1 96.94 233 ARG B N 1
ATOM 3957 C CA . ARG B 1 233 ? -10.992 -30.578 -0.221 1 96.94 233 ARG B CA 1
ATOM 3958 C C . ARG B 1 233 ? -10.258 -31.031 -1.479 1 96.94 233 ARG B C 1
ATOM 3960 O O . ARG B 1 233 ? -9.828 -32.188 -1.575 1 96.94 233 ARG B O 1
ATOM 3967 N N . ALA B 1 234 ? -10.086 -30.141 -2.424 1 97.44 234 ALA B N 1
ATOM 3968 C CA . ALA B 1 234 ? -9.406 -30.469 -3.676 1 97.44 234 ALA B CA 1
ATOM 3969 C C . ALA B 1 234 ? -7.961 -30.875 -3.424 1 97.44 234 ALA B C 1
ATOM 3971 O O . ALA B 1 234 ? -7.48 -31.859 -3.99 1 97.44 234 ALA B O 1
ATOM 3972 N N . GLN B 1 235 ? -7.309 -30.109 -2.6 1 97.31 235 GLN B N 1
ATOM 3973 C CA . GLN B 1 235 ? -5.922 -30.422 -2.27 1 97.31 235 GLN B CA 1
ATOM 3974 C C . GLN B 1 235 ? -5.82 -31.781 -1.573 1 97.31 235 GLN B C 1
ATOM 3976 O O . GLN B 1 235 ? -4.922 -32.562 -1.871 1 97.31 235 GLN B O 1
ATOM 3981 N N . ALA B 1 236 ? -6.707 -32.031 -0.663 1 96.19 236 ALA B N 1
ATOM 3982 C CA . ALA B 1 236 ? -6.727 -33.312 0.018 1 96.19 236 ALA B CA 1
ATOM 3983 C C . ALA B 1 236 ? -6.945 -34.469 -0.975 1 96.19 236 ALA B C 1
ATOM 3985 O O . ALA B 1 236 ? -6.285 -35.5 -0.887 1 96.19 236 ALA B O 1
ATOM 3986 N N . THR B 1 237 ? -7.867 -34.281 -1.866 1 95.94 237 THR B N 1
ATOM 3987 C CA . THR B 1 237 ? -8.148 -35.25 -2.896 1 95.94 237 THR B CA 1
ATOM 3988 C C . THR B 1 237 ? -6.922 -35.5 -3.77 1 95.94 237 THR B C 1
ATOM 3990 O O . THR B 1 237 ? -6.574 -36.656 -4.059 1 95.94 237 THR B O 1
ATOM 3993 N N . PHE B 1 238 ? -6.273 -34.438 -4.113 1 96.88 238 PHE B N 1
ATOM 3994 C CA . PHE B 1 238 ? -5.062 -34.531 -4.914 1 96.88 238 PHE B CA 1
ATOM 3995 C C . PHE B 1 238 ? -4.016 -35.406 -4.203 1 96.88 238 PHE B C 1
ATOM 3997 O O . PHE B 1 238 ? -3.484 -36.344 -4.777 1 96.88 238 PHE B O 1
ATOM 4004 N N . HIS B 1 239 ? -3.768 -35.031 -3.002 1 96.06 239 HIS B N 1
ATOM 4005 C CA . HIS B 1 239 ? -2.727 -35.719 -2.26 1 96.06 239 HIS B CA 1
ATOM 4006 C C . HIS B 1 239 ? -3.084 -37.219 -2.07 1 96.06 239 HIS B C 1
ATOM 4008 O O . HIS B 1 239 ? -2.215 -38.062 -2.162 1 96.06 239 HIS B O 1
ATOM 4014 N N . ARG B 1 240 ? -4.293 -37.469 -1.801 1 94.62 240 ARG B N 1
ATOM 4015 C CA . ARG B 1 240 ? -4.746 -38.844 -1.642 1 94.62 240 ARG B CA 1
ATOM 4016 C C . ARG B 1 240 ? -4.523 -39.625 -2.918 1 94.62 240 ARG B C 1
ATOM 4018 O O . ARG B 1 240 ? -3.938 -40.719 -2.883 1 94.62 240 ARG B O 1
ATOM 4025 N N . LEU B 1 241 ? -4.941 -39.094 -4.035 1 93.88 241 LEU B N 1
ATOM 4026 C CA . LEU B 1 241 ? -4.852 -39.812 -5.312 1 93.88 241 LEU B CA 1
ATOM 4027 C C . LEU B 1 241 ? -3.398 -39.938 -5.754 1 93.88 241 LEU B C 1
ATOM 4029 O O . LEU B 1 241 ? -2.959 -41.031 -6.121 1 93.88 241 LEU B O 1
ATOM 4033 N N . ALA B 1 242 ? -2.705 -38.812 -5.719 1 94.44 242 ALA B N 1
ATOM 4034 C CA . ALA B 1 242 ? -1.304 -38.844 -6.125 1 94.44 242 ALA B CA 1
ATOM 4035 C C . ALA B 1 242 ? -0.502 -39.812 -5.254 1 94.44 242 ALA B C 1
ATOM 4037 O O . ALA B 1 242 ? 0.377 -40.531 -5.75 1 94.44 242 ALA B O 1
ATOM 4038 N N . GLY B 1 243 ? -0.823 -39.812 -3.961 1 93.12 243 GLY B N 1
ATOM 4039 C CA . GLY B 1 243 ? -0.169 -40.719 -3.037 1 93.12 243 GLY B CA 1
ATOM 4040 C C . GLY B 1 243 ? -0.478 -42.188 -3.324 1 93.12 243 GLY B C 1
ATOM 4041 O O . GLY B 1 243 ? 0.423 -43.031 -3.33 1 93.12 243 GLY B O 1
ATOM 4042 N N . ALA B 1 244 ? -1.704 -42.5 -3.598 1 92.75 244 ALA B N 1
ATOM 4043 C CA . ALA B 1 244 ? -2.137 -43.875 -3.877 1 92.75 244 ALA B CA 1
ATOM 4044 C C . ALA B 1 244 ? -1.508 -44.375 -5.164 1 92.75 244 ALA B C 1
ATOM 4046 O O . ALA B 1 244 ? -1.219 -45.562 -5.285 1 92.75 244 ALA B O 1
ATOM 4047 N N . LEU B 1 245 ? -1.229 -43.5 -6.047 1 93.38 245 LEU B N 1
ATOM 4048 C CA . LEU B 1 245 ? -0.746 -43.906 -7.367 1 93.38 245 LEU B CA 1
ATOM 4049 C C . LEU B 1 245 ? 0.778 -43.938 -7.402 1 93.38 245 LEU B C 1
ATOM 4051 O O . LEU B 1 245 ? 1.373 -44.438 -8.352 1 93.38 245 LEU B O 1
ATOM 4055 N N . GLU B 1 246 ? 1.375 -43.438 -6.359 1 94.25 246 GLU B N 1
ATOM 4056 C CA . GLU B 1 246 ? 2.818 -43.219 -6.391 1 94.25 246 GLU B CA 1
ATOM 4057 C C . GLU B 1 246 ? 3.57 -44.5 -6.621 1 94.25 246 GLU B C 1
ATOM 4059 O O . GLU B 1 246 ? 4.324 -44.625 -7.59 1 94.25 246 GLU B O 1
ATOM 4064 N N . GLU B 1 247 ? 3.344 -45.531 -5.762 1 94.69 247 GLU B N 1
ATOM 4065 C CA . GLU B 1 247 ? 4.094 -46.781 -5.836 1 94.69 247 GLU B CA 1
ATOM 4066 C C . GLU B 1 247 ? 3.725 -47.562 -7.09 1 94.69 247 GLU B C 1
ATOM 4068 O O . GLU B 1 247 ? 4.602 -48.031 -7.816 1 94.69 247 GLU B O 1
ATOM 4073 N N . PRO B 1 248 ? 2.4 -47.656 -7.406 1 94.31 248 PRO B N 1
ATOM 4074 C CA . PRO B 1 248 ? 2.053 -48.375 -8.648 1 94.31 248 PRO B CA 1
ATOM 4075 C C . PRO B 1 248 ? 2.645 -47.688 -9.883 1 94.31 248 PRO B C 1
ATOM 4077 O O . PRO B 1 248 ? 3.09 -48.375 -10.805 1 94.31 248 PRO B O 1
ATOM 4080 N N . ALA B 1 249 ? 2.639 -46.438 -9.922 1 95.12 249 ALA B N 1
ATOM 4081 C CA . ALA B 1 249 ? 3.193 -45.688 -11.055 1 95.12 249 ALA B CA 1
ATOM 4082 C C . ALA B 1 249 ? 4.703 -45.906 -11.164 1 95.12 249 ALA B C 1
ATOM 4084 O O . ALA B 1 249 ? 5.234 -46.094 -12.258 1 95.12 249 ALA B O 1
ATOM 4085 N N . ARG B 1 250 ? 5.352 -45.875 -10.062 1 94.62 250 ARG B N 1
ATOM 4086 C CA . ARG B 1 250 ? 6.789 -46.125 -10.031 1 94.62 250 ARG B CA 1
ATOM 4087 C C . ARG B 1 250 ? 7.129 -47.5 -10.555 1 94.62 250 ARG B C 1
ATOM 4089 O O . ARG B 1 250 ? 8.078 -47.688 -11.32 1 94.62 250 ARG B O 1
ATOM 4096 N N . ALA B 1 251 ? 6.391 -48.5 -10.133 1 94.88 251 ALA B N 1
ATOM 4097 C CA . ALA B 1 251 ? 6.605 -49.875 -10.57 1 94.88 251 ALA B CA 1
ATOM 4098 C C . ALA B 1 251 ? 6.402 -50 -12.078 1 94.88 251 ALA B C 1
ATOM 4100 O O . ALA B 1 251 ? 7.188 -50.656 -12.758 1 94.88 251 ALA B O 1
ATOM 4101 N N . GLN B 1 252 ? 5.391 -49.406 -12.508 1 95.56 252 GLN B N 1
ATOM 4102 C CA . GLN B 1 252 ? 5.113 -49.438 -13.945 1 95.56 252 GLN B CA 1
ATOM 4103 C C . GLN B 1 252 ? 6.188 -48.719 -14.734 1 95.56 252 GLN B C 1
ATOM 4105 O O . GLN B 1 252 ? 6.609 -49.188 -15.797 1 95.56 252 GLN B O 1
ATOM 4110 N N . ALA B 1 253 ? 6.578 -47.594 -14.25 1 95.69 253 ALA B N 1
ATOM 4111 C CA . ALA B 1 253 ? 7.625 -46.812 -14.914 1 95.69 253 ALA B CA 1
ATOM 4112 C C . ALA B 1 253 ? 8.914 -47.625 -15.023 1 95.69 253 ALA B C 1
ATOM 4114 O O . ALA B 1 253 ? 9.602 -47.562 -16.047 1 95.69 253 ALA B O 1
ATOM 4115 N N . ALA B 1 254 ? 9.266 -48.344 -14 1 94 254 ALA B N 1
ATOM 4116 C CA . ALA B 1 254 ? 10.484 -49.156 -13.977 1 94 254 ALA B CA 1
ATOM 4117 C C . ALA B 1 254 ? 10.492 -50.188 -15.102 1 94 254 ALA B C 1
ATOM 4119 O O . ALA B 1 254 ? 11.547 -50.531 -15.633 1 94 254 ALA B O 1
ATOM 4120 N N . THR B 1 255 ? 9.312 -50.594 -15.492 1 93.31 255 THR B N 1
ATOM 4121 C CA . THR B 1 255 ? 9.18 -51.594 -16.531 1 93.31 255 THR B CA 1
ATOM 4122 C C . THR B 1 255 ? 9.062 -50.938 -17.906 1 93.31 255 THR B C 1
ATOM 4124 O O . THR B 1 255 ? 9.57 -51.469 -18.906 1 93.31 255 THR B O 1
ATOM 4127 N N . LEU B 1 256 ? 8.516 -49.781 -17.906 1 94.25 256 LEU B N 1
ATOM 4128 C CA . LEU B 1 256 ? 8.125 -49.156 -19.172 1 94.25 256 LEU B CA 1
ATOM 4129 C C . LEU B 1 256 ? 9.219 -48.219 -19.688 1 94.25 256 LEU B C 1
ATOM 4131 O O . LEU B 1 256 ? 9.398 -48.094 -20.891 1 94.25 256 LEU B O 1
ATOM 4135 N N . LEU B 1 257 ? 9.906 -47.562 -18.781 1 95.69 257 LEU B N 1
ATOM 4136 C CA . LEU B 1 257 ? 10.82 -46.5 -19.188 1 95.69 257 LEU B CA 1
ATOM 4137 C C . LEU B 1 257 ? 12.234 -47.031 -19.375 1 95.69 257 LEU B C 1
ATOM 4139 O O . LEU B 1 257 ? 12.758 -47.719 -18.5 1 95.69 257 LEU B O 1
ATOM 4143 N N . ASP B 1 258 ? 12.719 -46.75 -20.531 1 95.12 258 ASP B N 1
ATOM 4144 C CA . ASP B 1 258 ? 14.141 -46.969 -20.781 1 95.12 258 ASP B CA 1
ATOM 4145 C C . ASP B 1 258 ? 14.953 -45.719 -20.516 1 95.12 258 ASP B C 1
ATOM 4147 O O . ASP B 1 258 ? 14.805 -44.719 -21.234 1 95.12 258 ASP B O 1
ATOM 4151 N N . MET B 1 259 ? 15.734 -45.75 -19.438 1 91.56 259 MET B N 1
ATOM 4152 C CA . MET B 1 259 ? 16.547 -44.594 -19.016 1 91.56 259 MET B CA 1
ATOM 4153 C C . MET B 1 259 ? 18.016 -44.969 -18.969 1 91.56 259 MET B C 1
ATOM 4155 O O . MET B 1 259 ? 18.375 -46.094 -18.656 1 91.56 259 MET B O 1
ATOM 4159 N N . ARG B 1 260 ? 18.812 -44.031 -19.359 1 89.88 260 ARG B N 1
ATOM 4160 C CA . ARG B 1 260 ? 20.25 -44.281 -19.344 1 89.88 260 ARG B CA 1
ATOM 4161 C C . ARG B 1 260 ? 20.984 -43.156 -18.594 1 89.88 260 ARG B C 1
ATOM 4163 O O . ARG B 1 260 ? 20.547 -42 -18.609 1 89.88 260 ARG B O 1
ATOM 4170 N N . GLU B 1 261 ? 22.047 -43.562 -17.938 1 85.19 261 GLU B N 1
ATOM 4171 C CA . GLU B 1 261 ? 22.891 -42.594 -17.234 1 85.19 261 GLU B CA 1
ATOM 4172 C C . GLU B 1 261 ? 23.594 -41.656 -18.219 1 85.19 261 GLU B C 1
ATOM 4174 O O . GLU B 1 261 ? 23.984 -42.062 -19.312 1 85.19 261 GLU B O 1
ATOM 4179 N N . LEU B 1 262 ? 23.641 -40.406 -17.844 1 72.88 262 LEU B N 1
ATOM 4180 C CA . LEU B 1 262 ? 24.344 -39.438 -18.672 1 72.88 262 LEU B CA 1
ATOM 4181 C C . LEU B 1 262 ? 25.859 -39.625 -18.562 1 72.88 262 LEU B C 1
ATOM 4183 O O . LEU B 1 262 ? 26.359 -40.031 -17.516 1 72.88 262 LEU B O 1
#

Secondary structure (DSSP, 8-state):
--HHHHHHHHHHHHTTTSSEEEEHHHHHHHHHHTT--HHHHHHHHHHHHHTTSEEEEEETTEEEEEE-HHHHHHHHHHHIIIIII-S-B----SEEEEEEE---TT-HHHHHHHHHHHHHTT-EE-STTEEEEES----HHHHHTTT-GGGEEEEEEEE-TTS-HHHHHHHHS-HHHHHHHHHHHHHHHTTTGGG-S-HHHHHHHHHHHHHHHHHT----BGGGS-TT-HHHHHHHHHHHHHHHHHHHHHHHHHHH--EEE-/--HHHHHHHHHHHHTTTSSEEEEHHHHHHHHHTTT--HHHHHHHHHHHHHTTSEEEEEETTEEEEEE-HHHHHHHHHHHIIIIII-S-B----SEEEEEEE---TT-HHHHHHHHHHHHHTT-EE-STTEEEEES----HHHHHTTT-GGGEEEEEEEE-TTS-HHHHHHHHS-HHHHHHHHHHHHHHHSS-GGG-S-HHHHHHHHHHHHHHHHHT----BGGGS-TT-HHHHHHHHHHHHHHHHHHHHHHHHHHH--EEE-

Radius of gyration: 34.53 Å; Cα contacts (8 Å, |Δi|>4): 739; chains: 2; bounding box: 47×98×73 Å

Sequence (524 aa):
MRPQLVLLLLFGDHILGRDRSLFSGSAIDVLGRLGVSEHATRSTLARMVNRGLLQRRRDGRRMYFGLTPRAVEILRDGQRRIWQTGAVNDNWDGTWTLLCFSLPEAWQRERHGLRSQLAWAGFGPLQGGLWIAPGHVEVRAVVSGLGLDAHVRVFRAQADEVTDVRQLIGDAYDLDGLAARYHAFLDRWERVLPALADPLTSRLLVVGDWLRVIRRDPRLPVRHLPDDWPAVRAQATFHRLAGALEEPARAQAATLLDMRELMRPQLVLLLLFGDHILGRDRSLFSGSAIDVLGRLGVSEHATRSTLARMVNRGLLQRRRDGRRMYFGLTPRAVEILRDGQRRIWQTGAVNDNWDGTWTLLCFSLPEAWQRERHGLRSQLAWAGFGPLQGGLWIAPGHVEVRAVVSGLGLDAHVRVFRAQADEVTDVRQLIGDAYDLDGLAARYHAFLDRWERVLPALADPLTSRLLVVGDWLRVIRRDPRLPVRHLPDDWPAVRAQATFHRLAGALEEPARAQAATLLDMREL